Protein AF-A0A3B0ZZ79-F1 (afdb_monomer_lite)

Radius of gyration: 32.33 Å; chains: 1; bounding box: 72×47×118 Å

Secondary structure (DSSP, 8-state):
--TTTS---TTTS-GGGGT---TTGGGSGGG-TTTS-PBBPHHHHHHTTPPTT-BHHHHGGGGTB-SSPPTT-SS-BTT-BSPPPPTT--S--S-S-B-SHHHHHTTSS-TTSTT--BSS--TTS--HHHHTTSSEE---STTTSTTSS----TTTTS-TTHHHHT---HHHHTTT-GGG----HHHH--TTT--SSSSTTS-TTS--S-SSPPSS--TT--S---BPPGGGTT--EEEEE-S--STTPPPSEEEEE-SPPPTT----TTSSS--BHHHHHHHHHSTTTSBTTBPPBTTSSTTSPPTTGGG--B---HHHHT---GGGSS----S--S---------EEEEEEEEEETTEEEEEEPP----TTS----SSSSTTSTTEEEEEEEEPPPSSSPPS--SS-HHHHHHHHHHSSTTSTT-S-----------S---------EEEEEEEE---TTTSS--EE-SSSS-----TTTTTS-GGGBPTTTTSSTTT----GGGTBSS---TT--SPTTGGGSS--SSSEESBGGGBSSB-STTTTSTTTTT-TTBGGGGTB-HHHHT-TT-SSPPP-SS-B-TT---TT--S----HHHHTT-HHHHHHHHT-STT---GGGTB-SS-SEESSGGGB--TTSB-GGGTS-TTB-----B-TTS-BPPEEETTTEEEE---BS--PPTT-B-GGGB--SSSTHHHHTT--

Structure (mmCIF, N/CA/C/O backbone):
data_AF-A0A3B0ZZ79-F1
#
_entry.id   AF-A0A3B0ZZ79-F1
#
loop_
_atom_site.group_PDB
_atom_site.id
_atom_site.type_symbol
_atom_site.label_atom_id
_atom_site.label_alt_id
_atom_site.label_comp_id
_atom_site.label_asym_id
_atom_site.label_entity_id
_atom_site.label_seq_id
_atom_site.pdbx_PDB_ins_code
_atom_site.Cartn_x
_atom_site.Cartn_y
_atom_site.Cartn_z
_atom_site.occupancy
_atom_site.B_iso_or_equiv
_atom_site.auth_seq_id
_atom_site.auth_comp_id
_atom_site.auth_asym_id
_atom_site.auth_atom_id
_atom_site.pdbx_PDB_model_num
ATOM 1 N N . SER A 1 1 ? -23.822 -15.534 25.796 1.00 47.41 1 SER A N 1
ATOM 2 C CA . SER A 1 1 ? -25.050 -16.244 25.375 1.00 47.41 1 SER A CA 1
ATOM 3 C C . SER A 1 1 ? -25.323 -16.161 23.870 1.00 47.41 1 SER A C 1
ATOM 5 O O . SER A 1 1 ? -24.895 -15.225 23.207 1.00 47.41 1 SER A O 1
ATOM 7 N N . ASN A 1 2 ? -26.044 -17.154 23.325 1.00 54.19 2 ASN A N 1
ATOM 8 C CA . ASN A 1 2 ? -26.793 -17.050 22.063 1.00 54.19 2 ASN A CA 1
ATOM 9 C C . ASN A 1 2 ? -28.277 -16.887 22.450 1.00 54.19 2 ASN A C 1
ATOM 11 O O . ASN A 1 2 ? -28.767 -17.766 23.171 1.00 54.19 2 ASN A O 1
ATOM 15 N N . PRO A 1 3 ? -28.993 -15.847 21.970 1.00 57.72 3 PRO A N 1
ATOM 16 C CA . PRO A 1 3 ? -30.393 -15.573 22.327 1.00 57.72 3 PRO A CA 1
ATOM 17 C C . PRO A 1 3 ? -31.336 -16.768 22.149 1.00 57.72 3 PRO A C 1
ATOM 19 O O . PRO A 1 3 ? -32.375 -16.863 22.793 1.00 57.72 3 PRO A O 1
ATOM 22 N N . ASN A 1 4 ? -30.979 -17.682 21.244 1.00 59.41 4 ASN A N 1
ATOM 23 C CA . ASN A 1 4 ? -31.820 -18.801 20.841 1.00 59.41 4 ASN A CA 1
ATOM 24 C C . ASN A 1 4 ? -31.519 -20.107 21.591 1.00 59.41 4 ASN A C 1
ATOM 26 O O . ASN A 1 4 ? -32.164 -21.113 21.300 1.00 59.41 4 ASN A O 1
ATOM 30 N N . LEU A 1 5 ? -30.525 -20.138 22.491 1.00 55.97 5 LEU A N 1
ATOM 31 C CA . LEU A 1 5 ? -30.009 -21.397 23.052 1.00 55.97 5 LEU A CA 1
ATOM 32 C C . LEU A 1 5 ? -29.952 -21.464 24.585 1.00 55.97 5 LEU A C 1
ATOM 34 O O . LEU A 1 5 ? -29.919 -22.572 25.116 1.00 55.97 5 LEU A O 1
ATOM 38 N N . VAL A 1 6 ? -29.950 -20.338 25.306 1.00 62.53 6 VAL A N 1
ATOM 39 C CA . VAL A 1 6 ? -29.830 -20.313 26.778 1.00 62.53 6 VAL A CA 1
ATOM 40 C C . VAL A 1 6 ? -30.610 -19.150 27.391 1.00 62.53 6 VAL A C 1
ATOM 42 O O . VAL A 1 6 ? -30.716 -18.086 26.788 1.00 62.53 6 VAL A O 1
ATOM 45 N N . ASN A 1 7 ? -31.141 -19.355 28.602 1.00 74.81 7 ASN A N 1
ATOM 46 C CA . ASN A 1 7 ? -31.694 -18.270 29.416 1.00 74.81 7 ASN A CA 1
ATOM 47 C C . ASN A 1 7 ? -30.558 -17.336 29.850 1.00 74.81 7 ASN A C 1
ATOM 49 O O . ASN A 1 7 ? -29.517 -17.824 30.280 1.00 74.81 7 ASN A O 1
ATOM 53 N N . PHE A 1 8 ? -30.788 -16.025 29.762 1.00 78.56 8 PHE A N 1
ATOM 54 C CA . PHE A 1 8 ? -29.839 -15.002 30.200 1.00 78.56 8 PHE A CA 1
ATOM 55 C C . PHE A 1 8 ? -29.490 -15.154 31.688 1.00 78.56 8 PHE A C 1
ATOM 57 O O . PHE A 1 8 ? -30.392 -15.223 32.528 1.00 78.56 8 PHE A O 1
ATOM 64 N N . ASP A 1 9 ? -28.196 -15.169 32.000 1.00 81.12 9 ASP A N 1
ATOM 65 C CA . ASP A 1 9 ? -27.665 -15.082 33.362 1.00 81.12 9 ASP A CA 1
ATOM 66 C C . ASP A 1 9 ? -27.037 -13.705 33.593 1.00 81.12 9 ASP A C 1
ATOM 68 O O . ASP A 1 9 ? -25.980 -13.398 33.050 1.00 81.12 9 ASP A O 1
ATOM 72 N N . GLU A 1 10 ? -27.664 -12.895 34.445 1.00 76.75 10 GLU A N 1
ATOM 73 C CA . GLU A 1 10 ? -27.210 -11.539 34.779 1.00 76.75 10 GLU A CA 1
ATOM 74 C C . GLU A 1 10 ? -25.754 -11.479 35.271 1.00 76.75 10 GLU A C 1
ATOM 76 O O . GLU A 1 10 ? -25.093 -10.462 35.084 1.00 76.75 10 GLU A O 1
ATOM 81 N N . ASN A 1 11 ? -25.228 -12.561 35.857 1.00 76.81 11 ASN A N 1
ATOM 82 C CA . ASN A 1 11 ? -23.860 -12.584 36.379 1.00 76.81 11 ASN A CA 1
ATOM 83 C C . ASN A 1 11 ? -22.808 -12.979 35.335 1.00 76.81 11 ASN A C 1
ATOM 85 O O . ASN A 1 11 ? -21.624 -12.750 35.568 1.00 76.81 11 ASN A O 1
ATOM 89 N N . ASN A 1 12 ? -23.213 -13.623 34.236 1.00 74.62 12 ASN A N 1
ATOM 90 C CA . ASN A 1 12 ? -22.290 -14.281 33.304 1.00 74.62 12 ASN A CA 1
ATOM 91 C C . ASN A 1 12 ? -22.498 -13.878 31.836 1.00 74.62 12 ASN A C 1
ATOM 93 O O . ASN A 1 12 ? -21.615 -14.107 31.010 1.00 74.62 12 ASN A O 1
ATOM 97 N N . ASP A 1 13 ? -23.647 -13.300 31.485 1.00 76.12 13 ASP A N 1
ATOM 98 C CA . ASP A 1 13 ? -23.988 -12.944 30.113 1.00 76.12 13 ASP A CA 1
ATOM 99 C C . ASP A 1 13 ? -23.935 -11.434 29.856 1.00 76.12 13 ASP A C 1
ATOM 101 O O . ASP A 1 13 ? -24.342 -10.601 30.661 1.00 76.12 13 ASP A O 1
ATOM 105 N N . ILE A 1 14 ? -23.524 -11.083 28.638 1.00 83.25 14 ILE A N 1
ATOM 106 C CA . ILE A 1 14 ? -23.603 -9.717 28.118 1.00 83.25 14 ILE A CA 1
ATOM 107 C C . ILE A 1 14 ? -25.057 -9.434 27.732 1.00 83.25 14 ILE A C 1
ATOM 109 O O . ILE A 1 14 ? -25.599 -10.089 26.838 1.00 83.25 14 ILE A O 1
ATOM 113 N N . ILE A 1 15 ? -25.679 -8.429 28.357 1.00 83.00 15 ILE A N 1
ATOM 114 C CA . ILE A 1 15 ? -27.099 -8.084 28.157 1.00 83.00 15 ILE A CA 1
ATOM 115 C C . ILE A 1 15 ? -27.479 -7.910 26.679 1.00 83.00 15 ILE A C 1
ATOM 117 O O . ILE A 1 15 ? -28.529 -8.373 26.240 1.00 83.00 15 ILE A O 1
ATOM 121 N N . CYS A 1 16 ? -26.596 -7.317 25.874 1.00 86.81 16 CYS A N 1
ATOM 122 C CA . CYS A 1 16 ? -26.817 -7.117 24.444 1.00 86.81 16 CYS A CA 1
ATOM 123 C C . CYS A 1 16 ? -26.967 -8.454 23.701 1.00 86.81 16 CYS A C 1
ATOM 125 O O . CYS A 1 16 ? -27.821 -8.593 22.824 1.00 86.81 16 CYS A O 1
ATOM 127 N N . LEU A 1 17 ? -26.181 -9.463 24.082 1.00 84.81 17 LEU A N 1
ATOM 128 C CA . LEU A 1 17 ? -26.190 -10.786 23.457 1.00 84.81 17 LEU A CA 1
ATOM 129 C C . LEU A 1 17 ? -27.338 -11.681 23.938 1.00 84.81 17 LEU A C 1
ATOM 131 O O . LEU A 1 17 ? -27.553 -12.754 23.379 1.00 84.81 17 LEU A O 1
ATOM 135 N N . ALA A 1 18 ? -28.127 -11.227 24.917 1.00 81.94 18 ALA A N 1
ATOM 136 C CA . ALA A 1 18 ? -29.393 -11.869 25.262 1.00 81.94 18 ALA A CA 1
ATOM 137 C C . ALA A 1 18 ? -30.424 -11.752 24.127 1.00 81.94 18 ALA A C 1
ATOM 139 O O . ALA A 1 18 ? -31.305 -12.598 24.011 1.00 81.94 18 ALA A O 1
ATOM 140 N N . CYS A 1 19 ? -30.314 -10.711 23.292 1.00 83.56 19 CYS A N 1
ATOM 141 C CA . CYS A 1 19 ? -31.238 -10.439 22.184 1.00 83.56 19 CYS A CA 1
ATOM 142 C C . CYS A 1 19 ? -30.545 -10.385 20.814 1.00 83.56 19 CYS A C 1
ATOM 144 O O . CYS A 1 19 ? -31.165 -10.708 19.801 1.00 83.56 19 CYS A O 1
ATOM 146 N N . HIS A 1 20 ? -29.268 -9.997 20.757 1.00 83.50 20 HIS A N 1
ATOM 147 C CA . HIS A 1 20 ? -28.513 -9.865 19.514 1.00 83.50 20 HIS A CA 1
ATOM 148 C C . HIS A 1 20 ? -27.545 -11.033 19.318 1.00 83.50 20 HIS A C 1
ATOM 150 O O . HIS A 1 20 ? -26.768 -11.372 20.202 1.00 83.50 20 HIS A O 1
ATOM 156 N N . ASN A 1 21 ? -27.538 -11.620 18.122 1.00 83.31 21 ASN A N 1
ATOM 157 C CA . ASN A 1 21 ? -26.474 -12.527 17.703 1.00 83.31 21 ASN A CA 1
ATOM 158 C C . ASN A 1 21 ? -25.528 -11.777 16.759 1.00 83.31 21 ASN A C 1
ATOM 160 O O . ASN A 1 21 ? -25.941 -11.382 15.666 1.00 83.31 21 ASN A O 1
ATOM 164 N N . LYS A 1 22 ? -24.273 -11.582 17.173 1.00 87.25 22 LYS A N 1
ATOM 165 C CA . LYS A 1 22 ? -23.245 -10.943 16.349 1.00 87.25 22 LYS A CA 1
ATOM 166 C C . LYS A 1 22 ? -22.190 -11.967 15.949 1.00 87.25 22 LYS A C 1
ATOM 168 O O . LYS A 1 22 ? -21.342 -12.360 16.743 1.00 87.25 22 LYS A O 1
ATOM 173 N N . GLU A 1 23 ? -22.267 -12.406 14.698 1.00 87.94 23 GLU A N 1
ATOM 174 C CA . GLU A 1 23 ? -21.352 -13.401 14.141 1.00 87.94 23 GLU A CA 1
ATOM 175 C C . GLU A 1 23 ? -19.888 -12.945 14.235 1.00 87.94 23 GLU A C 1
ATOM 177 O O . GLU A 1 23 ? -19.534 -11.855 13.781 1.00 87.94 23 GLU A O 1
ATOM 182 N N . GLY A 1 24 ? -19.052 -13.818 14.799 1.00 89.31 24 GLY A N 1
ATOM 183 C CA . GLY A 1 24 ? -17.620 -13.604 14.995 1.00 89.31 24 GLY A CA 1
ATOM 184 C C . GLY A 1 24 ? -17.238 -12.867 16.282 1.00 89.31 24 GLY A C 1
ATOM 185 O O . GLY A 1 24 ? -16.065 -12.913 16.635 1.00 89.31 24 GLY A O 1
ATOM 186 N N . TRP A 1 25 ? -18.197 -12.281 17.020 1.00 92.44 25 TRP A N 1
ATOM 187 C CA . TRP A 1 25 ? -17.909 -11.529 18.252 1.00 92.44 25 TRP A CA 1
ATOM 188 C C . TRP A 1 25 ? -17.169 -12.367 19.294 1.00 92.44 25 TRP A C 1
ATOM 190 O O . TRP A 1 25 ? -16.158 -11.916 19.817 1.00 92.44 25 TRP A O 1
ATOM 200 N N . VAL A 1 26 ? -17.648 -13.586 19.562 1.00 89.75 26 VAL A N 1
ATOM 201 C CA . VAL A 1 26 ? -17.090 -14.481 20.596 1.00 89.75 26 VAL A CA 1
ATOM 202 C C . VAL A 1 26 ? -15.611 -14.793 20.363 1.00 89.75 26 VAL A C 1
ATOM 204 O O . VAL A 1 26 ? -14.873 -14.979 21.321 1.00 89.75 26 VAL A O 1
ATOM 207 N N . ASP A 1 27 ? -15.180 -14.804 19.103 1.00 92.38 27 ASP A N 1
ATOM 208 C CA . ASP A 1 27 ? -13.798 -15.096 18.730 1.00 92.38 27 ASP A CA 1
ATOM 209 C C . ASP A 1 27 ? -12.937 -13.831 18.614 1.00 92.38 27 ASP A C 1
ATOM 211 O O . ASP A 1 27 ? -11.747 -13.932 18.339 1.00 92.38 27 ASP A O 1
ATOM 215 N N . SER A 1 28 ? -13.517 -12.637 18.753 1.00 95.31 28 SER A N 1
ATOM 216 C CA . SER A 1 28 ? -12.801 -11.384 18.518 1.00 95.31 28 SER A CA 1
ATOM 217 C C . SER A 1 28 ? -11.852 -11.022 19.662 1.00 95.31 28 SER A C 1
ATOM 219 O O . SER A 1 28 ? -12.085 -11.359 20.823 1.00 95.31 28 SER A O 1
ATOM 221 N N . ALA A 1 29 ? -10.809 -10.255 19.344 1.00 95.31 29 ALA A N 1
ATOM 222 C CA . ALA A 1 29 ? -9.882 -9.680 20.316 1.00 95.31 29 ALA A CA 1
ATOM 223 C C . ALA A 1 29 ? -10.621 -8.899 21.415 1.00 95.31 29 ALA A C 1
ATOM 225 O O . ALA A 1 29 ? -10.333 -9.084 22.593 1.00 95.31 29 ALA A O 1
ATOM 226 N N . HIS A 1 30 ? -11.631 -8.106 21.040 1.00 95.25 30 HIS A N 1
ATOM 227 C CA . HIS A 1 30 ? -12.431 -7.302 21.969 1.00 95.25 30 HIS A CA 1
ATOM 228 C C . HIS A 1 30 ? -13.318 -8.123 22.916 1.00 95.25 30 HIS A C 1
ATOM 230 O O . HIS A 1 30 ? -13.794 -7.585 23.912 1.00 95.25 30 HIS A O 1
ATOM 236 N N . ALA A 1 31 ? -13.555 -9.405 22.625 1.00 94.56 31 ALA A N 1
ATOM 237 C CA . ALA A 1 31 ? -14.309 -10.313 23.488 1.00 94.56 31 ALA A CA 1
ATOM 238 C C . ALA A 1 31 ? -13.411 -11.257 24.307 1.00 94.56 31 ALA A C 1
ATOM 240 O O . ALA A 1 31 ? -13.924 -12.065 25.080 1.00 94.56 31 ALA A O 1
ATOM 241 N N . SER A 1 32 ? -12.088 -11.190 24.128 1.00 94.00 32 SER A N 1
ATOM 242 C CA . SER A 1 32 ? -11.145 -12.151 24.696 1.00 94.00 32 SER A CA 1
ATOM 243 C C . SER A 1 32 ? -10.453 -11.607 25.941 1.00 94.00 32 SER A C 1
ATOM 245 O O . SER A 1 32 ? -9.726 -10.617 25.876 1.00 94.00 32 SER A O 1
ATOM 247 N N . GLU A 1 33 ? -10.582 -12.324 27.059 1.00 94.06 33 GLU A N 1
ATOM 248 C CA . GLU A 1 33 ? -9.861 -12.037 28.310 1.00 94.06 33 GLU A CA 1
ATOM 249 C C . GLU A 1 33 ? -8.333 -12.184 28.196 1.00 94.06 33 GLU A C 1
ATOM 251 O O . GLU A 1 33 ? -7.601 -11.750 29.080 1.00 94.06 33 GLU A O 1
ATOM 256 N N . GLN A 1 34 ? -7.837 -12.815 27.128 1.00 93.75 34 GLN A N 1
ATOM 257 C CA . GLN A 1 34 ? -6.402 -12.975 26.877 1.00 93.75 34 GLN A CA 1
ATOM 258 C C . GLN A 1 34 ? -5.818 -11.819 26.059 1.00 93.75 34 GLN A C 1
ATOM 260 O O . GLN A 1 34 ? -4.598 -11.717 25.950 1.00 93.75 34 GLN A O 1
ATOM 265 N N . VAL A 1 35 ? -6.674 -10.992 25.448 1.00 93.62 35 VAL A N 1
ATOM 266 C CA . VAL A 1 35 ? -6.261 -9.931 24.523 1.00 93.62 35 VAL A CA 1
ATOM 267 C C . VAL A 1 35 ? -6.703 -8.564 25.019 1.00 93.62 35 VAL A C 1
ATOM 269 O O . VAL A 1 35 ? -5.854 -7.705 25.176 1.00 93.62 35 VAL A O 1
ATOM 272 N N . ALA A 1 36 ? -7.994 -8.369 25.285 1.00 94.38 36 ALA A N 1
ATOM 273 C CA . ALA A 1 36 ? -8.552 -7.088 25.715 1.00 94.38 36 ALA A CA 1
ATOM 274 C C . ALA A 1 36 ? -8.645 -7.002 27.251 1.00 94.38 36 ALA A C 1
ATOM 276 O O . ALA A 1 36 ? -9.711 -6.736 27.817 1.00 94.38 36 ALA A O 1
ATOM 277 N N . ASN A 1 37 ? -7.550 -7.335 27.941 1.00 94.00 37 ASN A N 1
ATOM 278 C CA . ASN A 1 37 ? -7.476 -7.421 29.404 1.00 94.00 37 ASN A CA 1
ATOM 279 C C . ASN A 1 37 ? -7.047 -6.113 30.083 1.00 94.00 37 ASN A C 1
ATOM 281 O O . ASN A 1 37 ? -6.837 -6.085 31.299 1.00 94.00 37 ASN A O 1
ATOM 285 N N . GLU A 1 38 ? -6.952 -5.035 29.314 1.00 94.50 38 GLU A N 1
ATOM 286 C CA . GLU A 1 38 ? -6.684 -3.698 29.805 1.00 94.50 38 GLU A CA 1
ATOM 287 C C . GLU A 1 38 ? -7.787 -3.234 30.746 1.00 94.50 38 GLU A C 1
ATOM 289 O O . GLU A 1 38 ? -8.978 -3.433 30.497 1.00 94.50 38 GLU A O 1
ATOM 294 N N . THR A 1 39 ? -7.376 -2.593 31.833 1.00 95.25 39 THR A N 1
ATOM 295 C CA . THR A 1 39 ? -8.282 -2.063 32.848 1.00 95.25 39 THR A CA 1
ATOM 296 C C . THR A 1 39 ? -8.664 -0.632 32.495 1.00 95.25 39 THR A C 1
ATOM 298 O O . THR A 1 39 ? -7.800 0.171 32.144 1.00 95.25 39 THR A O 1
ATOM 301 N N . TYR A 1 40 ? -9.942 -0.284 32.633 1.00 95.19 40 TYR A N 1
ATOM 302 C CA . TYR A 1 40 ? -10.376 1.110 32.554 1.00 95.19 40 TYR A CA 1
ATOM 303 C C . TYR A 1 40 ? -9.787 1.936 33.698 1.00 95.19 40 TYR A C 1
ATOM 305 O O . TYR A 1 40 ? -9.778 1.503 34.855 1.00 95.19 40 TYR A O 1
ATOM 313 N N . ASN A 1 41 ? -9.383 3.172 33.409 1.00 93.31 41 ASN A N 1
ATOM 314 C CA . ASN A 1 41 ? -9.030 4.104 34.469 1.00 93.31 41 ASN A CA 1
ATOM 315 C C . ASN A 1 41 ? -10.266 4.456 35.321 1.00 93.31 41 ASN A C 1
ATOM 317 O O . ASN A 1 41 ? -11.414 4.404 34.868 1.00 93.31 41 ASN A O 1
ATOM 321 N N . ALA A 1 42 ? -10.032 4.803 36.589 1.00 93.19 42 ALA A N 1
ATOM 322 C CA . ALA A 1 42 ? -11.104 4.965 37.572 1.00 93.19 42 ALA A CA 1
ATOM 323 C C . ALA A 1 42 ? -12.107 6.072 37.203 1.00 93.19 42 ALA A C 1
ATOM 325 O O . ALA A 1 42 ? -13.302 5.921 37.460 1.00 93.19 42 ALA A O 1
ATOM 326 N N . THR A 1 43 ? -11.635 7.163 36.593 1.00 91.38 43 THR A N 1
ATOM 327 C CA . THR A 1 43 ? -12.495 8.264 36.143 1.00 91.38 43 THR A CA 1
ATOM 328 C C . THR A 1 43 ? -13.396 7.799 35.003 1.00 91.38 43 THR A C 1
ATOM 330 O O . THR A 1 43 ? -14.613 7.912 35.109 1.00 91.38 43 THR A O 1
ATOM 333 N N . ALA A 1 44 ? -12.823 7.193 33.960 1.00 92.69 44 ALA A N 1
ATOM 334 C CA . ALA A 1 44 ? -13.553 6.700 32.797 1.00 92.69 44 ALA A CA 1
ATOM 335 C C . ALA A 1 44 ? -14.590 5.638 33.163 1.00 92.69 44 ALA A C 1
ATOM 337 O O . ALA A 1 44 ? -15.711 5.691 32.655 1.00 92.69 44 ALA A O 1
ATOM 338 N N . ALA A 1 45 ? -14.233 4.709 34.056 1.00 94.50 45 ALA A N 1
ATOM 339 C CA . ALA A 1 45 ? -15.159 3.708 34.569 1.00 94.50 45 ALA A CA 1
ATOM 340 C C . ALA A 1 45 ? -16.307 4.361 35.353 1.00 94.50 45 ALA A C 1
ATOM 342 O O . ALA A 1 45 ? -17.470 4.071 35.086 1.00 94.50 45 ALA A O 1
ATOM 343 N N . SER A 1 46 ? -15.993 5.280 36.275 1.00 94.00 46 SER A N 1
ATOM 344 C CA . SER A 1 46 ? -17.005 5.953 37.096 1.00 94.00 46 SER A CA 1
ATOM 345 C C . SER A 1 46 ? -17.975 6.790 36.270 1.00 94.00 46 SER A C 1
ATOM 347 O O . SER A 1 46 ? -19.157 6.811 36.589 1.00 94.00 46 SER A O 1
ATOM 349 N N . GLU A 1 47 ? -17.502 7.504 35.249 1.00 91.00 47 GLU A N 1
ATOM 350 C CA . GLU A 1 47 ? -18.374 8.337 34.417 1.00 91.00 47 GLU A CA 1
ATOM 351 C C . GLU A 1 47 ? -19.288 7.488 33.508 1.00 91.00 47 GLU A C 1
ATOM 353 O O . GLU A 1 47 ? -20.355 7.951 33.112 1.00 91.00 47 GLU A O 1
ATOM 358 N N . ARG A 1 48 ? -18.896 6.242 33.189 1.00 90.88 48 ARG A N 1
ATOM 359 C CA . ARG A 1 48 ? -19.666 5.288 32.361 1.00 90.88 48 ARG A CA 1
ATOM 360 C C . ARG A 1 48 ? -20.541 4.332 33.185 1.00 90.88 48 ARG A C 1
ATOM 362 O O . ARG A 1 48 ? -21.097 3.393 32.618 1.00 90.88 48 ARG A O 1
ATOM 369 N N . ASP A 1 49 ? -20.637 4.545 34.500 1.00 91.94 49 ASP A N 1
ATOM 370 C CA . ASP A 1 49 ? -21.287 3.640 35.461 1.00 91.94 49 ASP A CA 1
ATOM 371 C C . ASP A 1 49 ? -20.752 2.196 35.406 1.00 91.94 49 ASP A C 1
ATOM 373 O O . ASP A 1 49 ? -21.451 1.225 35.711 1.00 91.94 49 ASP A O 1
ATOM 377 N N . PHE A 1 50 ? -19.486 2.033 35.024 1.00 93.06 50 PHE A N 1
ATOM 378 C CA . PHE A 1 50 ? -18.830 0.739 35.050 1.00 93.06 50 PHE A CA 1
ATOM 379 C C . PHE A 1 50 ? -18.287 0.418 36.450 1.00 93.06 50 PHE A C 1
ATOM 381 O O . PHE A 1 50 ? -17.827 1.312 37.169 1.00 93.06 50 PHE A O 1
ATOM 388 N N . PRO A 1 51 ? -18.280 -0.869 36.851 1.00 94.19 51 PRO A N 1
ATOM 389 C CA . PRO A 1 51 ? -17.570 -1.310 38.043 1.00 94.19 51 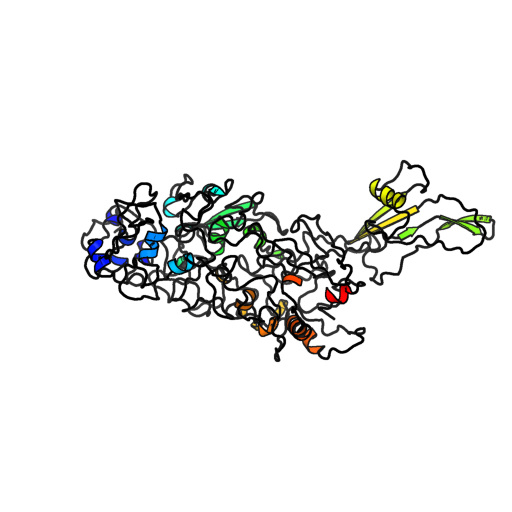PRO A CA 1
ATOM 390 C C . PRO A 1 51 ? -16.105 -0.854 38.039 1.00 94.19 51 PRO A C 1
ATOM 392 O O . PRO A 1 51 ? -15.418 -0.905 37.018 1.00 94.19 51 PRO A O 1
ATOM 395 N N . ALA A 1 52 ? -15.604 -0.446 39.205 1.00 95.31 52 ALA A N 1
ATOM 396 C CA . ALA A 1 52 ? -14.197 -0.098 39.358 1.00 95.31 52 ALA A CA 1
ATOM 397 C C . ALA A 1 52 ? -13.303 -1.302 39.016 1.00 95.31 52 ALA A C 1
ATOM 399 O O . ALA A 1 52 ? -13.522 -2.403 39.524 1.00 95.31 52 ALA A O 1
ATOM 400 N N . GLY A 1 53 ? -12.286 -1.075 38.182 1.00 93.62 53 GLY A N 1
ATOM 401 C CA . GLY A 1 53 ? -11.371 -2.124 37.731 1.00 93.62 53 GLY A CA 1
ATOM 402 C C . GLY A 1 53 ? -11.931 -3.033 36.634 1.00 93.62 53 GLY A C 1
ATOM 403 O O . GLY A 1 53 ? -11.352 -4.091 36.398 1.00 93.62 53 GLY A O 1
ATOM 404 N N . ILE A 1 54 ? -13.039 -2.656 35.980 1.00 94.81 54 ILE A N 1
ATOM 405 C CA . ILE A 1 54 ? -13.536 -3.387 34.810 1.00 94.81 54 ILE A CA 1
ATOM 406 C C . ILE A 1 54 ? -12.464 -3.439 33.711 1.00 94.81 54 ILE A C 1
ATOM 408 O O . ILE A 1 54 ? -11.756 -2.458 33.463 1.00 94.81 54 ILE A O 1
ATOM 412 N N . GLN A 1 55 ? -12.370 -4.580 33.037 1.00 95.19 55 GLN A N 1
ATOM 413 C CA . GLN A 1 55 ? -11.517 -4.764 31.868 1.00 95.19 55 GLN A CA 1
ATOM 414 C C . GLN A 1 55 ? -12.302 -4.557 30.570 1.00 95.19 55 GLN A C 1
ATOM 416 O O . GLN A 1 55 ? -13.520 -4.756 30.530 1.00 95.19 55 GLN A O 1
ATOM 421 N N . VAL A 1 56 ? -11.610 -4.206 29.487 1.00 95.12 56 VAL A N 1
ATOM 422 C CA . VAL A 1 56 ? -12.232 -3.942 28.177 1.00 95.12 56 VAL A CA 1
ATOM 423 C C . VAL A 1 56 ? -13.103 -5.114 27.718 1.00 95.12 56 VAL A C 1
ATOM 425 O O . VAL A 1 56 ? -14.272 -4.910 27.385 1.00 95.12 56 VAL A O 1
ATOM 428 N N . TRP A 1 57 ? -12.607 -6.353 27.781 1.00 94.38 57 TRP A N 1
ATOM 429 C CA . TRP A 1 57 ? -13.386 -7.530 27.372 1.00 94.38 57 TRP A CA 1
ATOM 430 C C . TRP A 1 57 ? -14.692 -7.712 28.170 1.00 94.38 57 TRP A C 1
ATOM 432 O O . TRP A 1 57 ? -15.682 -8.204 27.628 1.00 94.38 57 TRP A O 1
ATOM 442 N N . GLN A 1 58 ? -14.726 -7.274 29.435 1.00 93.06 58 GLN A N 1
ATOM 443 C CA . GLN A 1 58 ? -15.900 -7.375 30.312 1.00 93.06 58 GLN A CA 1
ATOM 444 C C . GLN A 1 58 ? -16.964 -6.333 29.960 1.00 93.06 58 GLN A C 1
ATOM 446 O O . GLN A 1 58 ? -18.157 -6.633 29.984 1.00 93.06 58 GLN A O 1
ATOM 451 N N . ALA A 1 59 ? -16.543 -5.115 29.602 1.00 93.06 59 ALA A N 1
ATOM 452 C CA . ALA A 1 59 ? -17.448 -4.061 29.142 1.00 93.06 59 ALA A CA 1
ATOM 453 C C . ALA A 1 59 ? -18.073 -4.386 27.766 1.00 93.06 59 ALA A C 1
ATOM 455 O O . ALA A 1 59 ? -19.153 -3.889 27.432 1.00 93.06 59 ALA A O 1
ATOM 456 N N . ALA A 1 60 ? -17.439 -5.275 26.991 1.00 93.25 60 ALA A N 1
ATOM 457 C CA . ALA A 1 60 ? -17.963 -5.873 25.767 1.00 93.25 60 ALA A CA 1
ATOM 458 C C . ALA A 1 60 ? -18.585 -4.845 24.795 1.00 93.25 60 ALA A C 1
ATOM 460 O O . ALA A 1 60 ? -17.916 -3.918 24.339 1.00 93.25 60 ALA A O 1
ATOM 461 N N . CYS A 1 61 ? -19.870 -4.991 24.457 1.00 93.50 61 CYS A N 1
ATOM 462 C CA . CYS A 1 61 ? -20.556 -4.120 23.502 1.00 93.50 61 CYS A CA 1
ATOM 463 C C . CYS A 1 61 ? -20.603 -2.655 23.963 1.00 93.50 61 CYS A C 1
ATOM 465 O O . CYS A 1 61 ? -20.635 -1.757 23.124 1.00 93.50 61 CYS A O 1
ATOM 467 N N . LEU A 1 62 ? -20.600 -2.410 25.278 1.00 92.88 62 LEU A N 1
ATOM 468 C CA . LEU A 1 62 ? -20.715 -1.070 25.851 1.00 92.88 62 LEU A CA 1
ATOM 469 C C . LEU A 1 62 ? -19.436 -0.248 25.700 1.00 92.88 62 LEU A C 1
ATOM 471 O O . LEU A 1 62 ? -19.512 0.961 25.880 1.00 92.88 62 LEU A O 1
ATOM 475 N N . ASN A 1 63 ? -18.303 -0.853 25.325 1.00 94.06 63 ASN A N 1
ATOM 476 C CA . ASN A 1 63 ? -17.106 -0.092 24.955 1.00 94.06 63 ASN A CA 1
ATOM 477 C C . ASN A 1 63 ? -17.389 0.839 23.770 1.00 94.06 63 ASN A C 1
ATOM 479 O O . ASN A 1 63 ? -17.000 2.001 23.779 1.00 94.06 63 ASN A O 1
ATOM 483 N N . CYS A 1 64 ? -18.093 0.324 22.758 1.00 94.62 64 CYS A N 1
ATOM 484 C CA . CYS A 1 64 ? -18.275 1.024 21.489 1.00 94.62 64 CYS A CA 1
ATOM 485 C C . CYS A 1 64 ? -19.704 1.509 21.272 1.00 94.62 64 CYS A C 1
ATOM 487 O O . CYS A 1 64 ? -19.907 2.452 20.514 1.00 94.62 64 CYS A O 1
ATOM 489 N N . HIS A 1 65 ? -20.698 0.870 21.893 1.00 93.44 65 HIS A N 1
ATOM 490 C CA . HIS A 1 65 ? -22.102 1.182 21.666 1.00 93.44 65 HIS A CA 1
ATOM 491 C C . HIS A 1 65 ? -22.751 1.910 22.842 1.00 93.44 65 HIS A C 1
ATOM 493 O O . HIS A 1 65 ? -22.587 1.536 24.005 1.00 93.44 65 HIS A O 1
ATOM 499 N N . ASP A 1 66 ? -23.560 2.912 22.501 1.00 88.31 66 ASP A N 1
ATOM 500 C CA . ASP A 1 66 ? -24.467 3.596 23.417 1.00 88.31 66 ASP A CA 1
ATOM 501 C C . ASP A 1 66 ? -25.858 3.695 22.783 1.00 88.31 66 ASP A C 1
ATOM 503 O O . ASP A 1 66 ? -26.014 4.124 21.640 1.00 88.31 66 ASP A O 1
ATOM 507 N N . THR A 1 67 ? -26.882 3.298 23.538 1.00 82.94 67 THR A N 1
ATOM 508 C CA . THR A 1 67 ? -28.294 3.410 23.151 1.00 82.94 67 THR A CA 1
ATOM 509 C C . THR A 1 67 ? -28.735 4.842 22.840 1.00 82.94 67 THR A C 1
ATOM 511 O O . THR A 1 67 ? -29.700 5.021 22.097 1.00 82.94 67 THR A O 1
ATOM 514 N N . HIS A 1 68 ? -28.029 5.850 23.362 1.00 84.06 68 HIS A N 1
ATOM 515 C CA . HIS A 1 68 ? -28.291 7.264 23.107 1.00 84.06 68 HIS A CA 1
ATOM 516 C C . HIS A 1 68 ? -27.029 7.953 22.577 1.00 84.06 68 HIS A C 1
ATOM 518 O O . HIS A 1 68 ? -26.299 8.614 23.306 1.00 84.06 68 HIS A O 1
ATOM 524 N N . THR A 1 69 ? -26.777 7.790 21.280 1.00 86.50 69 THR A N 1
ATOM 525 C CA . THR A 1 69 ? -25.687 8.484 20.578 1.00 86.50 69 THR A CA 1
ATOM 526 C C . THR A 1 69 ? -26.074 9.921 20.188 1.00 86.50 69 THR A C 1
ATOM 528 O O . THR A 1 69 ? -27.236 10.325 20.307 1.00 86.50 69 THR A O 1
ATOM 531 N N . VAL A 1 70 ? -25.104 10.688 19.684 1.00 88.44 70 VAL A N 1
ATOM 532 C CA . VAL A 1 70 ? -25.303 12.057 19.185 1.00 88.44 70 VAL A CA 1
ATOM 533 C C . VAL A 1 70 ? -26.338 12.100 18.052 1.00 88.44 70 VAL A C 1
ATOM 535 O O . VAL A 1 70 ? -26.399 11.223 17.183 1.00 88.44 70 VAL A O 1
ATOM 538 N N . ALA A 1 71 ? -27.173 13.140 18.048 1.00 86.56 71 ALA A N 1
ATOM 539 C CA . ALA A 1 71 ? -28.192 13.325 17.022 1.00 86.56 71 ALA A CA 1
ATOM 540 C C . ALA A 1 71 ? -27.567 13.400 15.617 1.00 86.56 71 ALA A C 1
ATOM 542 O O . ALA A 1 71 ? -26.600 14.120 15.389 1.00 86.56 71 ALA A O 1
ATOM 543 N N . GLY A 1 72 ? -28.156 12.675 14.664 1.00 84.94 72 GLY A N 1
ATOM 544 C CA . GLY A 1 72 ? -27.656 12.603 13.289 1.00 84.94 72 GLY A CA 1
ATOM 545 C C . GLY A 1 72 ? -26.602 11.521 13.049 1.00 84.94 72 GLY A C 1
ATOM 546 O O . GLY A 1 72 ? -26.261 11.293 11.893 1.00 84.94 72 GLY A O 1
ATOM 547 N N . SER A 1 73 ? -26.135 10.816 14.087 1.00 87.38 73 SER A N 1
ATOM 548 C CA . SER A 1 73 ? -25.265 9.655 13.893 1.00 87.38 73 SER A CA 1
ATOM 549 C C . SER A 1 73 ? -25.998 8.524 13.170 1.00 87.38 73 SER A C 1
ATOM 551 O O . SER A 1 73 ? -27.144 8.195 13.492 1.00 87.38 73 SER A O 1
ATOM 553 N N . ARG A 1 74 ? -25.311 7.881 12.221 1.00 85.81 74 ARG A N 1
ATOM 554 C CA . ARG A 1 74 ? -25.804 6.682 11.523 1.00 85.81 74 ARG A CA 1
ATOM 555 C C . ARG A 1 74 ? -25.756 5.431 12.398 1.00 85.81 74 ARG A C 1
ATOM 557 O O . ARG A 1 74 ? -26.430 4.444 12.107 1.00 85.81 74 ARG A O 1
ATOM 564 N N . ARG A 1 75 ? -24.935 5.446 13.452 1.00 87.75 75 ARG A N 1
ATOM 565 C CA . ARG A 1 75 ? -24.647 4.284 14.300 1.00 87.75 75 ARG A CA 1
ATOM 566 C C . ARG A 1 75 ? -24.722 4.665 15.771 1.00 87.75 75 ARG A C 1
ATOM 568 O O . ARG A 1 75 ? -24.308 5.745 16.172 1.00 87.75 75 ARG A O 1
ATOM 575 N N . LEU A 1 76 ? -25.219 3.744 16.588 1.00 90.69 76 LEU A N 1
ATOM 576 C CA . LEU A 1 76 ? -25.317 3.899 18.039 1.00 90.69 76 LEU A CA 1
ATOM 577 C C . LEU A 1 76 ? -23.936 3.772 18.691 1.00 90.69 76 LEU A C 1
ATOM 579 O O . LEU A 1 76 ? -23.630 2.737 19.274 1.00 90.69 76 LEU A O 1
ATOM 583 N N . LEU A 1 77 ? -23.081 4.777 18.512 1.00 92.19 77 LEU A N 1
ATOM 584 C CA . LEU A 1 77 ? -21.692 4.770 18.964 1.00 92.19 77 LEU A CA 1
ATOM 585 C C . LEU A 1 77 ? -21.524 5.587 20.244 1.00 92.19 77 LEU A C 1
ATOM 587 O O . LEU A 1 77 ? -22.077 6.686 20.363 1.00 92.19 77 LEU A O 1
ATOM 591 N N . ARG A 1 78 ? -20.754 5.042 21.188 1.00 93.06 78 ARG A N 1
ATOM 592 C CA . ARG A 1 78 ? -20.404 5.690 22.451 1.00 93.06 78 ARG A CA 1
ATOM 593 C C . ARG A 1 78 ? -19.368 6.767 22.190 1.00 93.06 78 ARG A C 1
ATOM 595 O O . ARG A 1 78 ? -18.270 6.471 21.719 1.00 93.06 78 ARG A O 1
ATOM 602 N N . GLU A 1 79 ? -19.731 8.003 22.523 1.00 92.06 79 GLU A N 1
ATOM 603 C CA . GLU A 1 79 ? -18.829 9.161 22.465 1.00 92.06 79 GLU A CA 1
ATOM 604 C C . GLU A 1 79 ? -18.171 9.353 21.082 1.00 92.06 79 GLU A C 1
ATOM 606 O O . GLU A 1 79 ? -17.119 9.972 20.956 1.00 92.06 79 GLU A O 1
ATOM 611 N N . GLY A 1 80 ? -18.819 8.850 20.027 1.00 91.81 80 GLY A N 1
ATOM 612 C CA . GLY A 1 80 ? -18.397 9.000 18.637 1.00 91.81 80 GLY A CA 1
ATOM 613 C C . GLY A 1 80 ? -18.767 10.377 18.093 1.00 91.81 80 GLY A C 1
ATOM 614 O O . GLY A 1 80 ? -19.642 10.495 17.235 1.00 91.81 80 GLY A O 1
ATOM 615 N N . THR A 1 81 ? -18.180 11.426 18.668 1.00 92.44 81 THR A N 1
ATOM 616 C CA . THR A 1 81 ? -18.435 12.824 18.307 1.00 92.44 81 THR A CA 1
ATOM 617 C C . THR A 1 81 ? -17.177 13.686 18.401 1.00 92.44 81 THR A C 1
ATOM 619 O O . THR A 1 81 ? -16.286 13.426 19.210 1.00 92.44 81 THR A O 1
ATOM 622 N N . THR A 1 82 ? -17.135 14.761 17.615 1.00 90.56 82 THR A N 1
ATOM 623 C CA . THR A 1 82 ? -16.085 15.793 17.624 1.00 90.56 82 THR A CA 1
ATOM 624 C C . THR A 1 82 ? -16.065 16.668 18.882 1.00 90.56 82 THR A C 1
ATOM 626 O O . THR A 1 82 ? -15.203 17.536 19.009 1.00 90.56 82 THR A O 1
ATOM 629 N N . ASP A 1 83 ? -17.032 16.514 19.786 1.00 90.00 83 ASP A N 1
ATOM 630 C CA . ASP A 1 83 ? -17.093 17.315 21.007 1.00 90.00 83 ASP A CA 1
ATOM 631 C C . ASP A 1 83 ? -15.863 17.126 21.901 1.00 90.00 83 ASP A C 1
ATOM 633 O O . ASP A 1 83 ? -15.315 16.032 22.053 1.00 90.00 83 ASP A O 1
ATOM 637 N N . VAL A 1 84 ? -15.471 18.222 22.547 1.00 85.75 84 VAL A N 1
ATOM 638 C CA . VAL A 1 84 ? -14.428 18.242 23.572 1.00 85.75 84 VAL A CA 1
ATOM 639 C C . VAL A 1 84 ? -15.106 18.122 24.940 1.00 85.75 84 VAL A C 1
ATOM 641 O O . VAL A 1 84 ? -15.998 18.924 25.239 1.00 85.75 84 VAL A O 1
ATOM 644 N N . PRO A 1 85 ? -14.720 17.152 25.786 1.00 83.00 85 PRO A N 1
ATOM 645 C CA . PRO A 1 85 ? -15.278 17.015 27.117 1.00 83.00 85 PRO A CA 1
ATOM 646 C C . PRO A 1 85 ? -14.920 18.228 27.992 1.00 83.00 85 PRO A C 1
ATOM 648 O O . PRO A 1 85 ? -13.866 18.853 27.819 1.00 83.00 85 PRO A O 1
ATOM 651 N N . PRO A 1 86 ? -15.781 18.584 28.957 1.00 81.38 86 PRO A N 1
ATOM 652 C CA . PRO A 1 86 ? -15.461 19.586 29.963 1.00 81.38 86 PRO A CA 1
ATOM 653 C C . PRO A 1 86 ? -14.171 19.253 30.724 1.00 81.38 86 PRO A C 1
ATOM 655 O O . PRO A 1 86 ? -13.836 18.092 30.946 1.00 81.38 86 PRO A O 1
ATOM 658 N N . SER A 1 87 ? -13.464 20.290 31.184 1.00 81.00 87 SER A N 1
ATOM 659 C CA . SER A 1 87 ? -12.235 20.120 31.970 1.00 81.00 87 SER A CA 1
ATOM 660 C C . SER A 1 87 ? -12.457 19.195 33.173 1.00 81.00 87 SER A C 1
ATOM 662 O O . SER A 1 87 ? -13.329 19.455 34.005 1.00 81.00 87 SER A O 1
ATOM 664 N N . GLY A 1 88 ? -11.643 18.140 33.266 1.00 77.19 88 GLY A N 1
ATOM 665 C CA . GLY A 1 88 ? -11.711 17.135 34.329 1.00 77.19 88 GLY A CA 1
ATOM 666 C C . GLY A 1 88 ? -12.621 15.937 34.042 1.00 77.19 88 GLY A C 1
ATOM 667 O O . GLY A 1 88 ? -12.715 15.077 34.913 1.00 77.19 88 GLY A O 1
ATOM 668 N N . GLN A 1 89 ? -13.252 15.870 32.864 1.00 81.81 89 GLN A N 1
ATOM 669 C CA . GLN A 1 89 ? -14.028 14.715 32.399 1.00 81.81 89 GLN A CA 1
ATOM 670 C C . GLN A 1 89 ? -13.315 13.990 31.260 1.00 81.81 89 GLN A C 1
ATOM 672 O O . GLN A 1 89 ? -12.518 14.589 30.535 1.00 81.81 89 GLN A O 1
ATOM 677 N N . VAL A 1 90 ? -13.638 12.711 31.090 1.00 84.62 90 VAL A N 1
ATOM 678 C CA . VAL A 1 90 ? -13.155 11.871 29.982 1.00 84.62 90 VAL A CA 1
ATOM 679 C C . VAL A 1 90 ? -14.299 11.383 29.089 1.00 84.62 90 VAL A C 1
ATOM 681 O O . VAL A 1 90 ? -14.053 10.652 28.134 1.00 84.62 90 VAL A O 1
ATOM 684 N N . ILE A 1 91 ? -15.540 11.793 29.381 1.00 86.94 91 ILE A N 1
ATOM 685 C CA . ILE A 1 91 ? -16.719 11.532 28.551 1.00 86.94 91 ILE A CA 1
ATOM 686 C C . ILE A 1 91 ? -17.096 12.732 27.700 1.00 86.94 91 ILE A C 1
ATOM 688 O O . ILE A 1 91 ? -17.328 13.837 28.197 1.00 86.94 91 ILE A O 1
ATOM 692 N N . LYS A 1 92 ? -17.281 12.485 26.404 1.00 88.00 92 LYS A N 1
ATOM 693 C CA . LYS A 1 92 ? -17.850 13.475 25.487 1.00 88.00 92 LYS A CA 1
ATOM 694 C C . LYS A 1 92 ? -19.355 13.615 25.701 1.00 88.00 92 LYS A C 1
ATOM 696 O O . LYS A 1 92 ? -20.091 12.634 25.678 1.00 88.00 92 LYS A O 1
ATOM 701 N N . ALA A 1 93 ? -19.829 14.852 25.836 1.00 78.44 93 ALA A N 1
ATOM 702 C CA . ALA A 1 93 ? -21.204 15.180 26.231 1.00 78.44 93 ALA A CA 1
ATOM 703 C C . ALA A 1 93 ? -22.302 14.821 25.200 1.00 78.44 93 ALA A C 1
ATOM 705 O O . ALA A 1 93 ? -23.466 15.167 25.403 1.00 78.44 93 ALA A O 1
ATOM 706 N N . GLY A 1 94 ? -21.954 14.159 24.091 1.00 75.31 94 GLY A N 1
ATOM 707 C CA . GLY A 1 94 ? -22.901 13.754 23.050 1.00 75.31 94 GLY A CA 1
ATOM 708 C C . GLY A 1 94 ? -23.492 14.907 22.227 1.00 75.31 94 GLY A C 1
ATOM 709 O O . GLY A 1 94 ? -24.482 14.689 21.529 1.00 75.31 94 GLY A O 1
ATOM 710 N N . GLY A 1 95 ? -22.926 16.119 22.303 1.00 80.25 95 GLY A N 1
ATOM 711 C CA . GLY A 1 95 ? -23.135 17.183 21.314 1.00 80.25 95 GLY A CA 1
ATOM 712 C C . GLY A 1 95 ? -22.192 17.007 20.118 1.00 80.25 95 GLY A C 1
ATOM 713 O O . GLY A 1 95 ? -21.662 15.917 19.926 1.00 80.25 95 GLY A O 1
ATOM 714 N N . GLY A 1 96 ? -21.981 18.049 19.310 1.00 86.75 96 GLY A N 1
ATOM 715 C CA . GLY A 1 96 ? -21.043 18.016 18.175 1.00 86.75 96 GLY A CA 1
ATOM 716 C C . GLY A 1 96 ? -21.567 17.281 16.936 1.00 86.75 96 GLY A C 1
ATOM 717 O O . GLY A 1 96 ? -22.774 17.081 16.786 1.00 86.75 96 GLY A O 1
ATOM 718 N N . THR A 1 97 ? -20.664 16.922 16.017 1.00 90.44 97 THR A N 1
ATOM 719 C CA . THR A 1 97 ? -20.986 16.123 14.821 1.00 90.44 97 THR A CA 1
ATOM 720 C C . THR A 1 97 ? -20.570 14.662 15.004 1.00 90.44 97 THR A C 1
ATOM 722 O O . THR A 1 97 ? -19.546 14.425 15.647 1.00 90.44 97 THR A O 1
ATOM 725 N N . PRO A 1 98 ? -21.308 13.691 14.427 1.00 91.31 98 PRO A N 1
ATOM 726 C CA . PRO A 1 98 ? -20.911 12.281 14.441 1.00 91.31 98 PRO A CA 1
ATOM 727 C C . PRO A 1 98 ? -19.484 12.064 13.914 1.00 91.31 98 PRO A C 1
ATOM 729 O O . PRO A 1 98 ? -19.115 12.652 12.899 1.00 91.31 98 PRO A O 1
ATOM 732 N N . ALA A 1 99 ? -18.710 11.234 14.617 1.00 92.69 99 ALA A N 1
ATOM 733 C CA . ALA A 1 99 ? -17.313 10.902 14.326 1.00 92.69 99 ALA A CA 1
ATOM 734 C C . ALA A 1 99 ? -16.981 9.511 14.908 1.00 92.69 99 ALA A C 1
ATOM 736 O O . ALA A 1 99 ? -16.785 9.364 16.116 1.00 92.69 99 ALA A O 1
ATOM 737 N N . ILE A 1 100 ? -16.999 8.461 14.083 1.00 92.06 100 ILE A N 1
ATOM 738 C CA . ILE A 1 100 ? -16.808 7.063 14.523 1.00 92.06 100 ILE A CA 1
ATOM 739 C C . ILE A 1 100 ? -15.392 6.788 15.040 1.00 92.06 100 ILE A C 1
ATOM 741 O O . ILE A 1 100 ? -15.205 5.998 15.969 1.00 92.06 100 ILE A O 1
ATOM 745 N N . GLU A 1 101 ? -14.399 7.452 14.467 1.00 94.25 101 GLU A N 1
ATOM 746 C CA . GLU A 1 101 ? -12.995 7.369 14.838 1.00 94.25 101 GLU A CA 1
ATOM 747 C C . GLU A 1 101 ? -12.779 7.738 16.311 1.00 94.25 101 GLU A C 1
ATOM 749 O O . GLU A 1 101 ? -12.015 7.081 17.015 1.00 94.25 101 GLU A O 1
ATOM 754 N N . GLU A 1 102 ? -13.562 8.684 16.834 1.00 94.12 102 GLU A N 1
ATOM 755 C CA . GLU A 1 102 ? -13.500 9.113 18.234 1.00 94.12 102 GLU A CA 1
ATOM 756 C C . GLU A 1 102 ? -13.977 8.035 19.221 1.00 94.12 102 GLU A C 1
ATOM 758 O O . GLU A 1 102 ? -13.567 8.024 20.384 1.00 94.12 102 GLU A O 1
ATOM 763 N N . THR A 1 103 ? -14.789 7.071 18.773 1.00 94.44 103 THR A N 1
ATOM 764 C CA . THR A 1 103 ? -15.080 5.869 19.567 1.00 94.44 103 THR A CA 1
ATOM 765 C C . THR A 1 103 ? -13.856 4.960 19.664 1.00 94.44 103 THR A C 1
ATOM 767 O O . THR A 1 103 ? -13.587 4.392 20.720 1.00 94.44 103 THR A O 1
ATOM 770 N N . CYS A 1 104 ? -13.087 4.840 18.582 1.00 95.56 104 CYS A N 1
ATOM 771 C CA . CYS A 1 104 ? -11.900 3.989 18.527 1.00 95.56 104 CYS A CA 1
ATOM 772 C C . CYS A 1 104 ? -10.741 4.600 19.334 1.00 95.56 104 CYS A C 1
ATOM 774 O O . CYS A 1 104 ? -10.075 3.905 20.104 1.00 95.56 104 CYS A O 1
ATOM 776 N N . TYR A 1 105 ? -10.544 5.916 19.214 1.00 95.00 105 TYR A N 1
ATOM 777 C CA . TYR A 1 105 ? -9.466 6.666 19.864 1.00 95.00 105 TYR A CA 1
ATOM 778 C C . TYR A 1 105 ? -9.542 6.707 21.393 1.00 95.00 105 TYR A C 1
ATOM 780 O O . TYR A 1 105 ? -8.540 7.007 22.030 1.00 95.00 105 TYR A O 1
ATOM 788 N N . GLN A 1 106 ? -10.679 6.368 22.004 1.00 93.31 106 GLN A N 1
ATOM 789 C CA . GLN A 1 106 ? -10.767 6.235 23.465 1.00 93.31 106 GLN A CA 1
ATOM 790 C C . GLN A 1 106 ? -9.764 5.209 24.014 1.00 93.31 106 GLN A C 1
ATOM 792 O O . GLN A 1 106 ? -9.235 5.393 25.107 1.00 93.31 106 GLN A O 1
ATOM 797 N N . CYS A 1 107 ? -9.492 4.143 23.256 1.00 94.31 107 CYS A N 1
ATOM 798 C CA . CYS A 1 107 ? -8.509 3.116 23.615 1.00 94.31 107 CYS A CA 1
ATOM 799 C C . CYS A 1 107 ? -7.282 3.144 22.696 1.00 94.31 107 CYS A C 1
ATOM 801 O O . CYS A 1 107 ? -6.171 2.914 23.156 1.00 94.31 107 CYS A O 1
ATOM 803 N N . HIS A 1 108 ? -7.467 3.433 21.406 1.00 94.38 108 HIS A N 1
ATOM 804 C CA . HIS A 1 108 ? -6.406 3.391 20.397 1.00 94.38 108 HIS A CA 1
ATOM 805 C C . HIS A 1 108 ? -5.756 4.762 20.178 1.00 94.38 108 HIS A C 1
ATOM 807 O O . HIS A 1 108 ? -5.753 5.304 19.070 1.00 94.38 108 HIS A O 1
ATOM 813 N N . ALA A 1 109 ? -5.241 5.341 21.258 1.00 92.81 109 ALA A N 1
ATOM 814 C CA . ALA A 1 109 ? -4.550 6.622 21.254 1.00 92.81 109 ALA A CA 1
ATOM 815 C C . ALA A 1 109 ? -3.368 6.606 22.223 1.00 92.81 109 ALA A C 1
ATOM 817 O O . ALA A 1 109 ? -3.245 5.720 23.070 1.00 92.81 109 ALA A O 1
ATOM 818 N N . ASN A 1 110 ? -2.522 7.627 22.134 1.00 90.56 110 ASN A N 1
ATOM 819 C CA . ASN A 1 110 ? -1.473 7.861 23.111 1.00 90.56 110 ASN A CA 1
ATOM 820 C C . ASN A 1 110 ? -2.052 7.920 24.536 1.00 90.56 110 ASN A C 1
ATOM 822 O O . ASN A 1 110 ? -3.057 8.586 24.767 1.00 90.56 110 ASN A O 1
ATOM 826 N N . SER A 1 111 ? -1.386 7.322 25.527 1.00 89.75 111 SER A N 1
ATOM 827 C CA . SER A 1 111 ? -1.855 7.371 26.924 1.00 89.75 111 SER A CA 1
ATOM 828 C C . SER A 1 111 ? -1.845 8.778 27.543 1.00 89.75 111 SER A C 1
ATOM 830 O O . SER A 1 111 ? -2.407 8.987 28.615 1.00 89.75 111 SER A O 1
ATOM 832 N N . ALA A 1 112 ? -1.164 9.740 26.912 1.00 89.00 112 ALA A N 1
ATOM 833 C CA . ALA A 1 112 ? -1.226 11.154 27.274 1.00 89.00 112 ALA A CA 1
ATOM 834 C C . ALA A 1 112 ? -2.418 11.887 26.632 1.00 89.00 112 ALA A C 1
ATOM 836 O O . ALA A 1 112 ? -2.632 13.065 26.933 1.00 89.00 112 ALA A O 1
ATOM 837 N N . ASP A 1 113 ? -3.174 11.228 25.749 1.00 88.75 113 ASP A N 1
ATOM 838 C CA . ASP A 1 113 ? -4.383 11.793 25.171 1.00 88.75 113 ASP A CA 1
ATOM 839 C C . ASP A 1 113 ? -5.413 12.053 26.282 1.00 88.75 113 ASP A C 1
ATOM 841 O O . ASP A 1 113 ? -5.692 11.157 27.086 1.00 88.75 113 ASP A O 1
ATOM 845 N N . PRO A 1 114 ? -6.004 13.259 26.352 1.00 85.06 114 PRO A N 1
ATOM 846 C CA . PRO A 1 114 ? -6.968 13.594 27.396 1.00 85.06 114 PRO A CA 1
ATOM 847 C C . PRO A 1 114 ? -8.201 12.680 27.450 1.00 85.06 114 PRO A C 1
ATOM 849 O O . PRO A 1 114 ? -8.890 12.677 28.468 1.00 85.06 114 PRO A O 1
ATOM 852 N N . TYR A 1 115 ? -8.501 11.941 26.375 1.00 87.06 115 TYR A N 1
ATOM 853 C CA . TYR A 1 115 ? -9.673 11.063 26.260 1.00 87.06 115 TYR A CA 1
ATOM 854 C C . TYR A 1 115 ? -9.323 9.579 26.367 1.00 87.06 115 TYR A C 1
ATOM 856 O O . TYR A 1 115 ? -10.187 8.730 26.156 1.00 87.06 115 TYR A O 1
ATOM 864 N N . TYR A 1 116 ? -8.069 9.260 26.683 1.00 91.19 116 TYR A N 1
ATOM 865 C CA . TYR A 1 116 ? -7.621 7.888 26.852 1.00 91.19 116 TYR A CA 1
ATOM 866 C C . TYR A 1 116 ? -8.281 7.250 28.086 1.00 91.19 116 TYR A C 1
ATOM 868 O O . TYR A 1 116 ? -8.180 7.758 29.207 1.00 91.19 116 TYR A O 1
ATOM 876 N N . VAL A 1 117 ? -8.994 6.137 27.888 1.00 93.06 117 VAL A N 1
ATOM 877 C CA . VAL A 1 117 ? -9.873 5.540 28.916 1.00 93.06 117 VAL A CA 1
ATOM 878 C C . VAL A 1 117 ? -9.233 4.399 29.698 1.00 93.06 117 VAL A C 1
ATOM 880 O O . VAL A 1 117 ? -9.797 3.950 30.698 1.00 93.06 117 VAL A O 1
ATOM 883 N N . LEU A 1 118 ? -8.066 3.928 29.268 1.00 93.88 118 LEU A N 1
ATOM 884 C CA . LEU A 1 118 ? -7.372 2.808 29.898 1.00 93.88 118 LEU A CA 1
ATOM 885 C C . LEU A 1 118 ? -6.408 3.305 30.981 1.00 93.88 118 LEU A C 1
ATOM 887 O O . LEU A 1 118 ? -5.979 4.460 30.983 1.00 93.88 118 LEU A O 1
ATOM 891 N N . ASP A 1 119 ? -6.110 2.442 31.946 1.00 91.56 119 ASP A N 1
ATOM 892 C CA . ASP A 1 119 ? -5.157 2.730 33.014 1.00 91.56 119 ASP A CA 1
ATOM 893 C C . ASP A 1 119 ? -3.711 2.502 32.546 1.00 91.56 119 ASP A C 1
ATOM 895 O O . ASP A 1 119 ? -3.371 1.450 32.003 1.00 91.56 119 ASP A O 1
ATOM 899 N N . GLY A 1 120 ? -2.848 3.487 32.799 1.00 83.69 120 GLY A N 1
ATOM 900 C CA . GLY A 1 120 ? -1.431 3.448 32.436 1.00 83.69 120 GLY A CA 1
ATOM 901 C C . GLY A 1 120 ? -1.133 3.470 30.928 1.00 83.69 120 GLY A C 1
ATOM 902 O O . GLY A 1 120 ? -2.009 3.541 30.071 1.00 83.69 120 GLY A O 1
ATOM 903 N N . SER A 1 121 ? 0.159 3.427 30.597 1.00 76.44 121 SER A N 1
ATOM 904 C CA . SER A 1 121 ? 0.640 3.245 29.223 1.00 76.44 121 SER A CA 1
ATOM 905 C C . SER A 1 121 ? 0.602 1.766 28.843 1.00 76.44 121 SER A C 1
ATOM 907 O O . SER A 1 121 ? 1.244 0.964 29.529 1.00 76.44 121 SER A O 1
ATOM 909 N N . ASN A 1 122 ? -0.056 1.406 27.740 1.00 71.56 122 ASN A N 1
ATOM 910 C CA . ASN A 1 122 ? -0.018 0.038 27.234 1.00 71.56 122 ASN A CA 1
ATOM 911 C C . ASN A 1 122 ? 0.464 -0.008 25.776 1.00 71.56 122 ASN A C 1
ATOM 913 O O . ASN A 1 122 ? -0.301 0.351 24.888 1.00 71.56 122 ASN A O 1
ATOM 917 N N . PRO A 1 123 ? 1.696 -0.479 25.510 1.00 65.69 123 PRO A N 1
ATOM 918 C CA . PRO A 1 123 ? 2.194 -0.591 24.140 1.00 65.69 123 PRO A CA 1
ATOM 919 C C . PRO A 1 123 ? 1.458 -1.663 23.315 1.00 65.69 123 PRO A C 1
ATOM 921 O O . PRO A 1 123 ? 1.498 -1.625 22.096 1.00 65.69 123 PRO A O 1
ATOM 924 N N . GLN A 1 124 ? 0.747 -2.606 23.944 1.00 76.94 124 GLN A N 1
ATOM 925 C CA . GLN A 1 124 ? 0.035 -3.669 23.221 1.00 76.94 124 GLN A CA 1
ATOM 926 C C . GLN A 1 124 ? -1.249 -3.186 22.535 1.00 76.94 124 GLN A C 1
ATOM 928 O O . GLN A 1 124 ? -1.781 -3.895 21.678 1.00 76.94 124 GLN A O 1
ATOM 933 N N . VAL A 1 125 ? -1.750 -2.004 22.910 1.00 86.69 125 VAL A N 1
ATOM 934 C CA . VAL A 1 125 ? -2.876 -1.341 22.251 1.00 86.69 125 VAL A CA 1
ATOM 935 C C . VAL A 1 125 ? -2.300 -0.321 21.269 1.00 86.69 125 VAL A C 1
ATOM 937 O O . VAL A 1 125 ? -1.706 0.662 21.709 1.00 86.69 125 VAL A O 1
ATOM 940 N N . PRO A 1 126 ? -2.460 -0.518 19.948 1.00 88.38 126 PRO A N 1
ATOM 941 C CA . PRO A 1 126 ? -1.858 0.385 18.975 1.00 88.38 126 PRO A CA 1
ATOM 942 C C . PRO A 1 126 ? -2.430 1.803 19.076 1.00 88.38 126 PRO A C 1
ATOM 944 O O . PRO A 1 126 ? -3.652 1.984 19.063 1.00 88.38 126 PRO A O 1
ATOM 947 N N . ASP A 1 127 ? -1.543 2.798 19.116 1.00 91.44 127 ASP A N 1
ATOM 948 C CA . ASP A 1 127 ? -1.879 4.219 18.991 1.00 91.44 127 ASP A CA 1
ATOM 949 C C . ASP A 1 127 ? -2.081 4.569 17.513 1.00 91.44 127 ASP A C 1
ATOM 951 O O . ASP A 1 127 ? -1.150 4.955 16.812 1.00 91.44 127 ASP A O 1
ATOM 955 N N . ILE A 1 128 ? -3.310 4.397 17.026 1.00 93.31 128 ILE A N 1
ATOM 956 C CA . ILE A 1 128 ? -3.666 4.761 15.647 1.00 93.31 128 ILE A CA 1
ATOM 957 C C . ILE A 1 128 ? -3.998 6.251 15.523 1.00 93.31 128 ILE A C 1
ATOM 959 O O . ILE A 1 128 ? -3.876 6.814 14.437 1.00 93.31 128 ILE A O 1
ATOM 963 N N . LYS A 1 129 ? -4.414 6.903 16.619 1.00 94.44 129 LYS A N 1
ATOM 964 C CA . LYS A 1 129 ? -4.791 8.321 16.609 1.00 94.44 129 LYS A CA 1
ATOM 965 C C . LYS A 1 129 ? -3.623 9.201 16.186 1.00 94.44 129 LYS A C 1
ATOM 967 O O . LYS A 1 129 ? -3.817 10.106 15.378 1.00 94.44 129 LYS A O 1
ATOM 972 N N . SER A 1 130 ? -2.432 8.932 16.716 1.00 93.75 130 SER A N 1
ATOM 973 C CA . SER A 1 130 ? -1.233 9.698 16.373 1.00 93.75 130 SER A CA 1
ATOM 974 C C . SER A 1 130 ? -0.882 9.583 14.885 1.00 93.75 130 SER A C 1
ATOM 976 O O . SER A 1 130 ? -0.537 10.591 14.275 1.00 93.75 130 SER A O 1
ATOM 978 N N . ASP A 1 131 ? -1.050 8.409 14.265 1.00 94.12 131 ASP A N 1
ATOM 979 C CA . ASP A 1 131 ? -0.801 8.241 12.826 1.00 94.12 131 ASP A CA 1
ATOM 980 C C . ASP A 1 131 ? -1.767 9.078 11.972 1.00 94.12 131 ASP A C 1
ATOM 982 O O . ASP A 1 131 ? -1.351 9.724 11.012 1.00 94.12 131 ASP A O 1
ATOM 986 N N . PHE A 1 132 ? -3.054 9.126 12.335 1.00 95.50 132 PHE A N 1
ATOM 987 C CA . PHE A 1 132 ? -4.047 9.961 11.644 1.00 95.50 132 PHE A CA 1
ATOM 988 C C . PHE A 1 132 ? -3.835 11.473 11.845 1.00 95.50 132 PHE A C 1
ATOM 990 O O . PHE A 1 132 ? -4.537 12.273 11.232 1.00 95.50 132 PHE A O 1
ATOM 997 N N . GLN A 1 133 ? -2.880 11.876 12.687 1.00 94.19 133 GLN A N 1
ATOM 998 C CA . GLN A 1 133 ? -2.465 13.270 12.870 1.00 94.19 133 GLN A CA 1
ATOM 999 C C . GLN A 1 133 ? -1.187 13.624 12.095 1.00 94.19 133 GLN A C 1
ATOM 1001 O O . GLN A 1 133 ? -0.771 14.787 12.116 1.00 94.19 133 GLN A O 1
ATOM 1006 N N . LEU A 1 134 ? -0.555 12.651 11.426 1.00 95.75 134 LEU A N 1
ATOM 1007 C CA . LEU A 1 134 ? 0.636 12.881 10.608 1.00 95.75 134 LEU A CA 1
ATOM 1008 C C . LEU A 1 134 ? 0.315 13.730 9.373 1.00 95.75 134 LEU A C 1
ATOM 1010 O O . LEU A 1 134 ? -0.836 13.923 8.993 1.00 95.75 134 LEU A O 1
ATOM 1014 N N . ALA A 1 135 ? 1.352 14.271 8.728 1.00 95.44 135 ALA A N 1
ATOM 1015 C CA . ALA A 1 135 ? 1.167 15.226 7.634 1.00 95.44 135 ALA A CA 1
ATOM 1016 C C . ALA A 1 135 ? 0.423 14.646 6.418 1.00 95.44 135 ALA A C 1
ATOM 1018 O O . ALA A 1 135 ? -0.162 15.405 5.628 1.00 95.44 135 ALA A O 1
ATOM 1019 N N . ARG A 1 136 ? 0.517 13.329 6.216 1.00 96.69 136 ARG A N 1
ATOM 1020 C CA . ARG A 1 136 ? -0.182 12.579 5.178 1.00 96.69 136 ARG A CA 1
ATOM 1021 C C . ARG A 1 136 ? -0.981 11.460 5.807 1.00 96.69 136 ARG A C 1
ATOM 1023 O O . ARG A 1 136 ? -0.409 10.617 6.474 1.00 96.69 136 ARG A O 1
ATOM 1030 N N . HIS A 1 137 ? -2.272 11.388 5.534 1.00 96.12 137 HIS A N 1
ATOM 1031 C CA . HIS A 1 137 ? -3.146 10.385 6.143 1.00 96.12 137 HIS A CA 1
ATOM 1032 C C . HIS A 1 137 ? -4.367 10.111 5.277 1.00 96.12 137 HIS A C 1
ATOM 1034 O O . HIS A 1 137 ? -4.603 10.776 4.262 1.00 96.12 137 HIS A O 1
ATOM 1040 N N . MET A 1 138 ? -5.114 9.070 5.630 1.00 93.75 138 MET A N 1
ATOM 1041 C CA . MET A 1 138 ? -6.429 8.827 5.037 1.00 93.75 138 MET A CA 1
ATOM 1042 C C . MET A 1 138 ? -7.443 9.826 5.626 1.00 93.75 138 MET A C 1
ATOM 1044 O O . MET A 1 138 ? -7.325 10.153 6.807 1.00 93.75 138 MET A O 1
ATOM 1048 N N . PRO A 1 139 ? -8.436 10.311 4.851 1.00 93.75 139 PRO A N 1
ATOM 1049 C CA . PRO A 1 139 ? -9.401 11.315 5.311 1.00 93.75 139 PRO A CA 1
ATOM 1050 C C . PRO A 1 139 ? -10.438 10.690 6.253 1.00 93.75 139 PRO A C 1
ATOM 1052 O O . PRO A 1 139 ? -11.571 10.423 5.850 1.00 93.75 139 PRO A O 1
ATOM 1055 N N . ILE A 1 140 ? -10.023 10.413 7.487 1.00 93.56 140 ILE A N 1
ATOM 1056 C CA . ILE A 1 140 ? -10.840 9.710 8.478 1.00 93.56 140 ILE A CA 1
ATOM 1057 C C . ILE A 1 140 ? -11.945 10.607 9.038 1.00 93.56 140 ILE A C 1
ATOM 1059 O O . ILE A 1 140 ? -13.024 10.129 9.359 1.00 93.56 140 ILE A O 1
ATOM 1063 N N . THR A 1 141 ? -11.713 11.921 9.109 1.00 93.19 141 THR A N 1
ATOM 1064 C CA . THR A 1 141 ? -12.719 12.842 9.640 1.00 93.19 141 THR A CA 1
ATOM 1065 C C . THR A 1 141 ? -13.683 13.291 8.546 1.00 93.19 141 THR A C 1
ATOM 1067 O O . THR A 1 141 ? -13.293 13.567 7.407 1.00 93.19 141 THR A O 1
ATOM 1070 N N . SER A 1 142 ? -14.952 13.493 8.909 1.00 90.75 142 SER A N 1
ATOM 1071 C CA . SER A 1 142 ? -15.956 14.049 7.988 1.00 90.75 142 SER A CA 1
ATOM 1072 C C . SER A 1 142 ? -15.515 15.368 7.342 1.00 90.75 142 SER A C 1
ATOM 1074 O O . SER A 1 142 ? -15.888 15.625 6.205 1.00 90.75 142 SER A O 1
ATOM 1076 N N . ALA A 1 143 ? -14.736 16.199 8.045 1.00 91.56 143 ALA A N 1
ATOM 1077 C CA . ALA A 1 143 ? -14.266 17.492 7.544 1.00 91.56 143 ALA A CA 1
ATOM 1078 C C . ALA A 1 143 ? -13.162 17.376 6.479 1.00 91.56 143 ALA A C 1
ATOM 1080 O O . ALA A 1 143 ? -12.982 18.281 5.664 1.00 91.56 143 ALA A O 1
ATOM 1081 N N . GLU A 1 144 ? -12.409 16.278 6.493 1.00 92.94 144 GLU A N 1
ATOM 1082 C CA . GLU A 1 144 ? -11.379 15.993 5.495 1.00 92.94 144 GLU A CA 1
ATOM 1083 C C . GLU A 1 144 ? -11.972 15.317 4.265 1.00 92.94 144 GLU A C 1
ATOM 1085 O O . GLU A 1 144 ? -11.454 15.492 3.164 1.00 92.94 144 GLU A O 1
ATOM 1090 N N . GLN A 1 145 ? -13.074 14.582 4.421 1.00 92.25 145 GLN A N 1
ATOM 1091 C CA . GLN A 1 145 ? -13.747 13.928 3.307 1.00 92.25 145 GLN A CA 1
ATOM 1092 C C . GLN A 1 145 ? -14.336 14.961 2.320 1.00 92.25 145 GLN A C 1
ATOM 1094 O O . GLN A 1 145 ? -14.877 15.988 2.734 1.00 92.25 145 GLN A O 1
ATOM 1099 N N . PRO A 1 146 ? -14.313 14.693 1.003 1.00 92.00 146 PRO A N 1
ATOM 1100 C CA . PRO A 1 146 ? -14.845 15.581 -0.034 1.00 92.00 146 PRO A CA 1
ATOM 1101 C C . PRO A 1 146 ? -16.282 16.056 0.195 1.00 92.00 146 PRO A C 1
ATOM 1103 O O . PRO A 1 146 ? -16.597 17.216 -0.067 1.00 92.00 146 PRO A O 1
ATOM 1106 N N . ALA A 1 147 ? -17.168 15.183 0.684 1.00 92.44 147 ALA A N 1
ATOM 1107 C CA . ALA A 1 147 ? -18.550 15.551 0.993 1.00 92.44 147 ALA A CA 1
ATOM 1108 C C . ALA A 1 147 ? -18.684 16.470 2.219 1.00 92.44 147 ALA A C 1
ATOM 1110 O O . ALA A 1 147 ? -19.766 17.015 2.448 1.00 92.44 147 ALA A O 1
ATOM 1111 N N . ASN A 1 148 ? -17.614 16.640 3.002 1.00 91.06 148 ASN A N 1
ATOM 1112 C CA . ASN A 1 148 ? -17.594 17.358 4.273 1.00 91.06 148 ASN A CA 1
ATOM 1113 C C . ASN A 1 148 ? -18.652 16.827 5.274 1.00 91.06 148 ASN A C 1
ATOM 1115 O O . ASN A 1 148 ? -19.237 17.582 6.055 1.00 91.06 148 ASN A O 1
ATOM 1119 N N . THR A 1 149 ? -18.984 15.537 5.172 1.00 89.50 149 THR A N 1
ATOM 1120 C CA . THR A 1 149 ? -19.984 14.821 5.972 1.00 89.50 149 THR A CA 1
ATOM 1121 C C . THR A 1 149 ? -19.786 13.313 5.812 1.00 89.50 149 THR A C 1
ATOM 1123 O O . THR A 1 149 ? -19.287 12.877 4.777 1.00 89.50 149 THR A O 1
ATOM 1126 N N . GLU A 1 150 ? -20.223 12.521 6.792 1.00 86.88 150 GLU A N 1
ATOM 1127 C CA . GLU A 1 150 ? -20.157 11.058 6.743 1.00 86.88 150 GLU A CA 1
ATOM 1128 C C . GLU A 1 150 ? -21.035 10.493 5.607 1.00 86.88 150 GLU A C 1
ATOM 1130 O O . GLU A 1 150 ? -22.279 10.487 5.666 1.00 86.88 150 GLU A O 1
ATOM 1135 N N . VAL A 1 151 ? -20.375 9.981 4.565 1.00 89.69 151 VAL A N 1
ATOM 1136 C CA . VAL A 1 151 ? -21.030 9.311 3.427 1.00 89.69 151 VAL A CA 1
ATOM 1137 C C . VAL A 1 151 ? -21.141 7.801 3.633 1.00 89.69 151 VAL A C 1
ATOM 1139 O O . VAL A 1 151 ? -22.078 7.195 3.111 1.00 89.69 151 VAL A O 1
ATOM 1142 N N . HIS A 1 152 ? -20.233 7.230 4.424 1.00 88.19 152 HIS A N 1
ATOM 1143 C CA . HIS A 1 152 ? -20.129 5.806 4.712 1.00 88.19 152 HIS A CA 1
ATOM 1144 C C . HIS A 1 152 ? -21.466 5.190 5.155 1.00 88.19 152 HIS A C 1
ATOM 1146 O O . HIS A 1 152 ? -22.104 5.642 6.115 1.00 88.19 152 HIS A O 1
ATOM 1152 N N . ASP A 1 153 ? -21.904 4.133 4.468 1.00 90.06 153 ASP A N 1
ATOM 1153 C CA . ASP A 1 153 ? -23.266 3.608 4.611 1.00 90.06 153 ASP A CA 1
ATOM 1154 C C . ASP A 1 153 ? -23.315 2.076 4.530 1.00 90.06 153 ASP A C 1
ATOM 1156 O O . ASP A 1 153 ? -23.641 1.460 3.513 1.00 90.06 153 ASP A O 1
ATOM 1160 N N . ILE A 1 154 ? -22.987 1.455 5.663 1.00 91.19 154 ILE A N 1
ATOM 1161 C CA . ILE A 1 154 ? -22.917 -0.002 5.815 1.00 91.19 154 ILE A CA 1
ATOM 1162 C C . ILE A 1 154 ? -24.285 -0.655 5.577 1.00 91.19 154 ILE A C 1
ATOM 1164 O O . ILE A 1 154 ? -25.273 -0.350 6.244 1.00 91.19 154 ILE A O 1
ATOM 1168 N N . GLY A 1 155 ? -24.302 -1.670 4.714 1.00 90.00 155 GLY A N 1
ATOM 1169 C CA . GLY A 1 155 ? -25.461 -2.509 4.426 1.00 90.00 155 GLY A CA 1
ATOM 1170 C C . GLY A 1 155 ? -26.372 -1.963 3.327 1.00 90.00 155 GLY A C 1
ATOM 1171 O O . GLY A 1 155 ? -27.460 -2.501 3.117 1.00 90.00 155 GLY A O 1
ATOM 1172 N N . ASN A 1 156 ? -25.949 -0.924 2.606 1.00 91.31 156 ASN A N 1
ATOM 1173 C CA . ASN A 1 156 ? -26.781 -0.236 1.618 1.00 91.31 156 ASN A CA 1
ATOM 1174 C C . ASN A 1 156 ? -26.842 -0.898 0.230 1.00 91.31 156 ASN A C 1
ATOM 1176 O O . ASN A 1 156 ? -27.409 -0.346 -0.711 1.00 91.31 156 ASN A O 1
ATOM 1180 N N . THR A 1 157 ? -26.305 -2.106 0.093 1.00 87.88 157 THR A N 1
ATOM 1181 C CA . THR A 1 157 ? -26.354 -2.888 -1.150 1.00 87.88 157 THR A CA 1
ATOM 1182 C C . THR A 1 157 ? -27.738 -3.471 -1.445 1.00 87.88 157 THR A C 1
ATOM 1184 O O . THR A 1 157 ? -28.004 -3.896 -2.569 1.00 87.88 157 THR A O 1
ATOM 1187 N N . GLY A 1 158 ? -28.613 -3.537 -0.434 1.00 86.12 158 GLY A N 1
ATOM 1188 C CA . GLY A 1 158 ? -29.898 -4.234 -0.497 1.00 86.12 158 GLY A CA 1
ATOM 1189 C C . GLY A 1 158 ? -29.806 -5.753 -0.301 1.00 86.12 158 GLY A C 1
ATOM 1190 O O . GLY A 1 158 ? -30.841 -6.422 -0.302 1.00 86.12 158 GLY A O 1
ATOM 1191 N N . ASN A 1 159 ? -28.606 -6.306 -0.099 1.00 86.62 159 ASN A N 1
ATOM 1192 C CA . ASN A 1 159 ? -28.416 -7.728 0.172 1.00 86.62 159 ASN A CA 1
ATOM 1193 C C . ASN A 1 159 ? -28.548 -8.040 1.668 1.00 86.62 159 ASN A C 1
ATOM 1195 O O . ASN A 1 159 ? -28.134 -7.286 2.550 1.00 86.62 159 ASN A O 1
ATOM 1199 N N . SER A 1 160 ? -29.123 -9.205 1.963 1.00 84.69 160 SER A N 1
ATOM 1200 C CA . SER A 1 160 ? -29.243 -9.686 3.336 1.00 84.69 160 SER A CA 1
ATOM 1201 C C . SER A 1 160 ? -27.872 -10.062 3.894 1.00 84.69 160 SER A C 1
ATOM 1203 O O . SER A 1 160 ? -27.249 -11.006 3.418 1.00 84.69 160 SER A O 1
ATOM 1205 N N . GLY A 1 161 ? -27.472 -9.410 4.984 1.00 82.19 161 GLY A N 1
ATOM 1206 C CA . GLY A 1 161 ? -26.234 -9.716 5.703 1.00 82.19 161 GLY A CA 1
ATOM 1207 C C . GLY A 1 161 ? -25.121 -8.693 5.497 1.00 82.19 161 GLY A C 1
ATOM 1208 O O . GLY A 1 161 ? -24.177 -8.686 6.273 1.00 82.19 161 GLY A O 1
ATOM 1209 N N . ASP A 1 162 ? -25.250 -7.756 4.568 1.00 86.50 162 ASP A N 1
ATOM 1210 C CA . ASP A 1 162 ? -24.154 -6.831 4.253 1.00 86.50 162 ASP A CA 1
ATOM 1211 C C . ASP A 1 162 ? -23.798 -5.914 5.434 1.00 86.50 162 ASP A C 1
ATOM 1213 O O . ASP A 1 162 ? -22.635 -5.576 5.643 1.00 86.50 162 ASP A O 1
ATOM 1217 N N . GLY A 1 163 ? -24.769 -5.637 6.312 1.00 89.31 163 GLY A N 1
ATOM 1218 C CA . GLY A 1 163 ? -24.537 -4.900 7.553 1.00 89.31 163 GLY A CA 1
ATOM 1219 C C . GLY A 1 163 ? -23.645 -5.613 8.582 1.00 89.31 163 GLY A C 1
ATOM 1220 O O . GLY A 1 163 ? -22.961 -4.954 9.362 1.00 89.31 163 GLY A O 1
ATOM 1221 N N . LYS A 1 164 ? -23.617 -6.957 8.618 1.00 89.75 164 LYS A N 1
ATOM 1222 C CA . LYS A 1 164 ? -22.668 -7.690 9.487 1.00 89.75 164 LYS A CA 1
ATOM 1223 C C . LYS A 1 164 ? -21.272 -7.791 8.865 1.00 89.75 164 LYS A C 1
ATOM 1225 O O . LYS A 1 164 ? -20.298 -7.908 9.606 1.00 89.75 164 LYS A O 1
ATOM 1230 N N . GLU A 1 165 ? -21.196 -7.705 7.541 1.00 92.31 165 GLU A N 1
ATOM 1231 C CA . GLU A 1 165 ? -19.958 -7.733 6.760 1.00 92.31 165 GLU A CA 1
ATOM 1232 C C . GLU A 1 165 ? -19.290 -6.354 6.628 1.00 92.31 165 GLU A C 1
ATOM 1234 O O . GLU A 1 165 ? -18.150 -6.280 6.186 1.00 92.31 165 GLU A O 1
ATOM 1239 N N . MET A 1 166 ? -19.973 -5.278 7.041 1.00 93.06 166 MET A N 1
ATOM 1240 C CA . MET A 1 166 ? -19.558 -3.882 6.836 1.00 93.06 166 MET A CA 1
ATOM 1241 C C . MET A 1 166 ? -19.450 -3.489 5.352 1.00 93.06 166 MET A C 1
ATOM 1243 O O . MET A 1 166 ? -18.639 -2.644 4.989 1.00 93.06 166 MET A O 1
ATOM 1247 N N . ILE A 1 167 ? -20.248 -4.117 4.483 1.00 94.44 167 ILE A N 1
ATOM 1248 C CA . ILE A 1 167 ? -20.207 -3.869 3.036 1.00 94.44 167 ILE A CA 1
ATOM 1249 C C . ILE A 1 167 ? -21.045 -2.646 2.684 1.00 94.44 167 ILE A C 1
ATOM 1251 O O . ILE A 1 167 ? -22.173 -2.502 3.155 1.00 94.44 167 ILE A O 1
ATOM 1255 N N . GLU A 1 168 ? -20.531 -1.837 1.769 1.00 93.44 168 GLU A N 1
ATOM 1256 C CA . GLU A 1 168 ? -21.264 -0.773 1.092 1.00 93.44 168 GLU A CA 1
ATOM 1257 C C . GLU A 1 168 ? -21.102 -0.863 -0.433 1.00 93.44 168 GLU A C 1
ATOM 1259 O O . GLU A 1 168 ? -20.278 -1.619 -0.962 1.00 93.44 168 GLU A O 1
ATOM 1264 N N . THR A 1 169 ? -21.942 -0.135 -1.168 1.00 94.50 169 THR A N 1
ATOM 1265 C CA . THR A 1 169 ? -21.912 -0.168 -2.635 1.00 94.50 169 THR A CA 1
ATOM 1266 C C . THR A 1 169 ? -20.687 0.547 -3.224 1.00 94.50 169 THR A C 1
ATOM 1268 O O . THR A 1 169 ? -20.230 1.547 -2.673 1.00 94.50 169 THR A O 1
ATOM 1271 N N . PRO A 1 170 ? -20.230 0.152 -4.431 1.00 95.69 170 PRO A N 1
ATOM 1272 C CA . PRO A 1 170 ? -19.256 0.920 -5.213 1.00 95.69 170 PRO A CA 1
ATOM 1273 C C . PRO A 1 170 ? -19.587 2.411 -5.372 1.00 95.69 170 PRO A C 1
ATOM 1275 O O . PRO A 1 170 ? -18.685 3.242 -5.414 1.00 95.69 170 PRO A O 1
ATOM 1278 N N . LEU A 1 171 ? -20.877 2.761 -5.459 1.00 94.50 171 LEU A N 1
ATOM 1279 C CA . LEU A 1 171 ? -21.321 4.153 -5.558 1.00 94.50 171 LEU A CA 1
ATOM 1280 C C . LEU A 1 171 ? -20.977 4.941 -4.288 1.00 94.50 171 LEU A C 1
ATOM 1282 O O . LEU A 1 171 ? -20.547 6.089 -4.382 1.00 94.50 171 LEU A O 1
ATOM 1286 N N . THR A 1 172 ? -21.157 4.334 -3.115 1.00 94.12 172 THR A N 1
ATOM 1287 C CA . THR A 1 172 ? -20.800 4.930 -1.819 1.00 94.12 172 THR A CA 1
ATOM 1288 C C . THR A 1 172 ? -19.288 5.010 -1.637 1.00 94.12 172 THR A C 1
ATOM 1290 O O . THR A 1 172 ? -18.809 6.015 -1.135 1.00 94.12 172 THR A O 1
ATOM 1293 N N . LEU A 1 173 ? -18.535 4.055 -2.189 1.00 94.75 173 LEU A N 1
ATOM 1294 C CA . LEU A 1 173 ? -17.070 4.110 -2.213 1.00 94.75 173 LEU A CA 1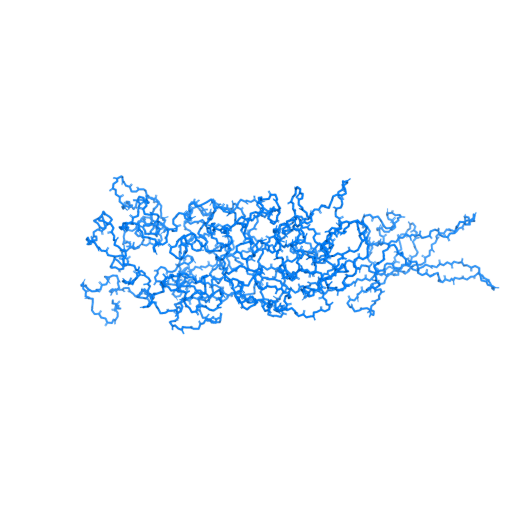
ATOM 1295 C C . LEU A 1 173 ? -16.498 5.202 -3.129 1.00 94.75 173 LEU A C 1
ATOM 1297 O O . LEU A 1 173 ? -15.320 5.525 -3.009 1.00 94.75 173 LEU A O 1
ATOM 1301 N N . GLY A 1 174 ? -17.285 5.753 -4.063 1.00 95.44 174 GLY A N 1
ATOM 1302 C CA . GLY A 1 174 ? -16.860 6.837 -4.961 1.00 95.44 174 GLY A CA 1
ATOM 1303 C C . GLY A 1 174 ? -17.014 6.574 -6.461 1.00 95.44 174 GLY A C 1
ATOM 1304 O O . GLY A 1 174 ? -16.756 7.476 -7.264 1.00 95.44 174 GLY A O 1
ATOM 1305 N N . LYS A 1 175 ? -17.455 5.382 -6.881 1.00 96.19 175 LYS A N 1
ATOM 1306 C CA . LYS A 1 175 ? -17.657 5.062 -8.302 1.00 96.19 175 LYS A CA 1
ATOM 1307 C C . LYS A 1 175 ? -18.809 5.877 -8.889 1.00 96.19 175 LYS A C 1
ATOM 1309 O O . LYS A 1 175 ? -19.895 5.920 -8.319 1.00 96.19 175 LYS A O 1
ATOM 1314 N N . GLY A 1 176 ? -18.581 6.554 -10.014 1.00 96.00 176 GLY A N 1
ATOM 1315 C CA . GLY A 1 176 ? -19.527 7.500 -10.613 1.00 96.00 176 GLY A CA 1
ATOM 1316 C C . GLY A 1 176 ? -19.649 8.852 -9.898 1.00 96.00 176 GLY A C 1
ATOM 1317 O O . GLY A 1 176 ? -20.141 9.805 -10.502 1.00 96.00 176 GLY A O 1
ATOM 1318 N N . ASN A 1 177 ? -19.202 8.976 -8.643 1.00 95.25 177 ASN A N 1
ATOM 1319 C CA . ASN A 1 177 ? -19.252 10.225 -7.885 1.00 95.25 177 ASN A CA 1
ATOM 1320 C C . ASN A 1 177 ? -18.127 10.303 -6.844 1.00 95.25 177 ASN A C 1
ATOM 1322 O O . ASN A 1 177 ? -18.277 9.831 -5.717 1.00 95.25 177 ASN A O 1
ATOM 1326 N N . LEU A 1 178 ? -17.034 10.986 -7.193 1.00 94.38 178 LEU A N 1
ATOM 1327 C CA . LEU A 1 178 ? -15.888 11.146 -6.295 1.00 94.38 178 LEU A CA 1
ATOM 1328 C C . LEU A 1 178 ? -16.203 11.935 -5.013 1.00 94.38 178 LEU A C 1
ATOM 1330 O O . LEU A 1 178 ? -15.450 11.820 -4.051 1.00 94.38 178 LEU A O 1
ATOM 1334 N N . MET A 1 179 ? -17.325 12.665 -4.945 1.00 94.00 179 MET A N 1
ATOM 1335 C CA . MET A 1 179 ? -17.754 13.300 -3.692 1.00 94.00 179 MET A CA 1
ATOM 1336 C C . MET A 1 179 ? -18.060 12.277 -2.598 1.00 94.00 179 MET A C 1
ATOM 1338 O O . MET A 1 179 ? -18.005 12.624 -1.427 1.00 94.00 179 MET A O 1
ATOM 1342 N N . ASN A 1 180 ? -18.363 11.030 -2.966 1.00 94.81 180 ASN A N 1
ATOM 1343 C CA . ASN A 1 180 ? -18.629 9.971 -2.001 1.00 94.81 180 ASN A CA 1
ATOM 1344 C C . ASN A 1 180 ? -17.353 9.320 -1.450 1.00 94.81 180 ASN A C 1
ATOM 1346 O O . ASN A 1 180 ? -17.449 8.524 -0.525 1.00 94.81 180 ASN A O 1
ATOM 1350 N N . ARG A 1 181 ? -16.167 9.628 -1.995 1.00 93.81 181 ARG A N 1
ATOM 1351 C CA . ARG A 1 181 ? -14.899 9.059 -1.517 1.00 93.81 181 ARG A CA 1
ATOM 1352 C C . ARG A 1 181 ? -14.725 9.359 -0.031 1.00 93.81 181 ARG A C 1
ATOM 1354 O O . ARG A 1 181 ? -14.819 10.512 0.368 1.00 93.81 181 ARG A O 1
ATOM 1361 N N . HIS A 1 182 ? -14.410 8.343 0.751 1.00 94.06 182 HIS A N 1
ATOM 1362 C CA . HIS A 1 182 ? -14.162 8.470 2.180 1.00 94.06 182 HIS A CA 1
ATOM 1363 C C . HIS A 1 182 ? -13.208 7.368 2.647 1.00 94.06 182 HIS A C 1
ATOM 1365 O O . HIS A 1 182 ? -12.805 6.507 1.858 1.00 94.06 182 HIS A O 1
ATOM 1371 N N . ALA A 1 183 ? -12.822 7.440 3.914 1.00 93.88 183 ALA A N 1
ATOM 1372 C CA . ALA A 1 183 ? -12.193 6.350 4.633 1.00 93.88 183 ALA A CA 1
ATOM 1373 C C . ALA A 1 183 ? -12.721 6.370 6.068 1.00 93.88 183 ALA A C 1
ATOM 1375 O O . ALA A 1 183 ? -12.753 7.424 6.689 1.00 93.88 183 ALA A O 1
ATOM 1376 N N . GLU A 1 184 ? -13.108 5.212 6.581 1.00 92.62 184 GLU A N 1
ATOM 1377 C CA . GLU A 1 184 ? -13.540 4.981 7.954 1.00 92.62 184 GLU A CA 1
ATOM 1378 C C . GLU A 1 184 ? -12.791 3.779 8.537 1.00 92.62 184 GLU A C 1
ATOM 1380 O O . GLU A 1 184 ? -12.332 2.891 7.812 1.00 92.62 184 GLU A O 1
ATOM 1385 N N . CYS A 1 185 ? -12.713 3.669 9.868 1.00 94.25 185 CYS A N 1
ATOM 1386 C CA . CYS A 1 185 ? -12.043 2.529 10.513 1.00 94.25 185 CYS A CA 1
ATOM 1387 C C . CYS A 1 185 ? -12.633 1.184 10.048 1.00 94.25 185 CYS A C 1
ATOM 1389 O O . CYS A 1 185 ? -11.924 0.185 9.903 1.00 94.25 185 CYS A O 1
ATOM 1391 N N . THR A 1 186 ? -13.940 1.169 9.780 1.00 94.19 186 THR A N 1
ATOM 1392 C CA . THR A 1 186 ? -14.688 -0.009 9.333 1.00 94.19 186 THR A CA 1
ATOM 1393 C C . THR A 1 186 ? -14.532 -0.350 7.854 1.00 94.19 186 THR A C 1
ATOM 1395 O O . THR A 1 186 ? -14.950 -1.434 7.444 1.00 94.19 186 THR A O 1
ATOM 1398 N N . ASP A 1 187 ? -13.902 0.521 7.060 1.00 94.25 187 ASP A N 1
ATOM 1399 C CA . ASP A 1 187 ? -13.508 0.171 5.697 1.00 94.25 187 ASP A CA 1
ATOM 1400 C C . ASP A 1 187 ? -12.361 -0.835 5.707 1.00 94.25 187 ASP A C 1
ATOM 1402 O O . ASP A 1 187 ? -12.281 -1.688 4.833 1.00 94.25 187 ASP A O 1
ATOM 1406 N N . CYS A 1 188 ? -11.487 -0.814 6.706 1.00 94.88 188 CYS A N 1
ATOM 1407 C CA . CYS A 1 188 ? -10.401 -1.791 6.796 1.00 94.88 188 CYS A CA 1
ATOM 1408 C C . CYS A 1 188 ? -10.714 -2.884 7.819 1.00 94.88 188 CYS A C 1
ATOM 1410 O O . CYS A 1 188 ? -10.496 -4.067 7.548 1.00 94.88 188 CYS A O 1
ATOM 1412 N N . HIS A 1 189 ? -11.283 -2.511 8.964 1.00 96.06 189 HIS A N 1
ATOM 1413 C CA . HIS A 1 189 ? -11.449 -3.401 10.107 1.00 96.06 189 HIS A CA 1
ATOM 1414 C C . HIS A 1 189 ? -12.903 -3.803 10.334 1.00 96.06 189 HIS A C 1
ATOM 1416 O O . HIS A 1 189 ? -13.829 -3.012 10.204 1.00 96.06 189 HIS A O 1
ATOM 1422 N N . ASN A 1 190 ? -13.119 -5.035 10.790 1.00 96.56 190 ASN A N 1
ATOM 1423 C CA . ASN A 1 190 ? -14.400 -5.410 11.373 1.00 96.56 190 ASN A CA 1
ATOM 1424 C C . ASN A 1 190 ? -14.224 -5.566 12.888 1.00 96.56 190 ASN A C 1
ATOM 1426 O O . ASN A 1 190 ? -13.770 -6.626 13.327 1.00 96.56 190 ASN A O 1
ATOM 1430 N N . PRO A 1 191 ? -14.590 -4.562 13.711 1.00 95.06 191 PRO A N 1
ATOM 1431 C CA . PRO A 1 191 ? -14.293 -4.564 15.148 1.00 95.06 191 PRO A CA 1
ATOM 1432 C C . PRO A 1 191 ? -14.967 -5.716 15.905 1.00 95.06 191 PRO A C 1
ATOM 1434 O O . PRO A 1 191 ? -14.583 -6.024 17.029 1.00 95.06 191 PRO A O 1
ATOM 1437 N N . HIS A 1 192 ? -15.940 -6.391 15.285 1.00 94.94 192 HIS A N 1
ATOM 1438 C CA . HIS A 1 192 ? -16.589 -7.574 15.841 1.00 94.94 192 HIS A CA 1
ATOM 1439 C C . HIS A 1 192 ? -15.875 -8.889 15.504 1.00 94.94 192 HIS A C 1
ATOM 1441 O O . HIS A 1 192 ? -16.369 -9.940 15.894 1.00 94.94 192 HIS A O 1
ATOM 1447 N N . ARG A 1 193 ? -14.804 -8.872 14.701 1.00 96.44 193 ARG A N 1
ATOM 1448 C CA . ARG A 1 193 ? -14.186 -10.082 14.123 1.00 96.44 193 ARG A CA 1
ATOM 1449 C C . ARG A 1 193 ? -12.658 -10.074 14.110 1.00 96.44 193 ARG A C 1
ATOM 1451 O O . ARG A 1 193 ? -12.089 -11.147 13.892 1.00 96.44 193 ARG A O 1
ATOM 1458 N N . VAL A 1 194 ? -12.031 -8.913 14.340 1.00 95.50 194 VAL A N 1
ATOM 1459 C CA . VAL A 1 194 ? -10.573 -8.767 14.485 1.00 95.50 194 VAL A CA 1
ATOM 1460 C C . VAL A 1 194 ? -10.030 -9.687 15.575 1.00 95.50 194 VAL A C 1
ATOM 1462 O O . VAL A 1 194 ? -10.693 -9.897 16.588 1.00 95.50 194 VAL A O 1
ATOM 1465 N N . THR A 1 195 ? -8.827 -10.223 15.389 1.00 96.06 195 THR A N 1
ATOM 1466 C CA . THR A 1 195 ? -8.153 -11.113 16.348 1.00 96.06 195 THR A CA 1
ATOM 1467 C C . THR A 1 195 ? -6.676 -10.762 16.491 1.00 96.06 195 THR A C 1
ATOM 1469 O O . THR A 1 195 ? -6.075 -10.165 15.597 1.00 96.06 195 THR A O 1
ATOM 1472 N N . LYS A 1 196 ? -6.062 -11.150 17.615 1.00 94.62 196 LYS A N 1
ATOM 1473 C CA . LYS A 1 196 ? -4.614 -11.021 17.830 1.00 94.62 196 LYS A CA 1
ATOM 1474 C C . LYS A 1 196 ? -3.906 -12.284 17.329 1.00 94.62 196 LYS A C 1
ATOM 1476 O O . LYS A 1 196 ? -3.467 -13.114 18.117 1.00 94.62 196 LYS A O 1
ATOM 1481 N N . ASN A 1 197 ? -3.855 -12.457 16.008 1.00 94.12 197 ASN A N 1
ATOM 1482 C CA . ASN A 1 197 ? -3.158 -13.566 15.352 1.00 94.12 197 ASN A CA 1
ATOM 1483 C C . ASN A 1 197 ? -2.423 -13.119 14.082 1.00 94.12 197 ASN A C 1
ATOM 1485 O O . ASN A 1 197 ? -2.862 -12.188 13.407 1.00 94.12 197 ASN A O 1
ATOM 1489 N N . ARG A 1 198 ? -1.358 -13.842 13.707 1.00 92.88 198 ARG A N 1
ATOM 1490 C CA . ARG A 1 198 ? -0.578 -13.573 12.487 1.00 92.88 198 ARG A CA 1
ATOM 1491 C C . ARG A 1 198 ? -1.396 -13.773 11.219 1.00 92.88 198 ARG A C 1
ATOM 1493 O O . ARG A 1 198 ? -1.238 -12.999 10.281 1.00 92.88 198 ARG A O 1
ATOM 1500 N N . LEU A 1 199 ? -2.262 -14.786 11.188 1.00 94.94 199 LEU A N 1
ATOM 1501 C CA . LEU A 1 199 ? -3.168 -15.059 10.074 1.00 94.94 199 LEU A CA 1
ATOM 1502 C C . LEU A 1 199 ? -4.624 -14.988 10.530 1.00 94.94 199 LEU A C 1
ATOM 1504 O O . LEU A 1 199 ? -4.978 -15.406 11.632 1.00 94.94 199 LEU A O 1
ATOM 1508 N N . ALA A 1 200 ? -5.507 -14.539 9.641 1.00 96.44 200 ALA A N 1
ATOM 1509 C CA . ALA A 1 200 ? -6.943 -14.484 9.921 1.00 96.44 200 ALA A CA 1
ATOM 1510 C C . ALA A 1 200 ? -7.597 -15.869 10.119 1.00 96.44 200 ALA A C 1
ATOM 1512 O O . ALA A 1 200 ? -8.712 -15.962 10.636 1.00 96.44 200 ALA A O 1
ATOM 1513 N N . THR A 1 201 ? -6.931 -16.941 9.681 1.00 95.81 201 THR A N 1
ATOM 1514 C CA . THR A 1 201 ? -7.373 -18.336 9.833 1.00 95.81 201 THR A CA 1
ATOM 1515 C C . THR A 1 201 ? -6.855 -18.999 11.107 1.00 95.81 201 THR A C 1
ATOM 1517 O O . THR A 1 201 ? -7.246 -20.130 11.393 1.00 95.81 201 THR A O 1
ATOM 1520 N N . ASP A 1 202 ? -5.963 -18.355 11.858 1.00 95.81 202 ASP A N 1
ATOM 1521 C CA . ASP A 1 202 ? -5.424 -18.930 13.090 1.00 95.81 202 ASP A CA 1
ATOM 1522 C C . ASP A 1 202 ? -6.496 -19.020 14.182 1.00 95.81 202 ASP A C 1
ATOM 1524 O O . ASP A 1 202 ? -7.547 -18.384 14.116 1.00 95.81 202 ASP A O 1
ATOM 1528 N N . ALA A 1 203 ? -6.222 -19.839 15.199 1.00 94.88 203 ALA A N 1
ATOM 1529 C CA . ALA A 1 203 ? -7.098 -20.050 16.344 1.00 94.88 203 ALA A CA 1
ATOM 1530 C C . ALA A 1 203 ? -7.184 -18.793 17.232 1.00 94.88 203 ALA A C 1
ATOM 1532 O O . ALA A 1 203 ? -6.217 -18.504 17.938 1.00 94.88 203 ALA A O 1
ATOM 1533 N N . PRO A 1 204 ? -8.330 -18.092 17.316 1.00 94.19 204 PRO A N 1
ATOM 1534 C CA . PRO A 1 204 ? -8.420 -16.883 18.142 1.00 94.19 204 PRO A CA 1
ATOM 1535 C C . PRO A 1 204 ? -8.354 -17.174 19.646 1.00 94.19 204 PRO A C 1
ATOM 1537 O O . PRO A 1 204 ? -7.957 -16.326 20.438 1.00 94.19 204 PRO A O 1
ATOM 1540 N N . SER A 1 205 ? -8.669 -18.413 20.040 1.00 93.81 205 SER A N 1
ATOM 1541 C CA . SER A 1 205 ? -8.493 -18.917 21.405 1.00 93.81 205 SER A CA 1
ATOM 1542 C C . SER A 1 205 ? -7.026 -19.104 21.816 1.00 93.81 205 SER A C 1
ATOM 1544 O O . SER A 1 205 ? -6.765 -19.464 22.962 1.00 93.81 205 SER A O 1
ATOM 1546 N N . ILE A 1 206 ? -6.082 -18.946 20.881 1.00 94.31 206 ILE A N 1
ATOM 1547 C CA . ILE A 1 206 ? -4.634 -19.012 21.105 1.00 94.31 206 ILE A CA 1
ATOM 1548 C C . ILE A 1 206 ? -4.015 -17.768 20.443 1.00 94.31 206 ILE A C 1
ATOM 1550 O O . ILE A 1 206 ? -3.546 -17.852 19.305 1.00 94.31 206 ILE A O 1
ATOM 1554 N N . PRO A 1 207 ? -4.064 -16.596 21.102 1.00 93.44 207 PRO A N 1
ATOM 1555 C CA . PRO A 1 207 ? -3.488 -15.372 20.560 1.00 93.44 207 PRO A CA 1
ATOM 1556 C C . PRO A 1 207 ? -1.995 -15.534 20.257 1.00 93.44 207 PRO A C 1
ATOM 1558 O O . PRO A 1 207 ? -1.261 -16.172 21.015 1.00 93.44 207 PRO A O 1
ATOM 1561 N N . ALA A 1 208 ? -1.548 -14.948 19.150 1.00 92.38 208 ALA A N 1
ATOM 1562 C CA . ALA A 1 208 ? -0.131 -14.849 18.817 1.00 92.38 208 ALA A CA 1
ATOM 1563 C C . ALA A 1 208 ? 0.529 -13.674 19.564 1.00 92.38 208 ALA A C 1
ATOM 1565 O O . ALA A 1 208 ? -0.141 -12.914 20.270 1.00 92.38 208 ALA A O 1
ATOM 1566 N N . ALA A 1 209 ? 1.843 -13.502 19.378 1.00 89.19 209 ALA A N 1
ATOM 1567 C CA . ALA A 1 209 ? 2.577 -12.364 19.933 1.00 89.19 209 ALA A CA 1
ATOM 1568 C C . ALA A 1 209 ? 1.975 -11.019 19.483 1.00 89.19 209 ALA A C 1
ATOM 1570 O O . ALA A 1 209 ? 1.724 -10.158 20.324 1.00 89.19 209 ALA A O 1
ATOM 1571 N N . ALA A 1 210 ? 1.599 -10.900 18.203 1.00 89.50 210 ALA A N 1
ATOM 1572 C CA . ALA A 1 210 ? 0.863 -9.754 17.674 1.00 89.50 210 ALA A CA 1
ATOM 1573 C C . ALA A 1 210 ? -0.236 -10.146 16.674 1.00 89.50 210 ALA A C 1
ATOM 1575 O O . ALA A 1 210 ? -0.321 -11.280 16.196 1.00 89.50 210 ALA A O 1
ATOM 1576 N N . GLY A 1 211 ? -1.107 -9.178 16.375 1.00 91.12 211 GLY A N 1
ATOM 1577 C CA . GLY A 1 211 ? -2.196 -9.327 15.407 1.00 91.12 211 GLY A CA 1
ATOM 1578 C C . GLY A 1 211 ? -1.802 -9.055 13.954 1.00 91.12 211 GLY A C 1
ATOM 1579 O O . GLY A 1 211 ? -2.620 -9.265 13.062 1.00 91.12 211 GLY A O 1
ATOM 1580 N N . THR A 1 212 ? -0.581 -8.576 13.718 1.00 90.62 212 THR A N 1
ATOM 1581 C CA . THR A 1 212 ? -0.006 -8.291 12.397 1.00 90.62 212 THR A CA 1
ATOM 1582 C C . THR A 1 212 ? 0.995 -9.372 11.991 1.00 90.62 212 THR A C 1
ATOM 1584 O O . THR A 1 212 ? 1.431 -10.188 12.808 1.00 90.62 212 THR A O 1
ATOM 1587 N N . HIS A 1 213 ? 1.353 -9.394 10.709 1.00 88.25 213 HIS A N 1
ATOM 1588 C CA . HIS A 1 213 ? 2.285 -10.372 10.156 1.00 88.25 213 HIS A CA 1
ATOM 1589 C C . HIS A 1 213 ? 3.691 -10.246 10.728 1.00 88.25 213 HIS A C 1
ATOM 1591 O O . HIS A 1 213 ? 4.180 -9.152 11.011 1.00 88.25 213 HIS A O 1
ATOM 1597 N N . ASP A 1 214 ? 4.356 -11.388 10.836 1.00 84.81 214 ASP A N 1
ATOM 1598 C CA . ASP A 1 214 ? 5.730 -11.450 11.295 1.00 84.81 214 ASP A CA 1
ATOM 1599 C C . ASP A 1 214 ? 6.710 -11.134 10.156 1.00 84.81 214 ASP A C 1
ATOM 1601 O O . ASP A 1 214 ? 6.786 -11.860 9.164 1.00 84.81 214 ASP A O 1
ATOM 1605 N N . HIS A 1 215 ? 7.478 -10.058 10.321 1.00 86.69 215 HIS A N 1
ATOM 1606 C CA . HIS A 1 215 ? 8.496 -9.611 9.364 1.00 86.69 215 HIS A CA 1
ATOM 1607 C C . HIS A 1 215 ? 9.915 -10.059 9.738 1.00 86.69 215 HIS A C 1
ATOM 1609 O O . HIS A 1 215 ? 10.867 -9.771 9.018 1.00 86.69 215 HIS A O 1
ATOM 1615 N N . ASN A 1 216 ? 10.061 -10.802 10.835 1.00 82.38 216 ASN A N 1
ATOM 1616 C CA . ASN A 1 216 ? 11.299 -11.465 11.231 1.00 82.38 216 ASN A CA 1
ATOM 1617 C C . ASN A 1 216 ? 11.316 -12.952 10.842 1.00 82.38 216 ASN A C 1
ATOM 1619 O O . ASN A 1 216 ? 12.312 -13.629 11.097 1.00 82.38 216 ASN A O 1
ATOM 1623 N N . LEU A 1 21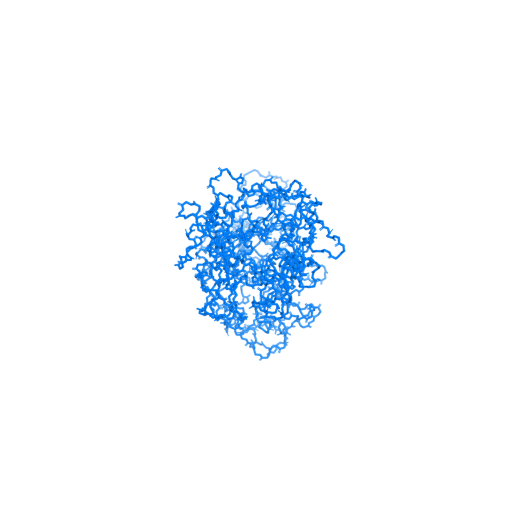7 ? 10.237 -13.457 10.224 1.00 82.19 217 LEU A N 1
ATOM 1624 C CA . LEU A 1 217 ? 10.045 -14.876 9.886 1.00 82.19 217 LEU A CA 1
ATOM 1625 C C . LEU A 1 217 ? 10.251 -15.797 11.100 1.00 82.19 217 LEU A C 1
ATOM 1627 O O . LEU A 1 217 ? 10.847 -16.873 11.017 1.00 82.19 217 LEU A O 1
ATOM 1631 N N . THR A 1 218 ? 9.786 -15.336 12.255 1.00 69.44 218 THR A N 1
ATOM 1632 C CA . THR A 1 218 ? 9.658 -16.128 13.474 1.00 69.44 218 THR A CA 1
ATOM 1633 C C . THR A 1 218 ? 8.256 -16.769 13.521 1.00 69.44 218 THR A C 1
ATOM 1635 O O . THR A 1 218 ? 7.549 -16.822 12.514 1.00 69.44 218 THR A O 1
ATOM 1638 N N . ASP A 1 219 ? 7.881 -17.409 14.629 1.00 72.00 219 ASP A N 1
ATOM 1639 C CA . ASP A 1 219 ? 6.541 -18.003 14.809 1.00 72.00 219 ASP A CA 1
ATOM 1640 C C . ASP A 1 219 ? 6.080 -19.004 13.721 1.00 72.00 219 ASP A C 1
ATOM 1642 O O . ASP A 1 219 ? 4.889 -19.191 13.477 1.00 72.00 219 ASP A O 1
ATOM 1646 N N . GLY A 1 220 ? 7.026 -19.705 13.085 1.00 68.19 220 GLY A N 1
ATOM 1647 C CA . GLY A 1 220 ? 6.741 -20.755 12.100 1.00 68.19 220 GLY A CA 1
ATOM 1648 C C . GLY A 1 220 ? 6.525 -20.263 10.665 1.00 68.19 220 GLY A C 1
ATOM 1649 O O . GLY A 1 220 ? 6.313 -21.096 9.782 1.00 68.19 220 GLY A O 1
ATOM 1650 N N . ALA A 1 221 ? 6.628 -18.954 10.409 1.00 77.12 221 ALA A N 1
ATOM 1651 C CA . ALA A 1 221 ? 6.688 -18.419 9.053 1.00 77.12 221 ALA A CA 1
ATOM 1652 C C . ALA A 1 221 ? 8.046 -18.748 8.411 1.00 77.12 221 ALA A C 1
ATOM 1654 O O . ALA A 1 221 ? 9.098 -18.511 8.996 1.00 77.12 221 ALA A O 1
ATOM 1655 N N . THR A 1 222 ? 8.035 -19.303 7.198 1.00 77.12 222 THR A N 1
ATOM 1656 C CA . THR A 1 222 ? 9.267 -19.621 6.447 1.00 77.12 222 THR A CA 1
ATOM 1657 C C . THR A 1 222 ? 9.554 -18.637 5.318 1.00 77.12 222 THR A C 1
ATOM 1659 O O . THR A 1 222 ? 10.655 -18.636 4.777 1.00 77.12 222 THR A O 1
ATOM 1662 N N . GLU A 1 223 ? 8.569 -17.823 4.944 1.00 84.38 223 GLU A N 1
ATOM 1663 C CA . GLU A 1 223 ? 8.664 -16.821 3.886 1.00 84.38 223 GLU A CA 1
ATOM 1664 C C . GLU A 1 223 ? 7.707 -15.658 4.151 1.00 84.38 223 GLU A C 1
ATOM 1666 O O . GLU A 1 223 ? 6.726 -15.800 4.888 1.00 84.38 223 GLU A O 1
ATOM 1671 N N . HIS A 1 224 ? 8.003 -14.512 3.536 1.00 92.38 224 HIS A N 1
ATOM 1672 C CA . HIS A 1 224 ? 7.092 -13.371 3.533 1.00 92.38 224 HIS A CA 1
ATOM 1673 C C . HIS A 1 224 ? 5.872 -13.656 2.652 1.00 92.38 224 HIS A C 1
ATOM 1675 O O . HIS A 1 224 ? 5.919 -14.504 1.758 1.00 92.38 224 HIS A O 1
ATOM 1681 N N . SER A 1 225 ? 4.752 -12.977 2.887 1.00 92.25 225 SER A N 1
ATOM 1682 C CA . SER A 1 225 ? 3.525 -13.278 2.150 1.00 92.25 225 SER A CA 1
ATOM 1683 C C . SER A 1 225 ? 2.649 -12.048 1.930 1.00 92.25 225 SER A C 1
ATOM 1685 O O . SER A 1 225 ? 3.056 -10.923 2.173 1.00 92.25 225 SER A O 1
ATOM 1687 N N . ASN A 1 226 ? 1.450 -12.269 1.393 1.00 93.56 226 ASN A N 1
ATOM 1688 C CA . ASN A 1 226 ? 0.383 -11.275 1.355 1.00 93.56 226 ASN A CA 1
ATOM 1689 C C . ASN A 1 226 ? -0.926 -11.849 1.925 1.00 93.56 226 ASN A C 1
ATOM 1691 O O . ASN A 1 226 ? -2.016 -11.461 1.514 1.00 93.56 226 ASN A O 1
ATOM 1695 N N . LEU A 1 227 ? -0.837 -12.881 2.772 1.00 95.50 227 LEU A N 1
ATOM 1696 C CA . LEU A 1 227 ? -1.994 -13.492 3.429 1.00 95.50 227 LEU A CA 1
ATOM 1697 C C . LEU A 1 227 ? -2.618 -12.509 4.407 1.00 95.50 227 LEU A C 1
ATOM 1699 O O . LEU A 1 227 ? -1.903 -11.764 5.029 1.00 95.50 227 LEU A O 1
ATOM 1703 N N . ILE A 1 228 ? -3.929 -12.498 4.596 1.00 96.19 228 ILE A N 1
ATOM 1704 C CA . ILE A 1 228 ? -4.553 -11.539 5.521 1.00 96.19 228 ILE A CA 1
ATOM 1705 C C . ILE A 1 228 ? -4.270 -11.853 7.009 1.00 96.19 228 ILE A C 1
ATOM 1707 O O . ILE A 1 228 ? -4.305 -13.013 7.433 1.00 96.19 228 ILE A O 1
ATOM 1711 N N . SER A 1 229 ? -4.029 -10.817 7.817 1.00 95.44 229 SER A N 1
ATOM 1712 C CA . SER A 1 229 ? -3.761 -10.907 9.263 1.00 95.44 229 SER A CA 1
ATOM 1713 C C . SER A 1 229 ? -5.023 -10.970 10.124 1.00 95.44 229 SER A C 1
ATOM 1715 O O . SER A 1 229 ? -6.132 -10.669 9.673 1.00 95.44 229 SER A O 1
ATOM 1717 N N . GLY A 1 230 ? -4.850 -11.316 11.405 1.00 95.81 230 GLY A N 1
ATOM 1718 C CA . GLY A 1 230 ? -5.917 -11.293 12.404 1.00 95.81 230 GLY A CA 1
ATOM 1719 C C . GLY A 1 230 ? -6.555 -9.910 12.582 1.00 95.81 230 GLY A C 1
ATOM 1720 O O . GLY A 1 230 ? -7.774 -9.817 12.731 1.00 95.81 230 GLY A O 1
ATOM 1721 N N . VAL A 1 231 ? -5.784 -8.821 12.474 1.00 94.88 231 VAL A N 1
ATOM 1722 C CA . VAL A 1 231 ? -6.323 -7.448 12.603 1.00 94.88 231 VAL A CA 1
ATOM 1723 C C . VAL A 1 231 ? -7.284 -7.054 11.479 1.00 94.88 231 VAL A C 1
ATOM 1725 O O . VAL A 1 231 ? -8.116 -6.170 11.671 1.00 94.88 231 VAL A O 1
ATOM 1728 N N . LEU A 1 232 ? -7.224 -7.721 10.325 1.00 96.81 232 LEU A N 1
ATOM 1729 C CA . LEU A 1 232 ? -8.149 -7.519 9.203 1.00 96.81 232 LEU A CA 1
ATOM 1730 C C . LEU A 1 232 ? -9.199 -8.642 9.106 1.00 96.81 232 LEU A C 1
ATOM 1732 O O . LEU A 1 232 ? -10.030 -8.661 8.196 1.00 96.81 232 LEU A O 1
ATOM 1736 N N . ARG A 1 233 ? -9.192 -9.599 10.039 1.00 97.19 233 ARG A N 1
ATOM 1737 C CA . ARG A 1 233 ? -10.053 -10.780 9.985 1.00 97.19 233 ARG A CA 1
ATOM 1738 C C . ARG A 1 233 ? -11.533 -10.413 9.897 1.00 97.19 233 ARG A C 1
ATOM 1740 O O . ARG A 1 233 ? -12.077 -9.683 10.723 1.00 97.19 233 ARG A O 1
ATOM 1747 N N . GLY A 1 234 ? -12.213 -11.006 8.917 1.00 95.56 234 GLY A N 1
ATOM 1748 C CA . GLY A 1 234 ? -13.657 -10.857 8.743 1.00 95.56 234 GLY A CA 1
ATOM 1749 C C . GLY A 1 234 ? -14.100 -9.500 8.193 1.00 95.56 234 GLY A C 1
ATOM 1750 O O . GLY A 1 234 ? -15.301 -9.210 8.237 1.00 95.56 234 GLY A O 1
ATOM 1751 N N . THR A 1 235 ? -13.155 -8.688 7.705 1.00 96.81 235 THR A N 1
ATOM 1752 C CA . THR A 1 235 ? -13.433 -7.577 6.789 1.00 96.81 235 THR A CA 1
ATOM 1753 C C . THR A 1 235 ? -13.840 -8.097 5.409 1.00 96.81 235 THR A C 1
ATOM 1755 O O . THR A 1 235 ? -13.805 -9.303 5.141 1.00 96.81 235 THR A O 1
ATOM 1758 N N . TRP A 1 236 ? -14.215 -7.185 4.519 1.00 97.06 236 TRP A N 1
ATOM 1759 C CA . TRP A 1 236 ? -14.562 -7.493 3.140 1.00 97.06 236 TRP A CA 1
ATOM 1760 C C . TRP A 1 236 ? -13.613 -6.816 2.148 1.00 97.06 236 TRP A C 1
ATOM 1762 O O . TRP A 1 236 ? -13.011 -5.775 2.425 1.00 97.06 236 TRP A O 1
ATOM 1772 N N . GLY A 1 237 ? -13.512 -7.407 0.964 1.00 97.69 237 GLY A N 1
ATOM 1773 C CA . GLY A 1 237 ? -12.650 -6.946 -0.112 1.00 97.69 237 GLY A CA 1
ATOM 1774 C C . GLY A 1 237 ? -13.102 -7.468 -1.468 1.00 97.69 237 GLY A C 1
ATOM 1775 O O . GLY A 1 237 ? -14.190 -8.031 -1.610 1.00 97.69 237 GLY A O 1
ATOM 1776 N N . VAL A 1 238 ? -12.258 -7.284 -2.478 1.00 98.25 238 VAL A N 1
ATOM 1777 C CA . VAL A 1 238 ? -12.552 -7.654 -3.861 1.00 98.25 238 VAL A CA 1
ATOM 1778 C C . VAL A 1 238 ? -11.351 -8.305 -4.538 1.00 98.25 238 VAL A C 1
ATOM 1780 O O . VAL A 1 238 ? -10.216 -7.871 -4.379 1.00 98.25 238 VAL A O 1
ATOM 1783 N N . GLU A 1 239 ? -11.613 -9.345 -5.324 1.00 97.81 239 GLU A N 1
ATOM 1784 C CA . GLU A 1 239 ? -10.612 -10.028 -6.146 1.00 97.81 239 GLU A CA 1
ATOM 1785 C C . GLU A 1 239 ? -10.827 -9.683 -7.628 1.00 97.81 239 GLU A C 1
ATOM 1787 O O . GLU A 1 239 ? -11.877 -10.047 -8.175 1.00 97.81 239 GLU A O 1
ATOM 1792 N N . PRO A 1 240 ? -9.880 -9.005 -8.299 1.00 96.56 240 PRO A N 1
ATOM 1793 C CA . PRO A 1 240 ? -10.018 -8.655 -9.707 1.00 96.56 240 PRO A CA 1
ATOM 1794 C C . PRO A 1 240 ? -9.864 -9.878 -10.622 1.00 96.56 240 PRO A C 1
ATOM 1796 O O . PRO A 1 240 ? -9.020 -10.751 -10.423 1.00 96.56 240 PRO A O 1
ATOM 1799 N N . SER A 1 241 ? -10.650 -9.912 -11.695 1.00 93.62 241 SER A N 1
ATOM 1800 C CA . SER A 1 241 ? -10.531 -10.870 -12.793 1.00 93.62 241 SER A CA 1
ATOM 1801 C C . SER A 1 241 ? -10.205 -10.133 -14.085 1.00 93.62 241 SER A C 1
ATOM 1803 O O . SER A 1 241 ? -10.810 -9.106 -14.379 1.00 93.62 241 SER A O 1
ATOM 1805 N N . TYR A 1 242 ? -9.276 -10.659 -14.881 1.00 87.81 242 TYR A N 1
ATOM 1806 C CA . TYR A 1 242 ? -8.781 -9.991 -16.085 1.00 87.81 242 TYR A CA 1
ATOM 1807 C C . TYR A 1 242 ? -9.089 -10.806 -17.334 1.00 87.81 242 TYR A C 1
ATOM 1809 O O . TYR A 1 242 ? -8.866 -12.016 -17.361 1.00 87.81 242 TYR A O 1
ATOM 1817 N N . GLY A 1 243 ? -9.550 -10.122 -18.383 1.00 84.12 243 GLY A N 1
ATOM 1818 C CA . GLY A 1 243 ? -9.803 -10.725 -19.694 1.00 84.12 243 GLY A CA 1
ATOM 1819 C C . GLY A 1 243 ? -8.594 -10.718 -20.635 1.00 84.12 243 GLY A C 1
ATOM 1820 O O . GLY A 1 243 ? -8.570 -11.492 -21.586 1.00 84.12 243 GLY A O 1
ATOM 1821 N N . ALA A 1 244 ? -7.594 -9.870 -20.382 1.00 79.38 244 ALA A N 1
ATOM 1822 C CA . ALA A 1 244 ? -6.383 -9.753 -21.197 1.00 79.38 244 ALA A CA 1
ATOM 1823 C C . ALA A 1 244 ? -5.176 -9.359 -20.335 1.00 79.38 244 ALA A C 1
ATOM 1825 O O . ALA A 1 244 ? -5.363 -8.824 -19.249 1.00 79.38 244 ALA A O 1
ATOM 1826 N N . SER A 1 245 ? -3.955 -9.642 -20.799 1.00 76.62 245 SER A N 1
ATOM 1827 C CA . SER A 1 245 ? -2.675 -9.382 -20.117 1.00 76.62 245 SER A CA 1
ATOM 1828 C C . SER A 1 245 ? -1.852 -8.151 -20.552 1.00 76.62 245 SER A C 1
ATOM 1830 O O . SER A 1 245 ? -0.778 -7.983 -19.973 1.00 76.62 245 SER A O 1
ATOM 1832 N N . PRO A 1 246 ? -2.248 -7.284 -21.508 1.00 78.19 246 PRO A N 1
ATOM 1833 C CA . PRO A 1 246 ? -1.522 -6.034 -21.746 1.00 78.19 246 PRO A CA 1
ATOM 1834 C C . PRO A 1 246 ? -1.530 -5.114 -20.518 1.00 78.19 246 PRO A C 1
ATOM 1836 O O . PRO A 1 246 ? -2.510 -5.057 -19.774 1.00 78.19 246 PRO A O 1
ATOM 1839 N N . PHE A 1 247 ? -0.438 -4.377 -20.292 1.00 84.19 247 PHE A N 1
ATOM 1840 C CA . PHE A 1 247 ? -0.419 -3.301 -19.293 1.00 84.19 247 PHE A CA 1
ATOM 1841 C C . PHE A 1 247 ? -1.451 -2.224 -19.650 1.00 84.19 247 PHE A C 1
ATOM 1843 O O . PHE A 1 247 ? -1.675 -1.959 -20.829 1.00 84.19 247 PHE A O 1
ATOM 1850 N N . GLY A 1 248 ? -2.098 -1.639 -18.643 1.00 82.88 248 GLY A N 1
ATOM 1851 C CA . GLY A 1 248 ? -3.212 -0.714 -18.860 1.00 82.88 248 GLY A CA 1
ATOM 1852 C C . GLY A 1 248 ? -4.582 -1.391 -19.012 1.00 82.88 248 GLY A C 1
ATOM 1853 O O . GLY A 1 248 ? -5.590 -0.709 -19.156 1.00 82.88 248 GLY A O 1
ATOM 1854 N N . THR A 1 249 ? -4.652 -2.728 -18.988 1.00 85.62 249 THR A N 1
ATOM 1855 C CA . THR A 1 249 ? -5.933 -3.446 -19.070 1.00 85.62 249 THR A CA 1
ATOM 1856 C C . THR A 1 249 ? -6.660 -3.404 -17.729 1.00 85.62 249 THR A C 1
ATOM 1858 O O . THR A 1 249 ? -6.153 -3.913 -16.728 1.00 85.62 249 THR A O 1
ATOM 1861 N N . LEU A 1 250 ? -7.882 -2.871 -17.729 1.00 92.50 250 LEU A N 1
ATOM 1862 C CA . LEU A 1 250 ? -8.771 -2.908 -16.568 1.00 92.50 250 LEU A CA 1
ATOM 1863 C C . LEU A 1 250 ? -9.294 -4.336 -16.298 1.00 92.50 250 LEU A C 1
ATOM 1865 O O . LEU A 1 250 ? -9.500 -5.111 -17.243 1.00 92.50 250 LEU A O 1
ATOM 1869 N N . PRO A 1 251 ? -9.546 -4.709 -15.031 1.00 94.81 251 PRO A N 1
ATOM 1870 C CA . PRO A 1 251 ? -10.314 -5.903 -14.697 1.00 94.81 251 PRO A CA 1
ATOM 1871 C C . PRO A 1 251 ? -11.670 -5.933 -15.417 1.00 94.81 251 PRO A C 1
ATOM 1873 O O . PRO A 1 251 ? -12.353 -4.925 -15.563 1.00 94.81 251 PRO A O 1
ATOM 1876 N N . ILE A 1 252 ? -12.092 -7.119 -15.854 1.00 95.75 252 ILE A N 1
ATOM 1877 C CA . ILE A 1 252 ? -13.416 -7.327 -16.463 1.00 95.75 252 ILE A CA 1
ATOM 1878 C C . ILE A 1 252 ? -14.506 -7.560 -15.414 1.00 95.75 252 ILE A C 1
ATOM 1880 O O . ILE A 1 252 ? -15.691 -7.440 -15.717 1.00 95.75 252 ILE A O 1
ATOM 1884 N N . ASN A 1 253 ? -14.115 -7.955 -14.200 1.00 96.50 253 ASN A N 1
ATOM 1885 C CA . ASN A 1 253 ? -15.014 -8.182 -13.078 1.00 96.50 253 ASN A CA 1
ATOM 1886 C C . ASN A 1 253 ? -14.240 -8.185 -11.753 1.00 96.50 253 ASN A C 1
ATOM 1888 O O . ASN A 1 253 ? -13.033 -8.424 -11.733 1.00 96.50 253 ASN A O 1
ATOM 1892 N N . TYR A 1 254 ? -14.969 -8.033 -10.651 1.00 97.69 254 TYR A N 1
ATOM 1893 C CA . TYR A 1 254 ? -14.483 -8.221 -9.292 1.00 97.69 254 TYR A CA 1
ATOM 1894 C C . TYR A 1 254 ? -15.332 -9.264 -8.569 1.00 97.69 254 TYR A C 1
ATOM 1896 O O . TYR A 1 254 ? -16.560 -9.203 -8.575 1.00 97.69 254 TYR A O 1
ATOM 1904 N N . THR A 1 255 ? -14.679 -10.226 -7.921 1.00 97.56 255 THR A N 1
ATOM 1905 C CA . THR A 1 255 ? -15.351 -11.167 -7.019 1.00 97.56 255 THR A CA 1
ATOM 1906 C C . THR A 1 255 ? -15.338 -10.592 -5.611 1.00 97.56 255 THR A C 1
ATOM 1908 O O . THR A 1 255 ? -14.264 -10.387 -5.049 1.00 97.56 255 THR A O 1
ATOM 1911 N N . LEU A 1 256 ? -16.516 -10.359 -5.037 1.00 96.62 256 LEU A N 1
ATOM 1912 C CA . LEU A 1 256 ? -16.657 -9.931 -3.647 1.00 96.62 256 LEU A CA 1
ATOM 1913 C C . LEU A 1 256 ? -16.135 -11.017 -2.693 1.00 96.62 256 LEU A C 1
ATOM 1915 O O . LEU A 1 256 ? -16.465 -12.195 -2.847 1.00 96.62 256 LEU A O 1
ATOM 1919 N N . LYS A 1 257 ? -15.343 -10.605 -1.704 1.00 97.75 257 LYS A N 1
ATOM 1920 C CA . LYS A 1 257 ? -14.780 -11.449 -0.648 1.00 97.75 257 LYS A CA 1
ATOM 1921 C C . LYS A 1 257 ? -15.298 -10.968 0.703 1.00 97.75 257 LYS A C 1
ATOM 1923 O O . LYS A 1 257 ? -15.109 -9.804 1.033 1.00 97.75 257 LYS A O 1
ATOM 1928 N N . SER A 1 258 ? -15.964 -11.824 1.472 1.00 95.50 258 SER A N 1
ATOM 1929 C CA . SER A 1 258 ? -16.548 -11.461 2.775 1.00 95.50 258 SER A CA 1
ATOM 1930 C C . SER A 1 258 ? -16.789 -12.689 3.657 1.00 95.50 258 SER A C 1
ATOM 1932 O O . SER A 1 258 ? -16.619 -13.829 3.223 1.00 95.50 258 SER A O 1
ATOM 1934 N N . GLY A 1 259 ? -17.199 -12.466 4.899 1.00 94.56 259 GLY A N 1
ATOM 1935 C CA . GLY A 1 259 ? -17.423 -13.510 5.886 1.00 94.56 259 GLY A CA 1
ATOM 1936 C C . GLY A 1 259 ? -16.217 -13.750 6.786 1.00 94.56 259 GLY A C 1
ATOM 1937 O O . GLY A 1 259 ? -15.120 -13.232 6.585 1.00 94.56 259 GLY A O 1
ATOM 1938 N N . VAL A 1 260 ? -16.451 -14.548 7.823 1.00 94.62 260 VAL A N 1
ATOM 1939 C CA . VAL A 1 260 ? -15.446 -14.917 8.818 1.00 94.62 260 VAL A CA 1
ATOM 1940 C C . VAL A 1 260 ? -14.579 -16.060 8.269 1.00 94.62 260 VAL A C 1
ATOM 1942 O O . VAL A 1 260 ? -15.129 -17.134 8.008 1.00 94.62 260 VAL A O 1
ATOM 1945 N N . PRO A 1 261 ? -13.249 -15.889 8.126 1.00 95.50 261 PRO A N 1
ATOM 1946 C CA . PRO A 1 261 ? -12.361 -16.991 7.774 1.00 95.50 261 PRO A CA 1
ATOM 1947 C C . PRO A 1 261 ? -12.485 -18.138 8.793 1.00 95.50 261 PRO A C 1
ATOM 1949 O O . PRO A 1 261 ? -12.378 -17.891 10.004 1.00 95.50 261 PRO A O 1
ATOM 1952 N N . PRO A 1 262 ? -12.721 -19.387 8.345 1.00 94.94 262 PRO A N 1
ATOM 1953 C CA . PRO A 1 262 ? -12.736 -20.542 9.228 1.00 94.94 262 PRO A CA 1
ATOM 1954 C C . PRO A 1 262 ? -11.380 -20.728 9.909 1.00 94.94 262 PRO A C 1
ATOM 1956 O O . PRO A 1 262 ? -10.329 -20.505 9.305 1.00 94.94 262 PRO A O 1
ATOM 1959 N N . GLN A 1 263 ? -11.404 -21.201 11.152 1.00 94.06 263 GLN A N 1
ATOM 1960 C CA . GLN A 1 263 ? -10.190 -21.616 11.844 1.00 94.06 263 GLN A CA 1
ATOM 1961 C C . GLN A 1 263 ? -9.524 -22.775 11.088 1.00 94.06 263 GLN A C 1
ATOM 1963 O O . GLN A 1 263 ? -10.191 -23.749 10.735 1.00 94.06 263 GLN A O 1
ATOM 1968 N N . ASN A 1 264 ? -8.214 -22.678 10.854 1.00 93.25 264 ASN A N 1
ATOM 1969 C CA . ASN A 1 264 ? -7.446 -23.573 9.980 1.00 93.25 264 ASN A CA 1
ATOM 1970 C C . ASN A 1 264 ? -8.042 -23.679 8.562 1.00 93.25 264 ASN A C 1
ATOM 1972 O O . ASN A 1 264 ? -7.933 -24.715 7.902 1.00 93.25 264 ASN A O 1
ATOM 1976 N N . GLY A 1 265 ? -8.727 -22.620 8.124 1.00 94.12 265 GLY A N 1
ATOM 1977 C CA . GLY A 1 265 ? -9.299 -22.507 6.795 1.00 94.12 265 GLY A CA 1
ATOM 1978 C C . GLY A 1 265 ? -8.233 -22.456 5.704 1.00 94.12 265 GLY A C 1
ATOM 1979 O O . GLY A 1 265 ? -7.041 -22.274 5.944 1.00 94.12 265 GLY A O 1
ATOM 1980 N N . SER A 1 266 ? -8.688 -22.614 4.469 1.00 96.38 266 SER A N 1
ATOM 1981 C CA . SER A 1 266 ? -7.846 -22.489 3.285 1.00 96.38 266 SER A CA 1
ATOM 1982 C C . SER A 1 266 ? -7.393 -21.038 3.082 1.00 96.38 266 SER A C 1
ATOM 1984 O O . SER A 1 266 ? -8.138 -20.093 3.330 1.00 96.38 266 SER A O 1
ATOM 1986 N N . ASN A 1 267 ? -6.173 -20.860 2.581 1.00 94.69 267 ASN A N 1
ATOM 1987 C CA . ASN A 1 267 ? -5.625 -19.558 2.192 1.00 94.69 267 ASN A CA 1
ATOM 1988 C C . ASN A 1 267 ? -5.633 -19.366 0.668 1.00 94.69 267 ASN A C 1
ATOM 1990 O O . ASN A 1 267 ? -4.881 -18.549 0.129 1.00 94.69 267 ASN A O 1
ATOM 1994 N N . LEU A 1 268 ? -6.442 -20.137 -0.061 1.00 95.25 268 LEU A N 1
ATOM 1995 C CA . LEU A 1 268 ? -6.561 -20.001 -1.508 1.00 95.25 268 LEU A CA 1
ATOM 1996 C C . LEU A 1 268 ? -7.297 -18.707 -1.874 1.00 95.25 268 LEU A C 1
ATOM 1998 O O . LEU A 1 268 ? -8.312 -18.351 -1.287 1.00 95.25 268 LEU A O 1
ATOM 2002 N N . VAL A 1 269 ? -6.842 -18.036 -2.931 1.00 94.75 269 VAL A N 1
ATOM 2003 C CA . VAL A 1 269 ? -7.507 -16.828 -3.454 1.00 94.75 269 VAL A CA 1
ATOM 2004 C C . VAL A 1 269 ? -8.956 -17.092 -3.906 1.00 94.75 269 VAL A C 1
ATOM 2006 O O . VAL A 1 269 ? -9.767 -16.176 -4.027 1.00 94.75 269 VAL A O 1
ATOM 2009 N N . THR A 1 270 ? -9.310 -18.358 -4.145 1.00 95.50 270 THR A N 1
ATOM 2010 C CA . THR A 1 270 ? -10.650 -18.799 -4.551 1.00 95.50 270 THR A CA 1
ATOM 2011 C C . THR A 1 270 ? -11.661 -18.848 -3.410 1.00 95.50 270 THR A C 1
ATOM 2013 O O . THR A 1 270 ? -12.849 -18.977 -3.693 1.00 95.50 270 THR A O 1
ATOM 2016 N N . GLU A 1 271 ? -11.230 -18.734 -2.151 1.00 98.12 271 GLU A N 1
ATOM 2017 C CA . GLU A 1 271 ? -12.140 -18.736 -1.001 1.00 98.12 271 GLU A CA 1
ATOM 2018 C C . GLU A 1 271 ? -13.135 -17.570 -1.049 1.00 98.12 271 GLU A C 1
ATOM 2020 O O . GLU A 1 271 ? -12.875 -16.529 -1.656 1.00 98.12 271 GLU A O 1
ATOM 2025 N N . ALA A 1 272 ? -14.299 -17.743 -0.419 1.00 97.00 272 ALA A N 1
ATOM 2026 C CA . ALA A 1 272 ? -15.353 -16.724 -0.403 1.00 97.00 272 ALA A CA 1
ATOM 2027 C C . ALA A 1 272 ? -15.032 -15.526 0.511 1.00 97.00 272 ALA A C 1
ATOM 2029 O O . ALA A 1 272 ? -15.609 -14.457 0.333 1.00 97.00 272 ALA A O 1
ATOM 2030 N N . TYR A 1 273 ? -14.112 -15.695 1.461 1.00 97.19 273 TYR A N 1
ATOM 2031 C CA . TYR A 1 273 ? -13.647 -14.661 2.384 1.00 97.19 273 TYR A CA 1
ATOM 2032 C C . TYR A 1 273 ? -12.338 -14.030 1.915 1.00 97.19 273 TYR A C 1
ATOM 2034 O O . TYR A 1 273 ? -11.662 -14.533 1.014 1.00 97.19 273 TYR A O 1
ATOM 2042 N N . VAL A 1 274 ? -11.993 -12.894 2.519 1.00 98.25 274 VAL A N 1
ATOM 2043 C CA . VAL A 1 274 ? -10.730 -12.212 2.240 1.00 98.25 274 VAL A CA 1
ATOM 2044 C C . VAL A 1 274 ? -9.582 -13.112 2.687 1.00 98.25 274 VAL A C 1
ATOM 2046 O O . VAL A 1 274 ? -9.553 -13.561 3.828 1.00 98.25 274 VAL A O 1
ATOM 2049 N N . THR A 1 275 ? -8.648 -13.387 1.783 1.00 98.06 275 THR A N 1
ATOM 2050 C CA . THR A 1 275 ? -7.451 -14.197 2.054 1.00 98.06 275 THR A CA 1
ATOM 2051 C C . THR A 1 275 ? -6.160 -13.425 1.818 1.00 98.06 275 THR A C 1
ATOM 2053 O O . THR A 1 275 ? -5.087 -13.961 2.095 1.00 98.06 275 THR A O 1
ATOM 2056 N N . ARG A 1 276 ? -6.235 -12.197 1.290 1.00 97.19 276 ARG A N 1
ATOM 2057 C CA . ARG A 1 276 ? -5.078 -11.346 0.998 1.00 97.19 276 ARG A CA 1
ATOM 2058 C C . ARG A 1 276 ? -5.330 -9.898 1.398 1.00 97.19 276 ARG A C 1
ATOM 2060 O O . ARG A 1 276 ? -6.450 -9.423 1.235 1.00 97.19 276 ARG A O 1
ATOM 2067 N N . GLU A 1 277 ? -4.301 -9.183 1.845 1.00 96.81 277 GLU A N 1
ATOM 2068 C CA . GLU A 1 277 ? -4.434 -7.764 2.220 1.00 96.81 277 GLU A CA 1
ATOM 2069 C C . GLU A 1 277 ? -4.858 -6.899 1.027 1.00 96.81 277 GLU A C 1
ATOM 2071 O O . GLU A 1 277 ? -5.776 -6.088 1.146 1.00 96.81 277 GLU A O 1
ATOM 2076 N N . TYR A 1 278 ? -4.279 -7.140 -0.158 1.00 97.31 278 TYR A N 1
ATOM 2077 C CA . TYR A 1 278 ? -4.596 -6.343 -1.348 1.00 97.31 278 TYR A CA 1
ATOM 2078 C C . TYR A 1 278 ? -6.087 -6.355 -1.697 1.00 97.31 278 TYR A C 1
ATOM 2080 O O . TYR A 1 278 ? -6.591 -5.383 -2.251 1.00 97.31 278 TYR A O 1
ATOM 2088 N N . GLN A 1 279 ? -6.815 -7.430 -1.373 1.00 98.50 279 GLN A N 1
ATOM 2089 C CA . GLN A 1 279 ? -8.249 -7.517 -1.654 1.00 98.50 279 GLN A CA 1
ATOM 2090 C C . GLN A 1 279 ? -9.024 -6.430 -0.901 1.00 98.50 279 GLN A C 1
ATOM 2092 O O . GLN A 1 279 ? -10.018 -5.919 -1.415 1.00 98.50 279 GLN A O 1
ATOM 2097 N N . VAL A 1 280 ? -8.560 -6.046 0.291 1.00 98.06 280 VAL A N 1
ATOM 2098 C CA . VAL A 1 280 ? -9.128 -4.941 1.071 1.00 98.06 280 VAL A CA 1
ATOM 2099 C C . VAL A 1 280 ? -8.794 -3.608 0.405 1.00 98.06 280 VAL A C 1
ATOM 2101 O O . VAL A 1 280 ? -9.688 -2.799 0.191 1.00 98.06 280 VAL A O 1
ATOM 2104 N N . CYS A 1 281 ? -7.543 -3.395 -0.008 1.00 97.38 281 CYS A N 1
ATOM 2105 C CA . CYS A 1 281 ? -7.106 -2.141 -0.628 1.00 97.38 281 CYS A CA 1
ATOM 2106 C C . CYS A 1 281 ? -7.777 -1.885 -1.988 1.00 97.38 281 CYS A C 1
ATOM 2108 O O . CYS A 1 281 ? -8.200 -0.764 -2.288 1.00 97.38 281 CYS A O 1
ATOM 2110 N N . LEU A 1 282 ? -7.908 -2.919 -2.826 1.00 97.81 282 LEU A N 1
ATOM 2111 C CA . LEU A 1 282 ? -8.415 -2.774 -4.191 1.00 97.81 282 LEU A CA 1
ATOM 2112 C C . LEU A 1 282 ? -9.872 -2.310 -4.249 1.00 97.81 282 LEU A C 1
ATOM 2114 O O . LEU A 1 282 ? -10.264 -1.737 -5.263 1.00 97.81 282 LEU A O 1
ATOM 2118 N N . LYS A 1 283 ? -10.669 -2.459 -3.185 1.00 96.25 283 LYS A N 1
ATOM 2119 C CA . LYS A 1 283 ? -12.043 -1.937 -3.187 1.00 96.25 283 LYS A CA 1
ATOM 2120 C C . LYS A 1 283 ? -12.086 -0.404 -3.292 1.00 96.25 283 LYS A C 1
ATOM 2122 O O . LYS A 1 283 ? -12.984 0.138 -3.922 1.00 96.25 283 LYS A O 1
ATOM 2127 N N . CYS A 1 284 ? -11.076 0.294 -2.775 1.00 96.25 284 CYS A N 1
ATOM 2128 C CA . CYS A 1 284 ? -11.000 1.758 -2.835 1.00 96.25 284 CYS A CA 1
ATOM 2129 C C . CYS A 1 284 ? -9.959 2.250 -3.847 1.00 96.25 284 CYS A C 1
ATOM 2131 O O . CYS A 1 284 ? -10.104 3.339 -4.403 1.00 96.25 284 CYS A O 1
ATOM 2133 N N . HIS A 1 285 ? -8.906 1.471 -4.096 1.00 96.25 285 HIS A N 1
ATOM 2134 C CA . HIS A 1 285 ? -7.763 1.878 -4.917 1.00 96.25 285 HIS A CA 1
ATOM 2135 C C . HIS A 1 285 ? -7.774 1.270 -6.329 1.00 96.25 285 HIS A C 1
ATOM 2137 O O . HIS A 1 285 ? -6.743 1.164 -6.983 1.00 96.25 285 HIS A O 1
ATOM 2143 N N . SER A 1 286 ? -8.939 0.878 -6.837 1.00 97.69 286 SER A N 1
ATOM 2144 C CA . SER A 1 286 ? -9.085 0.433 -8.225 1.00 97.69 286 SER A CA 1
ATOM 2145 C C . SER A 1 286 ? -10.397 0.899 -8.839 1.00 97.69 286 SER A C 1
ATOM 2147 O O . SER A 1 286 ? -11.209 1.534 -8.161 1.00 97.69 286 SER A O 1
ATOM 2149 N N . ASP A 1 287 ? -10.649 0.519 -10.092 1.00 97.06 287 ASP A N 1
ATOM 2150 C CA . ASP A 1 287 ? -11.902 0.811 -10.789 1.00 97.06 287 ASP A CA 1
ATOM 2151 C C . ASP A 1 287 ? -13.142 0.121 -10.181 1.00 97.06 287 ASP A C 1
ATOM 2153 O O . ASP A 1 287 ? -14.268 0.315 -10.648 1.00 97.06 287 ASP A O 1
ATOM 2157 N N . TYR A 1 288 ? -12.988 -0.642 -9.093 1.00 97.81 288 TYR A N 1
ATOM 2158 C CA . TYR A 1 288 ? -14.112 -0.995 -8.225 1.00 97.81 288 TYR A CA 1
ATOM 2159 C C . TYR A 1 288 ? -14.688 0.232 -7.495 1.00 97.81 288 TYR A C 1
ATOM 2161 O O . TYR A 1 288 ? -15.906 0.357 -7.404 1.00 97.81 288 TYR A O 1
ATOM 2169 N N . GLY A 1 289 ? -13.836 1.143 -7.010 1.00 96.62 289 GLY A N 1
ATOM 2170 C CA . GLY A 1 289 ? -14.218 2.286 -6.166 1.00 96.62 289 GLY A CA 1
ATOM 2171 C C . GLY A 1 289 ? -14.162 3.656 -6.851 1.00 96.62 289 GLY A C 1
ATOM 2172 O O . GLY A 1 289 ? -14.464 4.666 -6.218 1.00 96.62 289 GLY A O 1
ATOM 2173 N N . PHE A 1 290 ? -13.749 3.726 -8.118 1.00 96.44 290 PHE A N 1
ATOM 2174 C CA . PHE A 1 290 ? -13.786 4.937 -8.948 1.00 96.44 290 PHE A CA 1
ATOM 2175 C C . PHE A 1 290 ? -13.858 4.577 -10.440 1.00 96.44 290 PHE A C 1
ATOM 2177 O O . PHE A 1 290 ? -13.720 3.413 -10.801 1.00 96.44 290 PHE A O 1
ATOM 2184 N N . ASP A 1 291 ? -14.091 5.553 -11.318 1.00 95.62 291 ASP A N 1
ATOM 2185 C CA . ASP A 1 291 ? -14.031 5.336 -12.768 1.00 95.62 291 ASP A CA 1
ATOM 2186 C C . ASP A 1 291 ? -12.666 5.768 -13.305 1.00 95.62 291 ASP A C 1
ATOM 2188 O O . ASP A 1 291 ? -12.227 6.881 -13.038 1.00 95.62 291 ASP A O 1
ATOM 2192 N N . ASP A 1 292 ? -12.008 4.932 -14.108 1.00 93.06 292 ASP A N 1
ATOM 2193 C CA . ASP A 1 292 ? -10.668 5.230 -14.646 1.00 93.06 292 ASP A CA 1
ATOM 2194 C C . ASP A 1 292 ? -10.651 6.463 -15.576 1.00 93.06 292 ASP A C 1
ATOM 2196 O O . ASP A 1 292 ? -9.646 7.150 -15.711 1.00 93.06 292 ASP A O 1
ATOM 2200 N N . ALA A 1 293 ? -11.806 6.810 -16.157 1.00 92.62 293 ALA A N 1
ATOM 2201 C CA . ALA A 1 293 ? -11.996 8.050 -16.914 1.00 92.62 293 ALA A CA 1
ATOM 2202 C C . ALA A 1 293 ? -12.021 9.317 -16.031 1.00 92.62 293 ALA A C 1
ATOM 2204 O O . ALA A 1 293 ? -11.932 10.429 -16.551 1.00 92.62 293 ALA A O 1
ATOM 2205 N N . ASN A 1 294 ? -12.186 9.160 -14.716 1.00 93.06 294 ASN A N 1
ATOM 2206 C CA . ASN A 1 294 ? -12.207 10.231 -13.724 1.00 93.06 294 ASN A CA 1
ATOM 2207 C C . ASN A 1 294 ? -11.563 9.747 -12.404 1.00 93.06 294 ASN A C 1
ATOM 2209 O O . ASN A 1 294 ? -12.272 9.533 -11.413 1.00 93.06 294 ASN A O 1
ATOM 2213 N N . PRO A 1 295 ? -10.237 9.523 -12.392 1.00 94.19 295 PRO A N 1
ATOM 2214 C CA . PRO A 1 295 ? -9.538 9.018 -11.219 1.00 94.19 295 PRO A CA 1
ATOM 2215 C C . PRO A 1 295 ? -9.465 10.081 -10.104 1.00 94.19 295 PRO A C 1
ATOM 2217 O O . PRO A 1 295 ? -9.520 11.282 -10.386 1.00 94.19 295 PRO A O 1
ATOM 2220 N N . PRO A 1 296 ? -9.307 9.679 -8.828 1.00 94.56 296 PRO A N 1
ATOM 2221 C CA . PRO A 1 296 ? -9.148 10.618 -7.722 1.00 94.56 296 PRO A CA 1
ATOM 2222 C C . PRO A 1 296 ? -7.916 11.513 -7.906 1.00 94.56 296 PRO A C 1
ATOM 2224 O O . PRO A 1 296 ? -6.811 11.024 -8.145 1.00 94.56 296 PRO A O 1
ATOM 2227 N N . ALA A 1 297 ? -8.092 12.828 -7.777 1.00 94.69 297 ALA A N 1
ATOM 2228 C CA . ALA A 1 297 ? -6.990 13.783 -7.858 1.00 94.69 297 ALA A CA 1
ATOM 2229 C C . ALA A 1 297 ? -6.124 13.768 -6.587 1.00 94.69 297 ALA A C 1
ATOM 2231 O O . ALA A 1 297 ? -6.608 13.512 -5.482 1.00 94.69 297 ALA A O 1
ATOM 2232 N N . LEU A 1 298 ? -4.843 14.099 -6.730 1.00 95.12 298 LEU A N 1
ATOM 2233 C CA . LEU A 1 298 ? -4.006 14.473 -5.593 1.00 95.12 298 LEU A CA 1
ATOM 2234 C C . LEU A 1 298 ? -4.456 15.831 -5.042 1.00 95.12 298 LEU A C 1
ATOM 2236 O O . LEU A 1 298 ? -4.997 16.670 -5.760 1.00 95.12 298 LEU A O 1
ATOM 2240 N N . GLY A 1 299 ? -4.236 16.050 -3.747 1.00 91.06 299 GLY A N 1
ATOM 2241 C CA . GLY A 1 299 ? -4.673 17.255 -3.039 1.00 91.06 299 GLY A CA 1
ATOM 2242 C C . GLY A 1 299 ? -6.194 17.419 -2.973 1.00 91.06 299 GLY A C 1
ATOM 2243 O O . GLY A 1 299 ? -6.668 18.503 -2.647 1.00 91.06 299 GLY A O 1
ATOM 2244 N N . TYR A 1 300 ? -6.954 16.368 -3.300 1.00 87.44 300 TYR A N 1
ATOM 2245 C CA . TYR A 1 300 ? -8.417 16.400 -3.328 1.00 87.44 300 TYR A CA 1
ATOM 2246 C C . TYR A 1 300 ? -9.046 16.512 -1.933 1.00 87.44 300 TYR A C 1
ATOM 2248 O O . TYR A 1 300 ? -10.166 16.998 -1.806 1.00 87.44 300 TYR A O 1
ATOM 2256 N N . TYR A 1 301 ? -8.320 16.095 -0.897 1.00 90.31 301 TYR A N 1
ATOM 2257 C CA . TYR A 1 301 ? -8.748 16.133 0.496 1.00 90.31 301 TYR A CA 1
ATOM 2258 C C . TYR A 1 301 ? -7.619 16.664 1.396 1.00 90.31 301 TYR A C 1
ATOM 2260 O O . TYR A 1 301 ? -6.439 16.628 1.024 1.00 90.31 301 TYR A O 1
ATOM 2268 N N . ALA A 1 302 ? -7.973 17.186 2.572 1.00 88.62 302 ALA A N 1
ATOM 2269 C CA . ALA A 1 302 ? -7.003 17.712 3.532 1.00 88.62 302 ALA A CA 1
ATOM 2270 C C . ALA A 1 302 ? -6.182 16.574 4.165 1.00 88.62 302 ALA A C 1
ATOM 2272 O O . ALA A 1 302 ? -6.734 15.546 4.523 1.00 88.62 302 ALA A O 1
ATOM 2273 N N . GLY A 1 303 ? -4.858 16.732 4.253 1.00 90.88 303 GLY A N 1
ATOM 2274 C CA . GLY A 1 303 ? -3.957 15.634 4.637 1.00 90.88 303 GLY A CA 1
ATOM 2275 C C . GLY A 1 303 ? -3.564 14.708 3.479 1.00 90.88 303 GLY A C 1
ATOM 2276 O O . GLY A 1 303 ? -2.671 13.884 3.615 1.00 90.88 303 GLY A O 1
ATOM 2277 N N . GLY A 1 304 ? -4.155 14.859 2.290 1.00 93.44 304 GLY A N 1
ATOM 2278 C CA . GLY A 1 304 ? -3.735 14.112 1.106 1.00 93.44 304 GLY A CA 1
ATOM 2279 C C . GLY A 1 304 ? -2.356 14.526 0.582 1.00 93.44 304 GLY A C 1
ATOM 2280 O O . GLY A 1 304 ? -1.786 15.558 0.943 1.00 93.44 304 GLY A O 1
ATOM 2281 N N . THR A 1 305 ? -1.815 13.731 -0.344 1.00 95.62 305 THR A N 1
ATOM 2282 C CA . THR A 1 305 ? -0.577 14.109 -1.046 1.00 95.62 305 THR A CA 1
ATOM 2283 C C . THR A 1 305 ? -0.829 15.322 -1.941 1.00 95.62 305 THR A C 1
ATOM 2285 O O . THR A 1 305 ? -1.792 15.282 -2.708 1.00 95.62 305 THR A O 1
ATOM 2288 N N . PRO A 1 306 ? -0.005 16.386 -1.888 1.00 95.62 306 PRO A N 1
ATOM 2289 C CA . PRO A 1 306 ? -0.197 17.572 -2.713 1.00 95.62 306 PRO A CA 1
ATOM 2290 C C . PRO A 1 306 ? -0.183 17.261 -4.212 1.00 95.62 306 PRO A C 1
ATOM 2292 O O . PRO A 1 306 ? 0.633 16.477 -4.693 1.00 95.62 306 PRO A O 1
ATOM 2295 N N . SER A 1 307 ? -1.061 17.917 -4.970 1.00 95.94 307 SER A N 1
ATOM 2296 C CA . SER A 1 307 ? -1.051 17.826 -6.432 1.00 95.94 307 SER A CA 1
ATOM 2297 C C . SER A 1 307 ? 0.275 18.327 -7.006 1.00 95.94 307 SER A C 1
ATOM 2299 O O . SER A 1 307 ? 0.776 19.380 -6.613 1.00 95.94 307 SER A O 1
ATOM 2301 N N . GLY A 1 308 ? 0.817 17.597 -7.979 1.00 93.38 308 GLY A N 1
ATOM 2302 C CA . GLY A 1 308 ? 2.091 17.894 -8.630 1.00 93.38 308 GLY A CA 1
ATOM 2303 C C . GLY A 1 308 ? 3.304 17.242 -7.965 1.00 93.38 308 GLY A C 1
ATOM 2304 O O . GLY A 1 308 ? 4.401 17.344 -8.517 1.00 93.38 308 GLY A O 1
ATOM 2305 N N . THR A 1 309 ? 3.147 16.545 -6.833 1.00 92.88 309 THR A N 1
ATOM 2306 C CA . THR A 1 309 ? 4.235 15.754 -6.241 1.00 92.88 309 THR A CA 1
ATOM 2307 C C . THR A 1 309 ? 4.735 14.722 -7.252 1.00 92.88 309 THR A C 1
ATOM 2309 O O . THR A 1 309 ? 3.964 13.904 -7.750 1.00 92.88 309 THR A O 1
ATOM 2312 N N . ASN A 1 310 ? 6.031 14.774 -7.578 1.00 89.75 310 ASN A N 1
ATOM 2313 C CA . ASN A 1 310 ? 6.659 13.956 -8.625 1.00 89.75 310 ASN A CA 1
ATOM 2314 C C . ASN A 1 310 ? 5.956 14.069 -9.998 1.00 89.75 310 ASN A C 1
ATOM 2316 O O . ASN A 1 310 ? 5.949 13.129 -10.789 1.00 89.75 310 ASN A O 1
ATOM 2320 N N . GLY A 1 311 ? 5.323 15.215 -10.277 1.00 89.56 311 GLY A N 1
ATOM 2321 C CA . GLY A 1 311 ? 4.537 15.456 -11.490 1.00 89.56 311 GLY A CA 1
ATOM 2322 C C . GLY A 1 311 ? 3.154 14.793 -11.499 1.00 89.56 311 GLY A C 1
ATOM 2323 O O . GLY A 1 311 ? 2.392 15.008 -12.440 1.00 89.56 311 GLY A O 1
ATOM 2324 N N . VAL A 1 312 ? 2.805 14.015 -10.470 1.00 92.25 312 VAL A N 1
ATOM 2325 C CA . VAL A 1 312 ? 1.538 13.283 -10.381 1.00 92.25 312 VAL A CA 1
ATOM 2326 C C . VAL A 1 312 ? 0.415 14.222 -9.955 1.00 92.25 312 VAL A C 1
ATOM 2328 O O . VAL A 1 312 ? 0.556 15.004 -9.018 1.00 92.25 312 VAL A O 1
ATOM 2331 N N . ILE A 1 313 ? -0.723 14.132 -10.639 1.00 94.38 313 ILE A N 1
ATOM 2332 C CA . ILE A 1 313 ? -1.930 14.915 -10.330 1.00 94.38 313 ILE A CA 1
ATOM 2333 C C . ILE A 1 313 ? -3.156 14.039 -10.042 1.00 94.38 313 ILE A C 1
ATOM 2335 O O . ILE A 1 313 ? -4.113 14.523 -9.448 1.00 94.38 313 ILE A O 1
ATOM 2339 N N . TYR A 1 314 ? -3.108 12.751 -10.393 1.00 93.94 314 TYR A N 1
ATOM 2340 C CA . TYR A 1 314 ? -4.152 11.766 -10.111 1.00 93.94 314 TYR A CA 1
ATOM 2341 C C . TYR A 1 314 ? -3.540 10.492 -9.533 1.00 93.94 314 TYR A C 1
ATOM 2343 O O . TYR A 1 314 ? -2.452 10.086 -9.943 1.00 93.94 314 TYR A O 1
ATOM 2351 N N . TYR A 1 315 ? -4.246 9.861 -8.598 1.00 92.75 315 TYR A N 1
ATOM 2352 C CA . TYR A 1 315 ? -3.920 8.516 -8.142 1.00 92.75 315 TYR A CA 1
ATOM 2353 C C . TYR A 1 315 ? -4.163 7.508 -9.268 1.00 92.75 315 TYR A C 1
ATOM 2355 O O .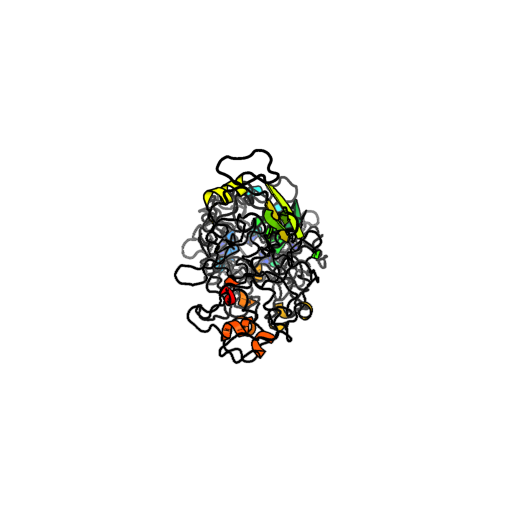 TYR A 1 315 ? -5.090 7.659 -10.064 1.00 92.75 315 TYR A O 1
ATOM 2363 N N . THR A 1 316 ? -3.333 6.469 -9.327 1.00 92.75 316 THR A N 1
ATOM 2364 C CA . THR A 1 316 ? -3.432 5.427 -10.349 1.00 92.75 316 THR A CA 1
ATOM 2365 C C . THR A 1 316 ? -4.346 4.282 -9.921 1.00 92.75 316 THR A C 1
ATOM 2367 O O . THR A 1 316 ? -4.640 4.090 -8.736 1.00 92.75 316 THR A O 1
ATOM 2370 N N . ASN A 1 317 ? -4.793 3.493 -10.897 1.00 95.62 317 ASN A N 1
ATOM 2371 C CA . ASN A 1 317 ? -5.570 2.286 -10.659 1.00 95.62 317 ASN A CA 1
ATOM 2372 C C . ASN A 1 317 ? -4.662 1.102 -10.306 1.00 95.62 317 ASN A C 1
ATOM 2374 O O . ASN A 1 317 ? -3.962 0.547 -11.153 1.00 95.62 317 ASN A O 1
ATOM 2378 N N . GLN A 1 318 ? -4.731 0.672 -9.049 1.00 95.75 318 GLN A N 1
ATOM 2379 C CA . GLN A 1 318 ? -3.851 -0.362 -8.514 1.00 95.75 318 GLN A CA 1
ATOM 2380 C C . GLN A 1 318 ? -4.150 -1.745 -9.095 1.00 95.75 318 GLN A C 1
ATOM 2382 O O . GLN A 1 318 ? -3.228 -2.520 -9.341 1.00 95.75 318 GLN A O 1
ATOM 2387 N N . ALA A 1 319 ? -5.418 -2.065 -9.379 1.00 95.19 319 ALA A N 1
ATOM 2388 C CA . ALA A 1 319 ? -5.753 -3.356 -9.982 1.00 95.19 319 ALA A CA 1
ATOM 2389 C C . ALA A 1 319 ? -5.200 -3.456 -11.410 1.00 95.19 319 ALA A C 1
ATOM 2391 O O . ALA A 1 319 ? -4.734 -4.517 -11.820 1.00 95.19 319 ALA A O 1
ATOM 2392 N N . MET A 1 320 ? -5.210 -2.359 -12.161 1.00 91.94 320 MET A N 1
ATOM 2393 C CA . MET A 1 320 ? -4.599 -2.303 -13.488 1.00 91.94 320 MET A CA 1
ATOM 2394 C C . MET A 1 320 ? -3.075 -2.505 -13.420 1.00 91.94 320 MET A C 1
ATOM 2396 O O . MET A 1 320 ? -2.512 -3.268 -14.207 1.00 91.94 320 MET A O 1
ATOM 2400 N N . GLU A 1 321 ? -2.402 -1.856 -12.468 1.00 92.06 321 GLU A N 1
ATOM 2401 C CA . GLU A 1 321 ? -0.938 -1.872 -12.357 1.00 92.06 321 GLU A CA 1
ATOM 2402 C C . GLU A 1 321 ? -0.387 -3.188 -11.800 1.00 92.06 321 GLU A C 1
ATOM 2404 O O . GLU A 1 321 ? 0.572 -3.731 -12.346 1.00 92.06 321 GLU A O 1
ATOM 2409 N N . PHE A 1 322 ? -1.005 -3.749 -10.757 1.00 91.00 322 PHE A N 1
ATOM 2410 C CA . PHE A 1 322 ? -0.558 -4.995 -10.120 1.00 91.00 322 PHE A CA 1
ATOM 2411 C C . PHE A 1 322 ? -0.948 -6.263 -10.875 1.00 91.00 322 PHE A C 1
ATOM 2413 O O . PHE A 1 322 ? -0.694 -7.378 -10.405 1.00 91.00 322 PHE A O 1
ATOM 2420 N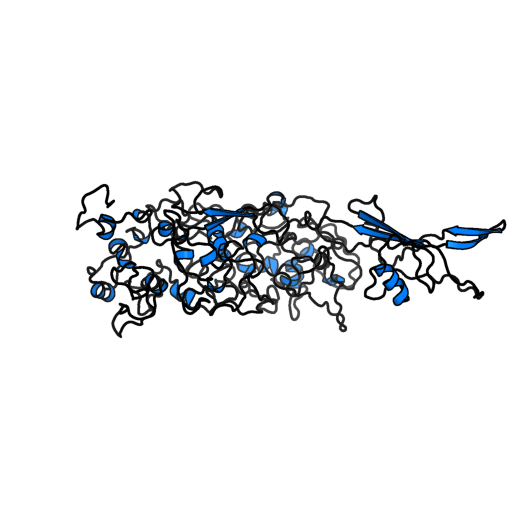 N . GLN A 1 323 ? -1.541 -6.127 -12.059 1.00 86.69 323 GLN A N 1
ATOM 2421 C CA . GLN A 1 323 ? -1.920 -7.269 -12.859 1.00 86.69 323 GLN A CA 1
ATOM 2422 C C . GLN A 1 323 ? -0.698 -8.155 -13.172 1.00 86.69 323 GLN A C 1
ATOM 2424 O O . GLN A 1 323 ? 0.090 -7.883 -14.078 1.00 86.69 323 GLN A O 1
ATOM 2429 N N . ALA A 1 324 ? -0.596 -9.296 -12.496 1.00 83.00 324 ALA A N 1
ATOM 2430 C CA . ALA A 1 324 ? 0.448 -10.294 -12.708 1.00 83.00 324 ALA A CA 1
ATOM 2431 C C . ALA A 1 324 ? -0.069 -11.422 -13.628 1.00 83.00 324 ALA A C 1
ATOM 2433 O O . ALA A 1 324 ? -0.807 -12.311 -13.169 1.00 83.00 324 ALA A O 1
ATOM 2434 N N . PRO A 1 325 ? 0.250 -11.409 -14.938 1.00 76.69 325 PRO A N 1
ATOM 2435 C CA . PRO A 1 325 ? -0.200 -12.446 -15.848 1.00 76.69 325 PRO A CA 1
ATOM 2436 C C . PRO A 1 325 ? 0.715 -13.660 -15.690 1.00 76.69 325 PRO A C 1
ATOM 2438 O O . PRO A 1 325 ? 1.941 -13.552 -15.688 1.00 76.69 325 PRO A O 1
ATOM 2441 N N . ILE A 1 326 ? 0.111 -14.836 -15.555 1.00 75.44 326 ILE A N 1
ATOM 2442 C CA . ILE A 1 326 ? 0.841 -16.047 -15.163 1.00 75.44 326 ILE A CA 1
ATOM 2443 C C . ILE A 1 326 ? 1.948 -16.435 -16.155 1.00 75.44 326 ILE A C 1
ATOM 2445 O O . ILE A 1 326 ? 3.004 -16.899 -15.749 1.00 75.44 326 ILE A O 1
ATOM 2449 N N . HIS A 1 327 ? 1.763 -16.154 -17.448 1.00 75.19 327 HIS A N 1
ATOM 2450 C CA . HIS A 1 327 ? 2.759 -16.440 -18.485 1.00 75.19 327 HIS A CA 1
ATOM 2451 C C . HIS A 1 327 ? 3.970 -15.488 -18.476 1.00 75.19 327 HIS A C 1
ATOM 2453 O O . HIS A 1 327 ? 4.917 -15.735 -19.213 1.00 75.19 327 HIS A O 1
ATOM 2459 N N . HIS A 1 328 ? 3.975 -14.425 -17.660 1.00 77.19 328 HIS A N 1
ATOM 2460 C CA . HIS A 1 328 ? 5.146 -13.549 -17.475 1.00 77.19 328 HIS A CA 1
ATOM 2461 C C . HIS A 1 328 ? 5.948 -13.868 -16.203 1.00 77.19 328 HIS A C 1
ATOM 2463 O O . HIS A 1 328 ? 6.939 -13.184 -15.923 1.00 77.19 328 HIS A O 1
ATOM 2469 N N . GLN A 1 329 ? 5.528 -14.864 -15.413 1.00 79.69 329 GLN A N 1
ATOM 2470 C CA . GLN A 1 329 ? 6.326 -15.359 -14.291 1.00 79.69 329 GLN A CA 1
ATOM 2471 C C . GLN A 1 329 ? 7.622 -16.011 -14.791 1.00 79.69 329 GLN A C 1
ATOM 2473 O O . GLN A 1 329 ? 7.690 -16.538 -15.901 1.00 79.69 329 GLN A O 1
ATOM 2478 N N . GLY A 1 330 ? 8.666 -15.969 -13.964 1.00 77.94 330 GLY A N 1
ATOM 2479 C CA . GLY A 1 330 ? 10.002 -16.420 -14.350 1.00 77.94 330 GLY A CA 1
ATOM 2480 C C . GLY A 1 330 ? 10.699 -15.463 -15.317 1.00 77.94 330 GLY A C 1
ATOM 2481 O O . GLY A 1 330 ? 10.327 -14.295 -15.449 1.00 77.94 330 GLY A O 1
ATOM 2482 N N . SER A 1 331 ? 11.760 -15.945 -15.962 1.00 68.56 331 SER A N 1
ATOM 2483 C CA . SER A 1 331 ? 12.464 -15.225 -17.031 1.00 68.56 331 SER A CA 1
ATOM 2484 C C . SER A 1 331 ? 12.420 -16.052 -18.318 1.00 68.56 331 SER A C 1
ATOM 2486 O O . SER A 1 331 ? 13.453 -16.605 -18.705 1.00 68.56 331 SER A O 1
ATOM 2488 N N . PRO A 1 332 ? 11.241 -16.206 -18.951 1.00 57.88 332 PRO A N 1
ATOM 2489 C CA . PRO A 1 332 ? 11.142 -16.950 -20.198 1.00 57.88 332 PRO A CA 1
ATOM 2490 C C . PRO A 1 332 ? 12.104 -16.363 -21.237 1.00 57.88 332 PRO A C 1
ATOM 2492 O O . PRO A 1 332 ? 12.232 -15.147 -21.375 1.00 57.88 332 PRO A O 1
ATOM 2495 N N . SER A 1 333 ? 12.831 -17.231 -21.940 1.00 47.28 333 SER A N 1
ATOM 2496 C CA . SER A 1 333 ? 13.717 -16.831 -23.030 1.00 47.28 333 SER A CA 1
ATOM 2497 C C . SER A 1 333 ? 12.868 -16.530 -24.262 1.00 47.28 333 SER A C 1
ATOM 2499 O O . SER A 1 333 ? 12.545 -17.439 -25.031 1.00 47.28 333 SER A O 1
ATOM 2501 N N . THR A 1 334 ? 12.464 -15.280 -24.450 1.00 47.34 334 THR A N 1
ATOM 2502 C CA . THR A 1 334 ? 11.899 -14.837 -25.728 1.00 47.34 334 THR A CA 1
ATOM 2503 C C . THR A 1 334 ? 12.995 -14.160 -26.541 1.00 47.34 334 THR A C 1
ATOM 2505 O O . THR A 1 334 ? 13.828 -13.428 -26.011 1.00 47.34 334 THR A O 1
ATOM 2508 N N . ASN A 1 335 ? 13.008 -14.427 -27.848 1.00 42.00 335 ASN A N 1
ATOM 2509 C CA . ASN A 1 335 ? 13.847 -13.693 -28.801 1.00 42.00 335 ASN A CA 1
ATOM 2510 C C . ASN A 1 335 ? 13.283 -12.295 -29.099 1.00 42.00 335 ASN A C 1
ATOM 2512 O O . ASN A 1 335 ? 13.955 -11.493 -29.738 1.00 42.00 335 ASN A O 1
ATOM 2516 N N . ASP A 1 336 ? 12.052 -12.024 -28.661 1.00 48.50 336 ASP A N 1
ATOM 2517 C CA . ASP A 1 336 ? 11.416 -10.724 -28.775 1.00 48.50 336 ASP A CA 1
ATOM 2518 C C . ASP A 1 336 ? 11.523 -10.009 -27.435 1.00 48.50 336 ASP A C 1
ATOM 2520 O O . ASP A 1 336 ? 11.099 -10.508 -26.392 1.00 48.50 336 ASP A O 1
ATOM 2524 N N . SER A 1 337 ? 12.173 -8.863 -27.489 1.00 47.78 337 SER A N 1
ATOM 2525 C CA . SER A 1 337 ? 12.582 -8.108 -26.332 1.00 47.78 337 SER A CA 1
ATOM 2526 C C . SER A 1 337 ? 11.511 -7.113 -25.872 1.00 47.78 337 SER A C 1
ATOM 2528 O O . SER A 1 337 ? 11.667 -6.501 -24.824 1.00 47.78 337 SER A O 1
ATOM 2530 N N . GLY A 1 338 ? 10.439 -6.911 -26.644 1.00 48.66 338 GLY A N 1
ATOM 2531 C CA . GLY A 1 338 ? 9.411 -5.911 -26.344 1.00 48.66 338 GLY A CA 1
ATOM 2532 C C . GLY A 1 338 ? 9.855 -4.456 -26.555 1.00 48.66 338 GLY A C 1
ATOM 2533 O O . GLY A 1 338 ? 9.013 -3.573 -26.675 1.00 48.66 338 GLY A O 1
ATOM 2534 N N . ALA A 1 339 ? 11.159 -4.179 -26.704 1.00 48.19 339 ALA A N 1
ATOM 2535 C CA . ALA A 1 339 ? 11.632 -2.867 -27.133 1.00 48.19 339 ALA A CA 1
ATOM 2536 C C . ALA A 1 339 ? 11.287 -2.629 -28.609 1.00 48.19 339 ALA A C 1
ATOM 2538 O O . ALA A 1 339 ? 11.702 -3.392 -29.484 1.00 48.19 339 ALA A O 1
ATOM 2539 N N . ALA A 1 340 ? 10.591 -1.528 -28.891 1.00 41.22 340 ALA A N 1
ATOM 2540 C CA . ALA A 1 340 ? 10.555 -0.963 -30.227 1.00 41.22 340 ALA A CA 1
ATOM 2541 C C . ALA A 1 340 ? 11.937 -0.363 -30.519 1.00 41.22 340 ALA A C 1
ATOM 2543 O O . ALA A 1 340 ? 12.304 0.702 -30.034 1.00 41.22 340 ALA A O 1
ATOM 2544 N N . GLY A 1 341 ? 12.752 -1.055 -31.307 1.00 40.72 341 GLY A N 1
ATOM 2545 C CA . GLY A 1 341 ? 13.736 -0.327 -32.091 1.00 40.72 341 GLY A CA 1
ATOM 2546 C C . GLY A 1 341 ? 12.966 0.496 -33.131 1.00 40.72 341 GLY A C 1
ATOM 2547 O O . GLY A 1 341 ? 12.119 -0.080 -33.815 1.00 40.72 341 GLY A O 1
ATOM 2548 N N . PRO A 1 342 ? 13.234 1.799 -33.324 1.00 38.25 342 PRO A N 1
ATOM 2549 C CA . PRO A 1 342 ? 12.916 2.493 -34.562 1.00 38.25 342 PRO A CA 1
ATOM 2550 C C . PRO A 1 342 ? 13.862 1.937 -35.617 1.00 38.25 342 PRO A C 1
ATOM 2552 O O . PRO A 1 342 ? 14.749 2.620 -36.115 1.00 38.25 342 PRO A O 1
ATOM 2555 N N . GLU A 1 343 ? 13.735 0.664 -35.939 1.00 40.50 343 GLU A N 1
ATOM 2556 C CA . GLU A 1 343 ? 14.342 0.167 -37.145 1.00 40.50 343 GLU A CA 1
ATOM 2557 C C . GLU A 1 343 ? 13.322 0.407 -38.247 1.00 40.50 343 GLU A C 1
ATOM 2559 O O . GLU A 1 343 ? 12.620 -0.495 -38.692 1.00 40.50 343 GLU A O 1
ATOM 2564 N N . THR A 1 344 ? 13.288 1.651 -38.736 1.00 40.78 344 THR A N 1
ATOM 2565 C CA . THR A 1 344 ? 13.336 1.810 -40.188 1.00 40.78 344 THR A CA 1
ATOM 2566 C C . THR A 1 344 ? 14.711 1.338 -40.635 1.00 40.78 344 THR A C 1
ATOM 2568 O O . THR A 1 344 ? 15.593 2.146 -40.929 1.00 40.78 344 THR A O 1
ATOM 2571 N N . ALA A 1 345 ? 14.954 0.030 -40.603 1.00 39.38 345 ALA A N 1
ATOM 2572 C CA . ALA A 1 345 ? 16.153 -0.490 -41.221 1.00 39.38 345 ALA A CA 1
ATOM 2573 C C . ALA A 1 345 ? 15.927 -0.373 -42.731 1.00 39.38 345 ALA A C 1
ATOM 2575 O O . ALA A 1 345 ? 14.934 -0.822 -43.296 1.00 39.38 345 ALA A O 1
ATOM 2576 N N . SER A 1 346 ? 16.831 0.362 -43.371 1.00 40.78 346 SER A N 1
ATOM 2577 C CA . SER A 1 346 ? 16.864 0.642 -44.806 1.00 40.78 346 SER A CA 1
ATOM 2578 C C . SER A 1 346 ? 15.643 1.374 -45.397 1.00 40.78 346 SER A C 1
ATOM 2580 O O . SER A 1 346 ? 14.685 0.781 -45.885 1.00 40.78 346 SER A O 1
ATOM 2582 N N . ALA A 1 347 ? 15.747 2.704 -45.496 1.00 41.25 347 ALA A N 1
ATOM 2583 C CA . ALA A 1 347 ? 15.087 3.441 -46.571 1.00 41.25 347 ALA A CA 1
ATOM 2584 C C . ALA A 1 347 ? 15.987 3.372 -47.818 1.00 41.25 347 ALA A C 1
ATOM 2586 O O . ALA A 1 347 ? 16.990 4.076 -47.927 1.00 41.25 347 ALA A O 1
ATOM 2587 N N . GLY A 1 348 ? 15.667 2.471 -48.745 1.00 41.97 348 GLY A N 1
ATOM 2588 C CA . GLY A 1 348 ? 16.343 2.365 -50.039 1.00 41.97 348 GLY A CA 1
ATOM 2589 C C . GLY A 1 348 ? 15.435 2.864 -51.157 1.00 41.97 348 GLY A C 1
ATOM 2590 O O . GLY A 1 348 ? 14.294 2.415 -51.270 1.00 41.97 348 GLY A O 1
ATOM 2591 N N . TYR A 1 349 ? 15.936 3.755 -52.015 1.00 38.69 349 TYR A N 1
ATOM 2592 C CA . TYR A 1 349 ? 15.252 4.139 -53.249 1.00 38.69 349 TYR A CA 1
ATOM 2593 C C . TYR A 1 349 ? 16.049 3.683 -54.477 1.00 38.69 349 TYR A C 1
ATOM 2595 O O . TYR A 1 349 ? 17.282 3.714 -54.500 1.00 38.69 349 TYR A O 1
ATOM 2603 N N . ARG A 1 350 ? 15.342 3.224 -55.516 1.00 40.81 350 ARG A N 1
ATOM 2604 C CA . ARG A 1 350 ? 15.919 2.971 -56.847 1.00 40.81 350 ARG A CA 1
ATOM 2605 C C . ARG A 1 350 ? 15.343 3.967 -57.843 1.00 40.81 350 ARG A C 1
ATOM 2607 O O . ARG A 1 350 ? 14.135 4.195 -57.851 1.00 40.81 350 ARG A O 1
ATOM 2614 N N . TYR A 1 351 ? 16.201 4.511 -58.702 1.00 45.16 351 TYR A N 1
ATOM 2615 C CA . TYR A 1 351 ? 15.822 5.451 -59.753 1.00 45.16 351 TYR A CA 1
ATOM 2616 C C . TYR A 1 351 ? 16.408 5.031 -61.104 1.00 45.16 351 TYR A C 1
ATOM 2618 O O . TYR A 1 351 ? 17.398 4.294 -61.190 1.00 45.16 351 TYR A O 1
ATOM 2626 N N . TRP A 1 352 ? 15.763 5.489 -62.170 1.00 43.25 352 TRP A N 1
ATOM 2627 C CA . TRP A 1 352 ? 16.199 5.254 -63.540 1.00 43.25 352 TRP A CA 1
ATOM 2628 C C . TRP A 1 352 ? 17.285 6.246 -63.945 1.00 43.25 352 TRP A C 1
ATOM 2630 O O . TRP A 1 352 ? 17.139 7.442 -63.719 1.00 43.25 352 TRP A O 1
ATOM 2640 N N . VAL A 1 353 ? 18.343 5.764 -64.606 1.00 43.50 353 VAL A N 1
ATOM 2641 C CA . VAL A 1 353 ? 19.339 6.639 -65.241 1.00 43.50 353 VAL A CA 1
ATOM 2642 C C . VAL A 1 353 ? 19.524 6.241 -66.699 1.00 43.50 353 VAL A C 1
ATOM 2644 O O . VAL A 1 353 ? 19.654 5.059 -67.038 1.00 43.50 353 VAL A O 1
ATOM 2647 N N . TRP A 1 354 ? 19.510 7.243 -67.574 1.00 44.94 354 TRP A N 1
ATOM 2648 C CA . TRP A 1 354 ? 19.759 7.086 -69.000 1.00 44.94 354 TRP A CA 1
ATOM 2649 C C . TRP A 1 354 ? 21.263 7.141 -69.256 1.00 44.94 354 TRP A C 1
ATOM 2651 O O . TRP A 1 354 ? 21.896 8.165 -69.015 1.00 44.94 354 TRP A O 1
ATOM 2661 N N . MET A 1 355 ? 21.854 6.035 -69.713 1.00 46.12 355 MET A N 1
ATOM 2662 C CA . MET A 1 355 ? 23.305 5.944 -69.900 1.00 46.12 355 MET A CA 1
ATOM 2663 C C . MET A 1 355 ? 23.664 5.397 -71.285 1.00 46.12 355 MET A C 1
ATOM 2665 O O . MET A 1 355 ? 22.992 4.479 -71.773 1.00 46.12 355 MET A O 1
ATOM 2669 N N . PRO A 1 356 ? 24.760 5.870 -71.905 1.00 45.44 356 PRO A N 1
ATOM 2670 C CA . PRO A 1 356 ? 25.259 5.304 -73.154 1.00 45.44 356 PRO A CA 1
ATOM 2671 C C . PRO A 1 356 ? 25.690 3.846 -72.945 1.00 45.44 356 PRO A C 1
ATOM 2673 O O . PRO A 1 356 ? 26.416 3.525 -72.005 1.00 45.44 356 PRO A O 1
ATOM 2676 N N . GLN A 1 357 ? 25.214 2.935 -73.793 1.00 53.38 357 GLN A N 1
ATOM 2677 C CA . GLN A 1 357 ? 25.671 1.547 -73.904 1.00 53.38 357 GLN A CA 1
ATOM 2678 C C . GLN A 1 357 ? 26.460 1.343 -75.203 1.00 53.38 357 GLN A C 1
ATOM 2680 O O . GLN A 1 357 ? 26.397 2.153 -76.125 1.00 53.38 357 GLN A O 1
ATOM 2685 N N . LEU A 1 358 ? 27.180 0.221 -75.294 1.00 48.84 358 LEU A N 1
ATOM 2686 C CA . LEU A 1 358 ? 28.044 -0.115 -76.435 1.00 48.84 358 LEU A CA 1
ATOM 2687 C C . LEU A 1 358 ? 27.303 -0.213 -77.786 1.00 48.84 358 LEU A C 1
ATOM 2689 O O . LEU A 1 358 ? 27.953 -0.202 -78.826 1.00 48.84 358 LEU A O 1
ATOM 2693 N N . THR A 1 359 ? 25.968 -0.282 -77.792 1.00 43.56 359 THR A N 1
ATOM 2694 C CA . THR A 1 359 ? 25.138 -0.367 -79.009 1.00 43.56 359 THR A CA 1
ATOM 2695 C C . THR A 1 359 ? 23.997 0.661 -79.065 1.00 43.56 359 THR A C 1
ATOM 2697 O O . THR A 1 359 ? 23.085 0.514 -79.875 1.00 43.56 359 THR A O 1
ATOM 2700 N N . GLY A 1 360 ? 24.037 1.715 -78.240 1.00 56.31 360 GLY A N 1
ATOM 2701 C CA . GLY A 1 360 ? 23.025 2.781 -78.203 1.00 56.31 360 GLY A CA 1
ATOM 2702 C C . GLY A 1 360 ? 22.763 3.298 -76.789 1.00 56.31 360 GLY A C 1
ATOM 2703 O O . GLY A 1 360 ? 23.390 2.849 -75.835 1.00 56.31 360 GLY A O 1
ATOM 2704 N N . TYR A 1 361 ? 21.833 4.238 -76.632 1.00 49.81 361 TYR A N 1
ATOM 2705 C CA . TYR A 1 361 ? 21.387 4.678 -75.309 1.00 49.81 361 TYR A CA 1
ATOM 2706 C C . TYR A 1 361 ? 20.252 3.781 -74.797 1.00 49.81 361 TYR A C 1
ATOM 2708 O O . TYR A 1 361 ? 19.370 3.397 -75.565 1.00 49.81 361 TYR A O 1
ATOM 2716 N N . GLY A 1 362 ? 20.279 3.441 -73.508 1.00 48.03 362 GLY A N 1
ATOM 2717 C CA . GLY A 1 362 ? 19.270 2.587 -72.888 1.00 48.03 362 GLY A CA 1
ATOM 2718 C C . GLY A 1 362 ? 19.105 2.875 -71.400 1.00 48.03 362 GLY A C 1
ATOM 2719 O O . GLY A 1 362 ? 20.054 3.271 -70.718 1.00 48.03 362 GLY A O 1
ATOM 2720 N N . TRP A 1 363 ? 17.890 2.660 -70.900 1.00 48.25 363 TRP A N 1
ATOM 2721 C CA . TRP A 1 363 ? 17.548 2.800 -69.490 1.00 48.25 363 TRP A CA 1
ATOM 2722 C C . TRP A 1 363 ? 18.169 1.660 -68.681 1.00 48.25 363 TRP A C 1
ATOM 2724 O O . TRP A 1 363 ? 18.041 0.491 -69.051 1.00 48.25 363 TRP A O 1
ATOM 2734 N N . ARG A 1 364 ? 18.838 1.985 -67.571 1.00 47.56 364 ARG A N 1
ATOM 2735 C CA . ARG A 1 364 ? 19.413 0.989 -66.657 1.00 47.56 364 ARG A CA 1
ATOM 2736 C C . ARG A 1 364 ? 19.014 1.304 -65.217 1.00 47.56 364 ARG A C 1
ATOM 2738 O O . ARG A 1 364 ? 18.891 2.472 -64.852 1.00 47.56 364 ARG A O 1
ATOM 2745 N N . TRP A 1 365 ? 18.865 0.264 -64.401 1.00 43.97 365 TRP A N 1
ATOM 2746 C CA . TRP A 1 365 ? 18.759 0.413 -62.951 1.00 43.97 365 TRP A CA 1
ATOM 2747 C C . TRP A 1 365 ? 20.131 0.752 -62.376 1.00 43.97 365 TRP A C 1
ATOM 2749 O O . TRP A 1 365 ? 21.065 -0.040 -62.523 1.00 43.97 365 TRP A O 1
ATOM 2759 N N . ASN A 1 366 ? 20.248 1.896 -61.705 1.00 47.31 366 ASN A N 1
ATOM 2760 C CA . ASN A 1 366 ? 21.403 2.156 -60.855 1.00 47.31 366 ASN A CA 1
ATOM 2761 C C . ASN A 1 366 ? 21.218 1.494 -59.486 1.00 47.31 366 ASN A C 1
ATOM 2763 O O . ASN A 1 366 ? 20.096 1.293 -59.013 1.00 47.31 366 ASN A O 1
ATOM 2767 N N . LYS A 1 367 ? 22.338 1.078 -58.888 1.00 43.03 367 LYS A N 1
ATOM 2768 C CA . LYS A 1 367 ? 22.349 0.292 -57.651 1.00 43.03 367 LYS A CA 1
ATOM 2769 C C . LYS A 1 367 ? 21.936 1.161 -56.459 1.00 43.03 367 LYS A C 1
ATOM 2771 O O . LYS A 1 367 ? 22.237 2.347 -56.421 1.00 43.03 367 LYS A O 1
ATOM 2776 N N . ILE A 1 368 ? 21.262 0.516 -55.509 1.00 44.06 368 ILE A N 1
ATOM 2777 C CA . ILE A 1 368 ? 20.767 1.058 -54.240 1.00 44.06 368 ILE A CA 1
ATOM 2778 C C . ILE A 1 368 ? 21.842 1.935 -53.588 1.00 44.06 368 ILE A C 1
ATOM 2780 O O . ILE A 1 368 ? 22.920 1.435 -53.262 1.00 44.06 368 ILE A O 1
ATOM 2784 N N . GLN A 1 369 ? 21.549 3.215 -53.368 1.00 41.22 369 GLN A N 1
ATOM 2785 C CA . GLN A 1 369 ? 22.297 3.982 -52.383 1.00 41.22 369 GLN A CA 1
ATOM 2786 C C . GLN A 1 369 ? 21.736 3.662 -51.007 1.00 41.22 369 GLN A C 1
ATOM 2788 O O . GLN A 1 369 ? 20.760 4.254 -50.559 1.00 41.22 369 GLN A O 1
ATOM 2793 N N . HIS A 1 370 ? 22.356 2.692 -50.345 1.00 39.53 370 HIS A N 1
ATOM 2794 C CA . HIS A 1 370 ? 22.267 2.602 -48.897 1.00 39.53 370 HIS A CA 1
ATOM 2795 C C . HIS A 1 370 ? 23.033 3.799 -48.343 1.00 39.53 370 HIS A C 1
ATOM 2797 O O . HIS A 1 370 ? 24.212 3.946 -48.668 1.00 39.53 370 HIS A O 1
ATOM 2803 N N . ASN A 1 371 ? 22.398 4.654 -47.541 1.00 37.84 371 ASN A N 1
ATOM 2804 C CA . ASN A 1 371 ? 23.156 5.624 -46.764 1.00 37.84 371 ASN A CA 1
ATOM 2805 C C . ASN A 1 371 ? 23.887 4.845 -45.652 1.00 37.84 371 ASN A C 1
ATOM 2807 O O . ASN A 1 371 ? 23.225 4.359 -44.736 1.00 37.84 371 ASN A O 1
ATOM 2811 N N . PRO A 1 372 ? 25.218 4.652 -45.712 1.00 33.69 372 PRO A N 1
ATOM 2812 C CA . PRO A 1 372 ? 25.937 3.800 -44.768 1.00 33.69 372 PRO A CA 1
ATOM 2813 C C . PRO A 1 372 ? 26.286 4.542 -43.468 1.00 33.69 372 PRO A C 1
ATOM 2815 O O . PRO A 1 372 ? 27.082 4.046 -42.674 1.00 33.69 372 PRO A O 1
ATOM 2818 N N . SER A 1 373 ? 25.744 5.745 -43.242 1.00 34.25 373 SER A N 1
ATOM 2819 C CA . SER A 1 373 ? 26.119 6.577 -42.096 1.00 34.25 373 SER A CA 1
ATOM 2820 C C . SER A 1 373 ? 25.627 6.050 -40.745 1.00 34.25 373 SER A C 1
ATOM 2822 O O . SER A 1 373 ? 26.148 6.495 -39.728 1.00 34.25 373 SER A O 1
ATOM 2824 N N . ASN A 1 374 ? 24.711 5.075 -40.711 1.00 34.69 374 ASN A N 1
ATOM 2825 C CA . ASN A 1 374 ? 24.375 4.338 -39.492 1.00 34.69 374 ASN A CA 1
ATOM 2826 C C . ASN A 1 374 ? 24.905 2.907 -39.590 1.00 34.69 374 ASN A C 1
ATOM 2828 O O . ASN A 1 374 ? 24.366 2.061 -40.293 1.00 34.69 374 ASN A O 1
ATOM 2832 N N . THR A 1 375 ? 25.974 2.637 -38.849 1.00 30.05 375 THR A N 1
ATOM 2833 C CA . THR A 1 375 ? 26.638 1.332 -38.705 1.00 30.05 375 THR A CA 1
ATOM 2834 C C . THR A 1 375 ? 25.846 0.350 -37.827 1.00 30.05 375 THR A C 1
ATOM 2836 O O . THR A 1 375 ? 26.429 -0.469 -37.118 1.00 30.05 375 THR A O 1
ATOM 2839 N N . MET A 1 376 ? 24.512 0.406 -37.865 1.00 33.62 376 MET A N 1
ATOM 2840 C CA . MET A 1 376 ? 23.665 -0.611 -37.246 1.00 33.62 376 MET A CA 1
ATOM 2841 C C . MET A 1 376 ? 23.501 -1.778 -38.216 1.00 33.62 376 MET A C 1
ATOM 2843 O O . MET A 1 376 ? 23.101 -1.599 -39.361 1.00 33.62 376 MET A O 1
ATOM 2847 N N . THR A 1 377 ? 23.867 -2.967 -37.752 1.00 37.09 377 THR A N 1
ATOM 2848 C CA . THR A 1 377 ? 23.659 -4.251 -38.427 1.00 37.09 377 THR A CA 1
ATOM 2849 C C . THR A 1 377 ? 22.257 -4.369 -39.027 1.00 37.09 377 THR A C 1
ATOM 2851 O O . THR A 1 377 ? 21.279 -4.120 -38.332 1.00 37.09 377 THR A O 1
ATOM 2854 N N . GLU A 1 378 ? 22.210 -4.793 -40.289 1.00 44.78 378 GLU A N 1
ATOM 2855 C CA . GLU A 1 378 ? 21.063 -5.244 -41.091 1.00 44.78 378 GLU A CA 1
ATOM 2856 C C . GLU A 1 378 ? 20.120 -6.165 -40.283 1.00 44.78 378 GLU A C 1
ATOM 2858 O O . GLU A 1 378 ? 20.318 -7.376 -40.244 1.00 44.78 378 GLU A O 1
ATOM 2863 N N . ARG A 1 379 ? 19.141 -5.608 -39.560 1.00 44.12 379 ARG A N 1
ATOM 2864 C CA . ARG A 1 379 ? 18.189 -6.387 -38.741 1.00 44.12 379 ARG A CA 1
ATOM 2865 C C . ARG A 1 379 ? 16.754 -6.390 -39.281 1.00 44.12 379 ARG A C 1
ATOM 2867 O O . ARG A 1 379 ? 15.972 -7.220 -38.830 1.00 44.12 379 ARG A O 1
ATOM 2874 N N . CYS A 1 380 ? 16.416 -5.510 -40.230 1.00 49.16 380 CYS A N 1
ATOM 2875 C CA . CYS A 1 380 ? 15.089 -5.471 -40.850 1.00 49.16 380 CYS A CA 1
ATOM 2876 C C . CYS A 1 380 ? 15.100 -4.824 -42.253 1.00 49.16 380 CYS A C 1
ATOM 2878 O O . CYS A 1 380 ? 14.731 -3.663 -42.407 1.00 49.16 380 CYS A O 1
ATOM 2880 N N . ASP A 1 381 ? 15.551 -5.540 -43.285 1.00 54.62 381 ASP A N 1
ATOM 2881 C CA . ASP A 1 381 ? 15.655 -5.025 -44.667 1.00 54.62 381 ASP A CA 1
ATOM 2882 C C . ASP A 1 381 ? 14.642 -5.638 -45.657 1.00 54.62 381 ASP A C 1
ATOM 2884 O O . ASP A 1 381 ? 14.451 -5.152 -46.788 1.00 54.62 381 ASP A O 1
ATOM 2888 N N . SER A 1 382 ? 13.951 -6.697 -45.231 1.00 54.44 382 SER A N 1
ATOM 2889 C CA . SER A 1 382 ? 13.000 -7.429 -46.058 1.00 54.44 382 SER A CA 1
ATOM 2890 C C . SER A 1 382 ? 11.899 -8.110 -45.238 1.00 54.44 382 SER A C 1
ATOM 2892 O O . SER A 1 382 ? 12.010 -8.306 -44.033 1.00 54.44 382 SER A O 1
ATOM 2894 N N . ASN A 1 383 ? 10.816 -8.509 -45.916 1.00 51.97 383 ASN A N 1
ATOM 2895 C CA . ASN A 1 383 ? 9.744 -9.317 -45.315 1.00 51.97 383 ASN A CA 1
ATOM 2896 C C . ASN A 1 383 ? 10.191 -10.750 -44.961 1.00 51.97 383 ASN A C 1
ATOM 2898 O O . ASN A 1 383 ? 9.414 -11.492 -44.365 1.00 51.97 383 ASN A O 1
ATOM 2902 N N . ASP A 1 384 ? 11.400 -11.151 -45.363 1.00 53.66 384 ASP A N 1
ATOM 2903 C CA . ASP A 1 384 ? 11.965 -12.462 -45.046 1.00 53.66 384 ASP A CA 1
ATOM 2904 C C . ASP A 1 384 ? 12.684 -12.456 -43.678 1.00 53.66 384 ASP A C 1
ATOM 2906 O O . ASP A 1 384 ? 12.957 -13.525 -43.123 1.00 53.66 384 ASP A O 1
ATOM 2910 N N . ASP A 1 385 ? 12.935 -11.272 -43.104 1.00 49.91 385 ASP A N 1
ATOM 2911 C CA . ASP A 1 385 ? 13.484 -11.106 -41.759 1.00 49.91 385 ASP A CA 1
ATOM 2912 C C . ASP A 1 385 ? 12.407 -11.344 -40.688 1.00 49.91 385 ASP A C 1
ATOM 2914 O O . ASP A 1 385 ? 11.260 -10.894 -40.786 1.00 49.91 385 ASP A O 1
ATOM 2918 N N . SER A 1 386 ? 12.759 -12.076 -39.626 1.00 45.38 386 SER A N 1
ATOM 2919 C CA . SER A 1 386 ? 11.794 -12.436 -38.584 1.00 45.38 386 SER A CA 1
ATOM 2920 C C . SER A 1 386 ? 11.298 -11.202 -37.830 1.00 45.38 386 SER A C 1
ATOM 2922 O O . SER A 1 386 ? 12.093 -10.508 -37.199 1.00 45.38 386 SER A O 1
ATOM 2924 N N . GLY A 1 387 ? 9.982 -10.986 -37.826 1.00 49.28 387 GLY A N 1
ATOM 2925 C CA . GLY A 1 387 ? 9.373 -9.841 -37.149 1.00 49.28 387 GLY A CA 1
ATOM 2926 C C . GLY A 1 387 ? 9.434 -8.551 -37.962 1.00 49.28 387 GLY A C 1
ATOM 2927 O O . GLY A 1 387 ? 9.262 -7.495 -37.378 1.00 49.28 387 GLY A O 1
ATOM 2928 N N . CYS A 1 388 ? 9.668 -8.611 -39.276 1.00 54.16 388 CYS A N 1
ATOM 2929 C CA . CYS A 1 388 ? 9.674 -7.444 -40.155 1.00 54.16 388 CYS A CA 1
ATOM 2930 C C . CYS A 1 388 ? 8.421 -7.339 -41.021 1.00 54.16 388 CYS A C 1
ATOM 2932 O O . CYS A 1 388 ? 7.941 -8.322 -41.582 1.00 54.16 388 CYS A O 1
ATOM 2934 N N . SER A 1 389 ? 7.924 -6.112 -41.168 1.00 56.78 389 SER A N 1
ATOM 2935 C CA . SER A 1 389 ? 6.889 -5.741 -42.128 1.00 56.78 389 SER A CA 1
ATOM 2936 C C . SER A 1 389 ? 7.388 -4.590 -42.992 1.00 56.78 389 SER A C 1
ATOM 2938 O O . SER A 1 389 ? 7.635 -3.490 -42.499 1.00 56.78 389 SER A O 1
ATOM 2940 N N . CYS A 1 390 ? 7.511 -4.831 -44.293 1.00 55.16 390 CYS A N 1
ATOM 2941 C CA . CYS A 1 390 ? 7.955 -3.859 -45.277 1.00 55.16 390 CYS A CA 1
ATOM 2942 C C . CYS A 1 390 ? 6.814 -3.396 -46.182 1.00 55.16 390 CYS A C 1
ATOM 2944 O O . CYS A 1 390 ? 6.119 -4.205 -46.799 1.00 55.16 390 CYS A O 1
ATOM 2946 N N . GLU A 1 391 ? 6.684 -2.081 -46.326 1.00 56.06 391 GLU A N 1
ATOM 2947 C CA . GLU A 1 391 ? 5.823 -1.423 -47.301 1.00 56.06 391 GLU A CA 1
ATOM 2948 C C . GLU A 1 391 ? 6.657 -0.948 -48.501 1.00 56.06 391 GLU A C 1
ATOM 2950 O O . GLU A 1 391 ? 7.733 -0.360 -48.348 1.00 56.06 391 GLU A O 1
ATOM 2955 N N . GLU A 1 392 ? 6.157 -1.198 -49.713 1.00 58.69 392 GLU A N 1
ATOM 2956 C CA . GLU A 1 392 ? 6.747 -0.695 -50.954 1.00 58.69 392 GLU A CA 1
ATOM 2957 C C . GLU A 1 392 ? 5.860 0.379 -51.581 1.00 58.69 392 GLU A C 1
ATOM 2959 O O . GLU A 1 392 ? 4.706 0.140 -51.936 1.00 58.69 392 GLU A O 1
ATOM 2964 N N . CYS A 1 393 ? 6.439 1.556 -51.794 1.00 52.88 393 CYS A N 1
ATOM 2965 C CA . CYS A 1 393 ? 5.809 2.648 -52.511 1.00 52.88 393 CYS A CA 1
ATOM 2966 C C . CYS A 1 393 ? 6.336 2.722 -53.941 1.00 52.88 393 CYS A C 1
ATOM 2968 O O . CYS A 1 393 ? 7.544 2.792 -54.184 1.00 52.88 393 CYS A O 1
ATOM 2970 N N . THR A 1 394 ? 5.411 2.772 -54.898 1.00 51.50 394 THR A N 1
ATOM 2971 C CA . THR A 1 394 ? 5.706 3.099 -56.296 1.00 51.50 394 THR A CA 1
ATOM 2972 C C . THR A 1 394 ? 4.993 4.395 -56.653 1.00 51.50 394 THR A C 1
ATOM 2974 O O . THR A 1 394 ? 3.823 4.582 -56.316 1.00 51.50 394 THR A O 1
ATOM 2977 N N . GLY A 1 395 ? 5.717 5.322 -57.279 1.00 52.41 395 GLY A N 1
ATOM 2978 C CA . GLY A 1 395 ? 5.195 6.643 -57.608 1.00 52.41 395 GLY A CA 1
ATOM 2979 C C . GLY A 1 395 ? 5.466 7.030 -59.063 1.00 52.41 395 GLY A C 1
ATOM 2980 O O . GLY A 1 395 ? 6.545 6.724 -59.586 1.00 52.41 395 GLY A O 1
ATOM 2981 N N . PRO A 1 396 ? 4.513 7.710 -59.733 1.00 48.12 396 PRO A N 1
ATOM 2982 C CA . PRO A 1 396 ? 4.799 8.437 -60.961 1.00 48.12 396 PRO A CA 1
ATOM 2983 C C . PRO A 1 396 ? 5.779 9.599 -60.688 1.00 48.12 396 PRO A C 1
ATOM 2985 O O . PRO A 1 396 ? 6.062 9.928 -59.535 1.00 48.12 396 PRO A O 1
ATOM 2988 N N . PRO A 1 397 ? 6.338 10.206 -61.743 1.00 48.00 397 PRO A N 1
ATOM 2989 C CA . PRO A 1 397 ? 7.504 11.072 -61.626 1.00 48.00 397 PRO A CA 1
ATOM 2990 C C . PRO A 1 397 ? 7.245 12.328 -60.774 1.00 48.00 397 PRO A C 1
ATOM 2992 O O . PRO A 1 397 ? 6.193 12.952 -60.902 1.00 48.00 397 PRO A O 1
ATOM 2995 N N . VAL A 1 398 ? 8.214 12.734 -59.945 1.00 44.81 398 VAL A N 1
ATOM 2996 C CA . VAL A 1 398 ? 8.119 13.970 -59.146 1.00 44.81 398 VAL A CA 1
ATOM 2997 C C . VAL A 1 398 ? 8.401 15.183 -60.041 1.00 44.81 398 VAL A C 1
ATOM 2999 O O . VAL A 1 398 ? 9.492 15.316 -60.594 1.00 44.81 398 VAL A O 1
ATOM 3002 N N . GLY A 1 399 ? 7.402 16.051 -60.189 1.00 46.56 399 GLY A N 1
ATOM 3003 C CA . GLY A 1 399 ? 7.455 17.350 -60.864 1.00 46.56 399 GLY A CA 1
ATOM 3004 C C . GLY A 1 399 ? 6.291 18.234 -60.396 1.00 46.56 399 GLY A C 1
ATOM 3005 O O . GLY A 1 399 ? 5.389 17.740 -59.723 1.00 46.56 399 GLY A O 1
ATOM 3006 N N . ASP A 1 400 ? 6.309 19.523 -60.751 1.00 40.78 400 ASP A N 1
ATOM 3007 C CA . ASP A 1 400 ? 5.516 20.629 -60.162 1.00 40.78 400 ASP A CA 1
ATOM 3008 C C . ASP A 1 400 ? 3.971 20.514 -60.230 1.00 40.78 400 ASP A C 1
ATOM 3010 O O . ASP A 1 400 ? 3.257 21.457 -59.890 1.00 40.78 400 ASP A O 1
ATOM 3014 N N . THR A 1 401 ? 3.411 19.376 -60.649 1.00 44.88 401 THR A N 1
ATOM 3015 C CA . THR A 1 401 ? 1.963 19.115 -60.620 1.00 44.88 401 THR A CA 1
ATOM 3016 C C . THR A 1 401 ? 1.648 17.706 -60.111 1.00 44.88 401 THR A C 1
ATOM 3018 O O . THR A 1 401 ? 2.209 16.716 -60.573 1.00 44.88 401 THR A O 1
ATOM 3021 N N . PHE A 1 402 ? 0.729 17.635 -59.141 1.00 44.41 402 PHE A N 1
ATOM 3022 C CA . PHE A 1 402 ? 0.325 16.427 -58.413 1.00 44.41 402 PHE A CA 1
ATOM 3023 C C . PHE A 1 402 ? -0.212 15.318 -59.338 1.00 44.41 402 PHE A C 1
ATOM 3025 O O . PHE A 1 402 ? -1.249 15.521 -59.980 1.00 44.41 402 PHE A O 1
ATOM 3032 N N . PRO A 1 403 ? 0.406 14.124 -59.378 1.00 43.22 403 PRO A N 1
ATOM 3033 C CA . PRO A 1 403 ? -0.136 13.010 -60.142 1.00 43.22 403 PRO A CA 1
ATOM 3034 C C . PRO A 1 403 ? -1.198 12.241 -59.343 1.00 43.22 403 PRO A C 1
ATOM 3036 O O . PRO A 1 403 ? -1.070 12.023 -58.140 1.00 43.22 403 PRO A O 1
ATOM 3039 N N . THR A 1 404 ? -2.226 11.758 -60.039 1.00 40.00 404 THR A N 1
ATOM 3040 C CA . THR A 1 404 ? -3.141 10.717 -59.546 1.00 40.00 404 THR A CA 1
ATOM 3041 C C . THR A 1 404 ? -2.566 9.335 -59.888 1.00 40.00 404 THR A C 1
ATOM 3043 O O . THR A 1 404 ? -2.001 9.160 -60.966 1.00 40.00 404 THR A O 1
ATOM 3046 N N . GLY A 1 405 ? -2.690 8.357 -58.978 1.00 45.53 405 GLY A N 1
ATOM 3047 C CA . GLY A 1 405 ? -2.224 6.972 -59.188 1.00 45.53 405 GLY A CA 1
ATOM 3048 C C . GLY A 1 405 ? -1.076 6.497 -58.284 1.00 45.53 405 GLY A C 1
ATOM 3049 O O . GLY A 1 405 ? -0.213 5.758 -58.745 1.00 45.53 405 GLY A O 1
ATOM 3050 N N . ILE A 1 406 ? -1.049 6.921 -57.018 1.00 47.34 406 ILE A N 1
ATOM 3051 C CA . ILE A 1 406 ? -0.049 6.520 -56.014 1.00 47.34 406 ILE A CA 1
ATOM 3052 C C . ILE A 1 406 ? -0.656 5.454 -55.085 1.00 47.34 406 ILE A C 1
ATOM 3054 O O . ILE A 1 406 ? -1.842 5.529 -54.766 1.00 47.34 406 ILE A O 1
ATOM 3058 N N . THR A 1 407 ? 0.140 4.472 -54.650 1.00 46.38 407 THR A N 1
ATOM 3059 C CA . THR A 1 407 ? -0.302 3.393 -53.741 1.00 46.38 407 THR A CA 1
ATOM 3060 C C . THR A 1 407 ? -0.192 3.729 -52.247 1.00 46.38 407 THR A C 1
ATOM 3062 O O . THR A 1 407 ? -0.829 3.057 -51.445 1.00 46.38 407 THR A O 1
ATOM 3065 N N . CYS A 1 408 ? 0.560 4.771 -51.878 1.00 48.31 408 CYS A N 1
ATOM 3066 C CA . CYS A 1 408 ? 0.786 5.237 -50.501 1.00 48.31 408 CYS A CA 1
ATOM 3067 C C . CYS A 1 408 ? 0.103 6.598 -50.230 1.00 48.31 408 CYS A C 1
ATOM 3069 O O . CYS A 1 408 ? -0.225 7.340 -51.160 1.00 48.31 408 CYS A O 1
ATOM 3071 N N . GLY A 1 409 ? -0.139 6.934 -48.958 1.00 47.47 409 GLY A N 1
ATOM 3072 C CA . GLY A 1 409 ? -0.910 8.116 -48.549 1.00 47.47 409 GLY A CA 1
ATOM 3073 C C . GLY A 1 409 ? -0.338 9.459 -49.038 1.00 47.47 409 GLY A C 1
ATOM 3074 O O . GLY A 1 409 ? 0.863 9.706 -49.000 1.00 47.47 409 GLY A O 1
ATOM 3075 N N . ILE A 1 410 ? -1.223 10.375 -49.449 1.00 42.81 410 ILE A N 1
ATOM 3076 C CA . ILE A 1 410 ? -0.892 11.712 -49.993 1.00 42.81 410 ILE A CA 1
ATOM 3077 C C . ILE A 1 410 ? -0.030 12.580 -49.047 1.00 42.81 410 ILE A C 1
ATOM 3079 O O . ILE A 1 410 ? 0.657 13.494 -49.501 1.00 42.81 410 ILE A O 1
ATOM 3083 N N . ALA A 1 411 ? -0.043 12.296 -47.742 1.00 43.38 411 ALA A N 1
ATOM 3084 C CA . ALA A 1 411 ? 0.695 13.048 -46.729 1.00 43.38 411 ALA A CA 1
ATOM 3085 C C . ALA A 1 411 ? 2.224 12.872 -46.824 1.00 43.38 411 ALA A C 1
ATOM 3087 O O . ALA A 1 411 ? 2.949 13.847 -46.642 1.00 43.38 411 ALA A O 1
ATOM 3088 N N . ASP A 1 412 ? 2.721 11.684 -47.182 1.00 45.25 412 ASP A N 1
ATOM 3089 C CA . ASP A 1 412 ? 4.165 11.398 -47.221 1.00 45.25 412 ASP A CA 1
ATOM 3090 C C . ASP A 1 412 ? 4.868 12.074 -48.410 1.00 45.25 412 ASP A C 1
ATOM 3092 O O . ASP A 1 412 ? 6.003 12.539 -48.303 1.00 45.25 412 ASP A O 1
ATOM 3096 N N . ILE A 1 413 ? 4.159 12.220 -49.533 1.00 44.47 413 ILE A N 1
ATOM 3097 C CA . ILE A 1 413 ? 4.646 12.938 -50.722 1.00 44.47 413 ILE A CA 1
ATOM 3098 C C . ILE A 1 413 ? 4.634 14.453 -50.506 1.00 44.47 413 ILE A C 1
ATOM 3100 O O . ILE A 1 413 ? 5.554 15.141 -50.947 1.00 44.47 413 ILE A O 1
ATOM 3104 N N . ASN A 1 414 ? 3.638 14.982 -49.788 1.00 41.34 414 ASN A N 1
ATOM 3105 C CA . ASN A 1 414 ? 3.590 16.403 -49.440 1.00 41.34 414 ASN A CA 1
ATOM 3106 C C . ASN A 1 414 ? 4.795 16.819 -48.577 1.00 41.34 414 ASN A C 1
ATOM 3108 O O . ASN A 1 414 ? 5.306 17.929 -48.732 1.00 41.34 414 ASN A O 1
ATOM 3112 N N . THR A 1 415 ? 5.303 15.923 -47.730 1.00 43.25 415 THR A N 1
ATOM 3113 C CA . THR A 1 415 ? 6.527 16.133 -46.936 1.00 43.25 415 THR A CA 1
ATOM 3114 C C . THR A 1 415 ? 7.800 16.075 -47.794 1.00 43.25 415 THR A C 1
ATOM 3116 O O . THR A 1 415 ? 8.702 16.892 -47.602 1.00 43.25 415 THR A O 1
ATOM 3119 N N . PHE A 1 416 ? 7.850 15.195 -48.803 1.00 42.97 416 PHE A N 1
ATOM 3120 C CA . PHE A 1 416 ? 8.935 15.149 -49.799 1.00 42.97 416 PHE A CA 1
ATOM 3121 C C . PHE A 1 416 ? 8.993 16.413 -50.675 1.00 42.97 416 PHE A C 1
ATOM 3123 O O . PHE A 1 416 ? 10.071 16.946 -50.931 1.00 42.97 416 PHE A O 1
ATOM 3130 N N . ALA A 1 417 ? 7.836 16.905 -51.127 1.00 39.28 417 ALA A N 1
ATOM 3131 C CA . ALA A 1 417 ? 7.738 18.031 -52.056 1.00 39.28 417 ALA A CA 1
ATOM 3132 C C . ALA A 1 417 ? 7.915 19.407 -51.385 1.00 39.28 417 ALA A C 1
ATOM 3134 O O . ALA A 1 417 ? 8.336 20.355 -52.042 1.00 39.28 417 ALA A O 1
ATOM 3135 N N . SER A 1 418 ? 7.602 19.534 -50.090 1.00 38.66 418 SER A N 1
ATOM 3136 C CA . SER A 1 418 ? 7.644 20.820 -49.374 1.00 38.66 418 SER A CA 1
ATOM 3137 C C . SER A 1 418 ? 8.978 21.126 -48.687 1.00 38.66 418 SER A C 1
ATOM 3139 O O . SER A 1 418 ? 9.284 22.298 -48.475 1.00 38.66 418 SER A O 1
ATOM 3141 N N . THR A 1 419 ? 9.785 20.114 -48.346 1.00 41.09 419 THR A N 1
ATOM 3142 C CA . THR A 1 419 ? 11.037 20.303 -47.584 1.00 41.09 419 THR A CA 1
ATOM 3143 C C . THR A 1 419 ? 12.293 20.337 -48.453 1.00 41.09 419 THR A C 1
ATOM 3145 O O . THR A 1 419 ? 13.339 20.794 -47.997 1.00 41.09 419 THR A O 1
ATOM 3148 N N . GLY A 1 420 ? 12.202 19.889 -49.708 1.00 38.41 420 GLY A N 1
ATOM 3149 C CA . GLY A 1 420 ? 13.277 19.964 -50.701 1.00 38.41 420 GLY A CA 1
ATOM 3150 C C . GLY A 1 420 ? 14.501 19.074 -50.439 1.00 38.41 420 GLY A C 1
ATOM 3151 O O . GLY A 1 420 ? 15.354 18.982 -51.318 1.00 38.41 420 GLY A O 1
ATOM 3152 N N . MET A 1 421 ? 14.602 18.400 -49.287 1.00 37.09 421 MET A N 1
ATOM 3153 C CA . MET A 1 421 ? 15.669 17.447 -48.954 1.00 37.09 421 MET A CA 1
ATOM 3154 C C . MET A 1 421 ? 15.170 16.387 -47.952 1.00 37.09 421 MET A C 1
ATOM 3156 O O . MET A 1 421 ? 14.561 16.759 -46.946 1.00 37.09 421 MET A O 1
ATOM 3160 N N . PRO A 1 422 ? 15.455 15.086 -48.160 1.00 35.62 422 PRO A N 1
ATOM 3161 C CA . PRO A 1 422 ? 15.273 14.081 -47.116 1.00 35.62 422 PRO A CA 1
ATOM 3162 C C . PRO A 1 422 ? 16.306 14.286 -45.981 1.00 35.62 422 PRO A C 1
ATOM 3164 O O . PRO A 1 422 ? 17.428 14.728 -46.229 1.00 35.62 422 PRO A O 1
ATOM 3167 N N . GLY A 1 423 ? 15.906 14.029 -44.724 1.00 37.44 423 GLY A N 1
ATOM 3168 C CA . GLY A 1 423 ? 16.739 14.232 -43.520 1.00 37.44 423 GLY A CA 1
ATOM 3169 C C . GLY A 1 423 ? 16.490 15.506 -42.685 1.00 37.44 423 GLY A C 1
ATOM 3170 O O . GLY A 1 423 ? 17.297 15.823 -41.814 1.00 37.44 423 GLY A O 1
ATOM 3171 N N . ASN A 1 424 ? 15.400 16.251 -42.911 1.00 36.78 424 ASN A N 1
ATOM 3172 C CA . ASN A 1 424 ? 15.013 17.390 -42.056 1.00 36.78 424 ASN A CA 1
ATOM 3173 C C . ASN A 1 424 ? 14.150 16.922 -40.850 1.00 36.78 424 ASN A C 1
ATOM 3175 O O . ASN A 1 424 ? 13.425 15.929 -40.990 1.00 36.78 424 ASN A O 1
ATOM 3179 N N . PRO A 1 425 ? 14.151 17.614 -39.688 1.00 35.03 425 PRO A N 1
ATOM 3180 C CA . PRO A 1 425 ? 13.345 17.231 -38.527 1.00 35.03 425 PRO A CA 1
ATOM 3181 C C . PRO A 1 425 ? 11.851 17.193 -38.883 1.00 35.03 425 PRO A C 1
ATOM 3183 O O . PRO A 1 425 ? 11.272 18.217 -39.239 1.00 35.03 425 PRO A O 1
ATOM 3186 N N . GLY A 1 426 ? 11.238 16.008 -38.805 1.00 39.53 426 GLY A N 1
ATOM 3187 C CA . GLY A 1 426 ? 9.826 15.778 -39.146 1.00 39.53 426 GLY A CA 1
ATOM 3188 C C . GLY A 1 426 ? 9.576 14.948 -40.414 1.00 39.53 426 GLY A C 1
ATOM 3189 O O . GLY A 1 426 ? 8.423 14.629 -40.694 1.00 39.53 426 GLY A O 1
ATOM 3190 N N . SER A 1 427 ? 10.616 14.558 -41.162 1.00 38.78 427 SER A N 1
ATOM 3191 C CA . SER A 1 427 ? 10.499 13.542 -42.220 1.00 38.78 427 SER A CA 1
ATOM 3192 C C . SER A 1 427 ? 10.577 12.131 -41.617 1.00 38.78 427 SER A C 1
ATOM 3194 O O . SER A 1 427 ? 11.544 11.851 -40.913 1.00 38.78 427 SER A O 1
ATOM 3196 N N . PRO A 1 428 ? 9.639 11.209 -41.912 1.00 39.62 428 PRO A N 1
ATOM 3197 C CA . PRO A 1 428 ? 9.750 9.804 -41.505 1.00 39.62 428 PRO A CA 1
ATOM 3198 C C . PRO A 1 428 ? 10.739 8.985 -42.367 1.00 39.62 428 PRO A C 1
ATOM 3200 O O . PRO A 1 428 ? 10.765 7.760 -42.260 1.00 39.62 428 PRO A O 1
ATOM 3203 N N . TRP A 1 429 ? 11.524 9.644 -43.233 1.00 42.44 429 TRP A N 1
ATOM 3204 C CA . TRP A 1 429 ? 12.445 9.040 -44.204 1.00 42.44 429 TRP A CA 1
ATOM 3205 C C . TRP A 1 429 ? 13.845 9.670 -44.125 1.00 42.44 429 TRP A C 1
ATOM 3207 O O . TRP A 1 429 ? 13.974 10.891 -44.278 1.00 42.44 429 TRP A O 1
ATOM 3217 N N . ASP A 1 430 ? 14.875 8.828 -43.983 1.00 37.88 430 ASP A N 1
ATOM 3218 C CA . ASP A 1 430 ? 16.294 9.208 -44.008 1.00 37.88 430 ASP A CA 1
ATOM 3219 C C . ASP A 1 430 ? 16.928 8.933 -45.383 1.00 37.88 430 ASP A C 1
ATOM 3221 O O . ASP A 1 430 ? 16.810 7.839 -45.933 1.00 37.88 430 ASP A O 1
ATOM 3225 N N . GLY A 1 431 ? 17.648 9.912 -45.942 1.00 38.03 431 GLY A N 1
ATOM 3226 C CA . GLY A 1 431 ? 18.440 9.749 -47.166 1.00 38.03 431 GLY A CA 1
ATOM 3227 C C . GLY A 1 431 ? 18.952 11.079 -47.725 1.00 38.03 431 GLY A C 1
ATOM 3228 O O . GLY A 1 431 ? 18.339 12.114 -47.514 1.00 38.03 431 GLY A O 1
ATOM 3229 N N . SER A 1 432 ? 20.065 11.077 -48.458 1.00 33.72 432 SER A N 1
ATOM 3230 C CA . SER A 1 432 ? 20.450 12.201 -49.323 1.00 33.72 432 SER A CA 1
ATOM 3231 C C . SER A 1 432 ? 20.252 11.790 -50.778 1.00 33.72 432 SER A C 1
ATOM 3233 O O . SER A 1 432 ? 20.525 10.641 -51.125 1.00 33.72 432 SER A O 1
ATOM 3235 N N . LEU A 1 433 ? 19.766 12.696 -51.633 1.00 35.59 433 LEU A N 1
ATOM 3236 C CA . LEU A 1 433 ? 19.880 12.534 -53.085 1.00 35.59 433 LEU A CA 1
ATOM 3237 C C . LEU A 1 433 ? 21.354 12.731 -53.448 1.00 35.59 433 LEU A C 1
ATOM 3239 O O . LEU A 1 433 ? 21.887 13.827 -53.273 1.00 35.59 433 LEU A O 1
ATOM 3243 N N . TRP A 1 434 ? 22.031 11.691 -53.935 1.00 33.19 434 TRP A N 1
ATOM 3244 C CA . TRP A 1 434 ? 23.358 11.868 -54.520 1.00 33.19 434 TRP A CA 1
ATOM 3245 C C . TRP A 1 434 ? 23.225 12.562 -55.868 1.00 33.19 434 TRP A C 1
ATOM 3247 O O . TRP A 1 434 ? 22.884 11.949 -56.879 1.00 33.19 434 TRP A O 1
ATOM 3257 N N . ASP A 1 435 ? 23.529 13.855 -55.873 1.00 36.88 435 ASP A N 1
ATOM 3258 C CA . ASP A 1 435 ? 24.020 14.562 -57.052 1.00 36.88 435 ASP A CA 1
ATOM 3259 C C . ASP A 1 435 ? 25.417 14.012 -57.376 1.00 36.88 435 ASP A C 1
ATOM 3261 O O . ASP A 1 435 ? 26.445 14.491 -56.898 1.00 36.88 435 ASP A O 1
ATOM 3265 N N . GLY A 1 436 ? 25.434 12.887 -58.080 1.00 33.72 436 GLY A N 1
ATOM 3266 C CA . GLY A 1 436 ? 26.644 12.196 -58.479 1.00 33.72 436 GLY A CA 1
ATOM 3267 C C . GLY A 1 436 ? 26.885 12.274 -59.978 1.00 33.72 436 GLY A C 1
ATOM 3268 O O . GLY A 1 436 ? 26.922 11.222 -60.608 1.00 33.72 436 GLY A O 1
ATOM 3269 N N . ASP A 1 437 ? 27.085 13.471 -60.537 1.00 35.50 437 ASP A N 1
ATOM 3270 C CA . ASP A 1 437 ? 28.074 13.657 -61.612 1.00 35.50 437 ASP A CA 1
ATOM 3271 C C . ASP A 1 437 ? 28.588 15.114 -61.666 1.00 35.50 437 ASP A C 1
ATOM 3273 O O . ASP A 1 437 ? 27.849 16.009 -62.073 1.00 35.50 437 ASP A O 1
ATOM 3277 N N . PRO A 1 438 ? 29.865 15.394 -61.338 1.00 40.03 438 PRO A N 1
ATOM 3278 C CA . PRO A 1 438 ? 30.494 16.693 -61.579 1.00 40.03 438 PRO A CA 1
ATOM 3279 C C . PRO A 1 438 ? 30.889 16.870 -63.061 1.00 40.03 438 PRO A C 1
ATOM 3281 O O . PRO A 1 438 ? 31.976 17.361 -63.378 1.00 40.03 438 PRO A O 1
ATOM 3284 N N . SER A 1 439 ? 30.022 16.455 -63.984 1.00 44.19 439 SER A N 1
ATOM 3285 C CA . SER A 1 439 ? 30.170 16.690 -65.417 1.00 44.19 439 SER A CA 1
ATOM 3286 C C . SER A 1 439 ? 29.537 18.041 -65.781 1.00 44.19 439 SER A C 1
ATOM 3288 O O . SER A 1 439 ? 28.398 18.304 -65.401 1.00 44.19 439 SER A O 1
ATOM 3290 N N . PRO A 1 440 ? 30.225 18.921 -66.531 1.00 39.09 440 PRO A N 1
ATOM 3291 C CA . PRO A 1 440 ? 29.740 20.265 -66.848 1.00 39.09 440 PRO A CA 1
ATOM 3292 C C . PRO A 1 440 ? 28.635 20.311 -67.926 1.00 39.09 440 PRO A C 1
ATOM 3294 O O . PRO A 1 440 ? 28.416 21.371 -68.509 1.00 39.09 440 PRO A O 1
ATOM 3297 N N . ASP A 1 441 ? 27.930 19.210 -68.207 1.00 42.78 441 ASP A N 1
ATOM 3298 C CA . ASP A 1 441 ? 26.820 19.191 -69.171 1.00 42.78 441 ASP A CA 1
ATOM 3299 C C . ASP A 1 441 ? 25.456 19.244 -68.464 1.00 42.78 441 ASP A C 1
ATOM 3301 O O . ASP A 1 441 ? 24.760 18.252 -68.237 1.00 42.78 441 ASP A O 1
ATOM 3305 N N . THR A 1 442 ? 25.092 20.459 -68.066 1.00 49.31 442 THR A N 1
ATOM 3306 C CA . THR A 1 442 ? 23.829 20.822 -67.426 1.00 49.31 442 THR A CA 1
ATOM 3307 C C . THR A 1 442 ? 22.680 20.908 -68.434 1.00 49.31 442 THR A C 1
ATOM 3309 O O . THR A 1 442 ? 22.210 21.998 -68.736 1.00 49.31 442 THR A O 1
ATOM 3312 N N . THR A 1 443 ? 22.153 19.779 -68.924 1.00 44.88 443 THR A N 1
ATOM 3313 C CA . THR A 1 443 ? 20.820 19.759 -69.580 1.00 44.88 443 THR A CA 1
ATOM 3314 C C . THR A 1 443 ? 20.021 18.463 -69.377 1.00 44.88 443 THR A C 1
ATOM 3316 O O . THR A 1 443 ? 19.348 17.984 -70.289 1.00 44.88 443 THR A O 1
ATOM 3319 N N . VAL A 1 444 ? 20.000 17.906 -68.163 1.00 38.88 444 VAL A N 1
ATOM 3320 C CA . VAL A 1 444 ? 19.035 16.844 -67.821 1.00 38.88 444 VAL A CA 1
ATOM 3321 C C . VAL A 1 444 ? 17.993 17.402 -66.856 1.00 38.88 444 VAL A C 1
ATOM 3323 O O . VAL A 1 444 ? 18.287 17.666 -65.695 1.00 38.88 444 VAL A O 1
ATOM 3326 N N . THR A 1 445 ? 16.776 17.626 -67.355 1.00 41.28 445 THR A N 1
ATOM 3327 C CA . THR A 1 445 ? 15.617 18.039 -66.547 1.00 41.28 445 THR A CA 1
ATOM 3328 C C . THR A 1 445 ? 14.768 16.821 -66.139 1.00 41.28 445 THR A C 1
ATOM 3330 O O . THR A 1 445 ? 14.740 15.838 -66.884 1.00 41.28 445 THR A O 1
ATOM 3333 N N . PRO A 1 446 ? 14.098 16.857 -64.965 1.00 45.47 446 PRO A N 1
ATOM 3334 C CA . PRO A 1 446 ? 13.199 15.801 -64.468 1.00 45.47 446 PRO A CA 1
ATOM 3335 C C . PRO A 1 446 ? 12.108 15.394 -65.482 1.00 45.47 446 PRO A C 1
ATOM 3337 O O . PRO A 1 446 ? 11.787 16.220 -66.342 1.00 45.47 446 PRO A O 1
ATOM 3340 N N . PRO A 1 447 ? 11.454 14.206 -65.351 1.00 47.56 447 PRO A N 1
ATOM 3341 C CA . PRO A 1 447 ? 11.388 13.385 -64.124 1.00 47.56 447 PRO A CA 1
ATOM 3342 C C . PRO A 1 447 ? 11.529 11.836 -64.288 1.00 47.56 447 PRO A C 1
ATOM 3344 O O . PRO A 1 447 ? 11.234 11.270 -65.342 1.00 47.56 447 PRO A O 1
ATOM 3347 N N . TYR A 1 448 ? 11.940 11.127 -63.219 1.00 49.06 448 TYR A N 1
ATOM 3348 C CA . TYR A 1 448 ? 12.163 9.663 -63.199 1.00 49.06 448 TYR A CA 1
ATOM 3349 C C . TYR A 1 448 ? 11.140 8.903 -62.320 1.00 49.06 448 TYR A C 1
ATOM 3351 O O . TYR A 1 448 ? 10.752 9.421 -61.272 1.00 49.06 448 TYR A O 1
ATOM 3359 N N . PRO A 1 449 ? 10.737 7.664 -62.680 1.00 49.28 449 PRO A N 1
ATOM 3360 C CA . PRO A 1 449 ? 10.003 6.760 -61.784 1.00 49.28 449 PRO A CA 1
ATOM 3361 C C . PRO A 1 449 ? 10.865 6.334 -60.589 1.00 49.28 449 PRO A C 1
ATOM 3363 O O . PRO A 1 449 ? 12.063 6.087 -60.763 1.00 49.28 449 PRO A O 1
ATOM 3366 N N . TYR A 1 450 ? 10.253 6.166 -59.414 1.00 49.47 450 TYR A N 1
ATOM 3367 C CA . TYR A 1 450 ? 10.934 5.654 -58.222 1.00 49.47 450 TYR A CA 1
ATOM 3368 C C . TYR A 1 450 ? 10.172 4.498 -57.565 1.00 49.47 450 TYR A C 1
ATOM 3370 O O . TYR A 1 450 ? 8.946 4.384 -57.653 1.00 49.47 450 TYR A O 1
ATOM 3378 N N . THR A 1 451 ? 10.930 3.648 -56.877 1.00 47.91 451 THR A N 1
ATOM 3379 C CA . THR A 1 451 ? 10.412 2.682 -55.905 1.00 47.91 451 THR A CA 1
ATOM 3380 C C . THR A 1 451 ? 11.130 2.936 -54.589 1.00 47.91 451 THR A C 1
ATOM 3382 O O . THR A 1 451 ? 12.363 2.949 -54.570 1.00 47.91 451 THR A O 1
ATOM 3385 N N . ALA A 1 452 ? 10.368 3.175 -53.525 1.00 51.06 452 ALA A N 1
ATOM 3386 C CA . ALA A 1 452 ? 10.867 3.371 -52.169 1.00 51.06 452 ALA A CA 1
ATOM 3387 C C . ALA A 1 452 ? 10.340 2.241 -51.284 1.00 51.06 452 ALA A C 1
ATOM 3389 O O . ALA A 1 452 ? 9.174 1.869 -51.395 1.00 51.06 452 ALA A O 1
ATOM 3390 N N . ARG A 1 453 ? 11.193 1.687 -50.424 1.00 51.19 453 ARG A N 1
ATOM 3391 C CA . ARG A 1 453 ? 10.813 0.641 -49.471 1.00 51.19 453 ARG A CA 1
ATOM 3392 C C . ARG A 1 453 ? 11.045 1.147 -48.053 1.00 51.19 453 ARG A C 1
ATOM 3394 O O . ARG A 1 453 ? 12.086 1.746 -47.789 1.00 51.19 453 ARG A O 1
ATOM 3401 N N . LYS A 1 454 ? 10.074 0.904 -47.173 1.00 52.34 454 LYS A N 1
ATOM 3402 C CA . LYS A 1 454 ? 10.175 1.104 -45.726 1.00 52.34 454 LYS A CA 1
ATOM 3403 C C . LYS A 1 454 ? 9.970 -0.233 -45.054 1.00 52.34 454 LYS A C 1
ATOM 3405 O O . LYS A 1 454 ? 8.909 -0.818 -45.223 1.00 52.34 454 LYS A O 1
ATOM 3410 N N . CYS A 1 455 ? 10.946 -0.693 -44.293 1.00 47.78 455 CYS A N 1
ATOM 3411 C CA . CYS A 1 455 ? 10.791 -1.858 -43.434 1.00 47.78 455 CYS A CA 1
ATOM 3412 C C . CYS A 1 455 ? 10.637 -1.405 -41.988 1.00 47.78 455 CYS A C 1
ATOM 3414 O O . CYS A 1 455 ? 11.283 -0.446 -41.576 1.00 47.78 455 CYS A O 1
ATOM 3416 N N . GLN A 1 456 ? 9.733 -2.043 -41.252 1.00 50.22 456 GLN A N 1
ATOM 3417 C CA . GLN A 1 456 ? 9.524 -1.819 -39.831 1.00 50.22 456 GLN A CA 1
ATOM 3418 C C . GLN A 1 456 ? 9.659 -3.150 -39.104 1.00 50.22 456 GLN A C 1
ATOM 3420 O O . GLN A 1 456 ? 8.975 -4.116 -39.443 1.00 50.22 456 GLN A O 1
ATOM 3425 N N . LEU A 1 457 ? 10.504 -3.179 -38.078 1.00 49.50 457 LEU A N 1
ATOM 3426 C CA . LEU A 1 457 ? 10.541 -4.289 -37.138 1.00 49.50 457 LEU A CA 1
ATOM 3427 C C . LEU A 1 457 ? 9.267 -4.234 -36.276 1.00 49.50 457 LEU A C 1
ATOM 3429 O O . LEU A 1 457 ? 9.086 -3.345 -35.446 1.00 49.50 457 LEU A O 1
ATOM 3433 N N . THR A 1 458 ? 8.340 -5.151 -36.522 1.00 45.53 458 THR A N 1
ATOM 3434 C CA . THR A 1 458 ? 7.125 -5.373 -35.744 1.00 45.53 458 THR A CA 1
ATOM 3435 C C . THR A 1 458 ? 7.432 -6.341 -34.603 1.00 45.53 458 THR A C 1
ATOM 3437 O O . THR A 1 458 ? 7.204 -7.545 -34.717 1.00 45.53 458 THR A O 1
ATOM 3440 N N . THR A 1 459 ? 7.952 -5.829 -33.491 1.00 51.00 459 THR A N 1
ATOM 3441 C CA . THR A 1 459 ? 7.799 -6.527 -32.211 1.00 51.00 459 THR A CA 1
ATOM 3442 C C . THR A 1 459 ? 6.362 -6.304 -31.739 1.00 51.00 459 THR A C 1
ATOM 3444 O O . THR A 1 459 ? 5.850 -5.181 -31.797 1.00 51.00 459 THR A O 1
ATOM 3447 N N . ASP A 1 460 ? 5.652 -7.359 -31.329 1.00 53.66 460 ASP A N 1
ATOM 3448 C CA . ASP A 1 460 ? 4.333 -7.189 -30.705 1.00 53.66 460 ASP A CA 1
ATOM 3449 C C . ASP A 1 460 ? 4.534 -6.622 -29.294 1.00 53.66 460 ASP A C 1
ATOM 3451 O O . ASP A 1 460 ? 4.554 -7.331 -28.287 1.00 53.66 460 ASP A O 1
ATOM 3455 N N . TYR A 1 461 ? 4.706 -5.305 -29.236 1.00 52.34 461 TYR A N 1
ATOM 3456 C CA . TYR A 1 461 ? 4.901 -4.507 -28.031 1.00 52.34 461 TYR A CA 1
ATOM 3457 C C . TYR A 1 461 ? 3.811 -4.741 -26.966 1.00 52.34 461 TYR A C 1
ATOM 3459 O O . TYR A 1 461 ? 4.049 -4.512 -25.776 1.00 52.34 461 TYR A O 1
ATOM 3467 N N . THR A 1 462 ? 2.603 -5.185 -27.361 1.00 51.88 462 THR A N 1
ATOM 3468 C CA . THR A 1 462 ? 1.517 -5.480 -26.411 1.00 51.88 462 THR A CA 1
ATOM 3469 C C . THR A 1 462 ? 1.703 -6.819 -25.714 1.00 51.88 462 THR A C 1
ATOM 3471 O O . THR A 1 462 ? 1.259 -6.971 -24.574 1.00 51.88 462 THR A O 1
ATOM 3474 N N . GLN A 1 463 ? 2.363 -7.772 -26.375 1.00 49.59 463 GLN A N 1
ATOM 3475 C CA . GLN A 1 463 ? 2.512 -9.150 -25.905 1.00 49.59 463 GLN A CA 1
ATOM 3476 C C . GLN A 1 463 ? 3.922 -9.461 -25.382 1.00 49.59 463 GLN A C 1
ATOM 3478 O O . GLN A 1 463 ? 4.066 -10.306 -24.502 1.00 49.59 463 GLN A O 1
ATOM 3483 N N . ASN A 1 464 ? 4.957 -8.754 -25.847 1.00 54.91 464 ASN A N 1
ATOM 3484 C CA . ASN A 1 464 ? 6.357 -9.183 -25.693 1.00 54.91 464 ASN A CA 1
ATOM 3485 C C . ASN A 1 464 ? 7.152 -8.436 -24.616 1.00 54.91 464 ASN A C 1
ATOM 3487 O O . ASN A 1 464 ? 8.372 -8.537 -24.540 1.00 54.91 464 ASN A O 1
ATOM 3491 N N . ASN A 1 465 ? 6.464 -7.708 -23.741 1.00 59.62 465 ASN A N 1
ATOM 3492 C CA . ASN A 1 465 ? 7.107 -6.760 -22.836 1.00 59.62 465 ASN A CA 1
ATOM 3493 C C . ASN A 1 465 ? 7.562 -7.358 -21.481 1.00 59.62 465 ASN A C 1
ATOM 3495 O O . ASN A 1 465 ? 8.163 -6.665 -20.662 1.00 59.62 465 ASN A O 1
ATOM 3499 N N . HIS A 1 466 ? 7.360 -8.668 -21.250 1.00 72.44 466 HIS A N 1
ATOM 3500 C CA . HIS A 1 466 ? 7.790 -9.385 -20.034 1.00 72.44 466 HIS A CA 1
ATOM 3501 C C . HIS A 1 466 ? 7.577 -8.571 -18.748 1.00 72.44 466 HIS A C 1
ATOM 3503 O O . HIS A 1 466 ? 8.525 -8.186 -18.054 1.00 72.44 466 HIS A O 1
ATOM 3509 N N . ARG A 1 467 ? 6.301 -8.310 -18.437 1.00 81.06 467 ARG A N 1
ATOM 3510 C CA . ARG A 1 467 ? 5.892 -7.414 -17.344 1.00 81.06 467 ARG A CA 1
ATOM 3511 C C . ARG A 1 467 ? 6.639 -7.660 -16.049 1.00 81.06 467 ARG A C 1
ATOM 3513 O O . ARG A 1 467 ? 6.963 -8.793 -15.697 1.00 81.06 467 ARG A O 1
ATOM 3520 N N . SER A 1 468 ? 6.887 -6.596 -15.305 1.00 86.88 468 SER A N 1
ATOM 3521 C CA . SER A 1 468 ? 7.389 -6.695 -13.937 1.00 86.88 468 SER A CA 1
ATOM 3522 C C . SER A 1 468 ? 6.405 -6.135 -12.956 1.00 86.88 468 SER A C 1
ATOM 3524 O O . SER A 1 468 ? 5.592 -5.291 -13.301 1.00 86.88 468 SER A O 1
ATOM 3526 N N . TRP A 1 469 ? 6.478 -6.649 -11.743 1.00 91.38 469 TRP A N 1
ATOM 3527 C CA . TRP A 1 469 ? 5.652 -6.216 -10.641 1.00 91.38 469 TRP A CA 1
ATOM 3528 C C . TRP A 1 469 ? 6.390 -6.506 -9.345 1.00 91.38 469 TRP A C 1
ATOM 3530 O O . TRP A 1 469 ? 7.132 -7.493 -9.251 1.00 91.38 469 TRP A O 1
ATOM 3540 N N . HIS A 1 470 ? 6.172 -5.655 -8.354 1.00 94.06 470 HIS A N 1
ATOM 3541 C CA . HIS A 1 470 ? 6.366 -6.062 -6.974 1.00 94.06 470 HIS A CA 1
ATOM 3542 C C . HIS A 1 470 ? 5.311 -7.121 -6.616 1.00 94.06 470 HIS A C 1
ATOM 3544 O O . HIS A 1 470 ? 4.163 -7.011 -7.063 1.00 94.06 470 HIS A O 1
ATOM 3550 N N . PRO A 1 471 ? 5.676 -8.189 -5.883 1.00 93.94 471 PRO A N 1
ATOM 3551 C CA . PRO A 1 471 ? 4.850 -9.385 -5.742 1.00 93.94 471 PRO A CA 1
ATOM 3552 C C . PRO A 1 471 ? 3.699 -9.204 -4.742 1.00 93.94 471 PRO A C 1
ATOM 3554 O O . PRO A 1 471 ? 3.564 -9.976 -3.805 1.00 93.94 471 PRO A O 1
ATOM 3557 N N . VAL A 1 472 ? 2.843 -8.200 -4.930 1.00 94.44 472 VAL A N 1
ATOM 3558 C CA . VAL A 1 472 ? 1.666 -7.977 -4.079 1.00 94.44 472 VAL A CA 1
ATOM 3559 C C . VAL A 1 472 ? 0.597 -9.025 -4.385 1.00 94.44 472 VAL A C 1
ATOM 3561 O O . VAL A 1 472 ? 0.207 -9.797 -3.514 1.00 94.44 472 VAL A O 1
ATOM 3564 N N . MET A 1 473 ? 0.142 -9.112 -5.637 1.00 91.75 473 MET A N 1
ATOM 3565 C CA . MET A 1 473 ? -0.935 -10.042 -5.997 1.00 91.75 473 MET A CA 1
ATOM 3566 C C . MET A 1 473 ? -0.458 -11.480 -6.204 1.00 91.75 473 MET A C 1
ATOM 3568 O O . MET A 1 473 ? -1.188 -12.425 -5.898 1.00 91.75 473 MET A O 1
ATOM 3572 N N . LYS A 1 474 ? 0.735 -11.653 -6.785 1.00 90.00 474 LYS A N 1
ATOM 3573 C CA . LYS A 1 474 ? 1.302 -12.959 -7.140 1.00 90.00 474 LYS A CA 1
ATOM 3574 C C . LYS A 1 474 ? 2.820 -12.928 -7.100 1.00 90.00 474 LYS A C 1
ATOM 3576 O O . LYS A 1 474 ? 3.439 -11.910 -7.416 1.00 90.00 474 LYS A O 1
ATOM 3581 N N . GLU A 1 475 ? 3.397 -14.088 -6.819 1.00 91.62 475 GLU A N 1
ATOM 3582 C CA . GLU A 1 475 ? 4.828 -14.335 -6.940 1.00 91.62 475 GLU A CA 1
ATOM 3583 C C . GLU A 1 475 ? 5.348 -13.971 -8.344 1.00 91.62 475 GLU A C 1
ATOM 3585 O O . GLU A 1 475 ? 4.629 -14.051 -9.349 1.00 91.62 475 GLU A O 1
ATOM 3590 N N . THR A 1 476 ? 6.616 -13.566 -8.429 1.00 90.50 476 THR A N 1
ATOM 3591 C CA . THR A 1 476 ? 7.236 -13.225 -9.724 1.00 90.50 476 THR A CA 1
ATOM 3592 C C . THR A 1 476 ? 7.758 -14.452 -10.471 1.00 90.50 476 THR A C 1
ATOM 3594 O O . THR A 1 476 ? 8.037 -14.357 -11.663 1.00 90.50 476 THR A O 1
ATOM 3597 N N . GLY A 1 477 ? 7.960 -15.583 -9.788 1.00 89.44 477 GLY A N 1
ATOM 3598 C CA . GLY A 1 477 ? 8.611 -16.786 -10.320 1.00 89.44 477 GLY A CA 1
ATOM 3599 C C . GLY A 1 477 ? 10.087 -16.594 -10.699 1.00 89.44 477 GLY A C 1
ATOM 3600 O O . GLY A 1 477 ? 10.694 -17.475 -11.296 1.00 89.44 477 GLY A O 1
ATOM 3601 N N . ARG A 1 478 ? 10.673 -15.425 -10.413 1.00 88.38 478 ARG A N 1
ATOM 3602 C CA . ARG A 1 478 ? 12.049 -15.061 -10.778 1.00 88.38 478 ARG A CA 1
ATOM 3603 C C . ARG A 1 478 ? 12.949 -15.207 -9.562 1.00 88.38 478 ARG A C 1
ATOM 3605 O O . ARG A 1 478 ? 13.182 -14.231 -8.860 1.00 88.38 478 ARG A O 1
ATOM 3612 N N . ASP A 1 479 ? 13.436 -16.402 -9.280 1.00 91.56 479 ASP A N 1
ATOM 3613 C CA . ASP A 1 479 ? 14.357 -16.579 -8.158 1.00 91.56 479 ASP A CA 1
ATOM 3614 C C . ASP A 1 479 ? 15.722 -15.890 -8.386 1.00 91.56 479 ASP A C 1
ATOM 3616 O O . ASP A 1 479 ? 16.010 -15.336 -9.456 1.00 91.56 479 ASP A O 1
ATOM 3620 N N . ALA A 1 480 ? 16.568 -15.886 -7.354 1.00 91.69 480 ALA A N 1
ATOM 3621 C CA . ALA A 1 480 ? 17.903 -15.294 -7.423 1.00 91.69 480 ALA A CA 1
ATOM 3622 C C . ALA A 1 480 ? 18.796 -15.951 -8.500 1.00 91.69 480 ALA A C 1
ATOM 3624 O O . ALA A 1 480 ? 19.615 -15.268 -9.120 1.00 91.69 480 ALA A O 1
ATOM 3625 N N . SER A 1 481 ? 18.605 -17.247 -8.778 1.00 89.44 481 SER A N 1
ATOM 3626 C CA . SER A 1 481 ? 19.338 -17.974 -9.820 1.00 89.44 481 SER A CA 1
ATOM 3627 C C . SER A 1 481 ? 18.923 -17.509 -11.217 1.00 89.44 481 SER A C 1
ATOM 3629 O O . SER A 1 481 ? 19.776 -17.124 -12.016 1.00 89.44 481 SER A O 1
ATOM 3631 N N . ILE A 1 482 ? 17.617 -17.449 -11.484 1.00 86.00 482 ILE A N 1
ATOM 3632 C CA . ILE A 1 482 ? 17.022 -16.973 -12.738 1.00 86.00 482 ILE A CA 1
ATOM 3633 C C . ILE A 1 482 ? 17.436 -15.528 -13.016 1.00 86.00 482 ILE A C 1
ATOM 3635 O O . ILE A 1 482 ? 17.770 -15.177 -14.151 1.00 86.00 482 ILE A O 1
ATOM 3639 N N . ARG A 1 483 ? 17.432 -14.689 -11.973 1.00 86.50 483 ARG A N 1
ATOM 3640 C CA . ARG A 1 483 ? 17.854 -13.287 -12.049 1.00 86.50 483 ARG A CA 1
ATOM 3641 C C . ARG A 1 483 ? 19.370 -13.113 -12.128 1.00 86.50 483 ARG A C 1
ATOM 3643 O O . ARG A 1 483 ? 19.802 -11.987 -12.349 1.00 86.50 483 ARG A O 1
ATOM 3650 N N . LYS A 1 484 ? 20.160 -14.180 -11.949 1.00 88.06 484 LYS A N 1
ATOM 3651 C CA . LYS A 1 484 ? 21.619 -14.126 -11.800 1.00 88.06 484 LYS A CA 1
ATOM 3652 C C . LYS A 1 484 ? 22.002 -13.019 -10.815 1.00 88.06 484 LYS A C 1
ATOM 3654 O O . LYS A 1 484 ? 22.555 -11.991 -11.186 1.00 88.06 484 LYS A O 1
ATOM 3659 N N . MET A 1 485 ? 21.611 -13.167 -9.559 1.00 90.94 485 MET A N 1
ATOM 3660 C CA . MET A 1 485 ? 21.884 -12.179 -8.518 1.00 90.94 485 MET A CA 1
ATOM 3661 C C . MET A 1 485 ? 22.066 -12.848 -7.162 1.00 90.94 485 MET A C 1
ATOM 3663 O O . MET A 1 485 ? 21.652 -13.987 -6.962 1.00 90.94 485 MET A O 1
ATOM 3667 N N . ASN A 1 486 ? 22.632 -12.115 -6.209 1.00 95.31 486 ASN A N 1
ATOM 3668 C CA . ASN A 1 486 ? 22.612 -12.505 -4.809 1.00 95.31 486 ASN A CA 1
ATOM 3669 C C . ASN A 1 486 ? 21.254 -12.152 -4.180 1.00 95.31 486 ASN A C 1
ATOM 3671 O O . ASN A 1 486 ? 20.769 -11.032 -4.336 1.00 95.31 486 ASN A O 1
ATOM 3675 N N . ALA A 1 487 ? 20.645 -13.092 -3.453 1.00 95.25 487 ALA A N 1
ATOM 3676 C CA . ALA A 1 487 ? 19.397 -12.849 -2.728 1.00 95.25 487 ALA A CA 1
ATOM 3677 C C . ALA A 1 487 ? 19.542 -11.752 -1.655 1.00 95.25 487 ALA A C 1
ATOM 3679 O O . ALA A 1 487 ? 18.600 -11.000 -1.431 1.00 95.25 487 ALA A O 1
ATOM 3680 N N . ASN A 1 488 ? 20.734 -11.598 -1.068 1.00 96.00 488 ASN A N 1
ATOM 3681 C CA . ASN A 1 488 ? 21.045 -10.579 -0.060 1.00 96.00 488 ASN A CA 1
ATOM 3682 C C . ASN A 1 488 ? 21.207 -9.163 -0.630 1.00 96.00 488 ASN A C 1
ATOM 3684 O O . ASN A 1 488 ? 21.500 -8.237 0.117 1.00 96.00 488 ASN A O 1
ATOM 3688 N N . ASN A 1 489 ? 20.970 -8.968 -1.931 1.00 95.25 489 ASN A N 1
ATOM 3689 C CA . ASN A 1 489 ? 20.682 -7.634 -2.452 1.00 95.25 489 ASN A CA 1
ATOM 3690 C C . ASN A 1 489 ? 19.339 -7.100 -1.921 1.00 95.25 489 ASN A C 1
ATOM 3692 O O . ASN A 1 489 ? 19.077 -5.905 -2.023 1.00 95.25 489 ASN A O 1
ATOM 3696 N N . PHE A 1 490 ? 18.485 -7.970 -1.378 1.00 95.19 490 PHE A N 1
ATOM 3697 C CA . PHE A 1 490 ? 17.307 -7.590 -0.610 1.00 95.19 490 PHE A CA 1
ATOM 3698 C C . PHE A 1 490 ? 17.586 -7.695 0.894 1.00 95.19 490 PHE A C 1
ATOM 3700 O O . PHE A 1 490 ? 18.407 -8.503 1.330 1.00 95.19 490 PHE A O 1
ATOM 3707 N N . LEU A 1 491 ? 16.882 -6.894 1.686 1.00 94.38 491 LEU A N 1
ATOM 3708 C CA . LEU A 1 491 ? 16.902 -6.954 3.144 1.00 94.38 491 LEU A CA 1
ATOM 3709 C C . LEU A 1 491 ? 15.882 -7.990 3.646 1.00 94.38 491 LEU A C 1
ATOM 3711 O O . LEU A 1 491 ? 14.890 -8.240 2.957 1.00 94.38 491 LEU A O 1
ATOM 3715 N N . PRO A 1 492 ? 16.087 -8.610 4.821 1.00 92.19 492 PRO A N 1
ATOM 3716 C CA . PRO A 1 492 ? 15.061 -9.432 5.454 1.00 92.19 492 PRO A CA 1
ATOM 3717 C C . PRO A 1 492 ? 13.742 -8.664 5.672 1.00 92.19 492 PRO A C 1
ATOM 3719 O O . PRO A 1 492 ? 13.785 -7.464 5.938 1.00 92.19 492 PRO A O 1
ATOM 3722 N N . PRO A 1 493 ? 12.580 -9.334 5.564 1.00 91.94 493 PRO A N 1
ATOM 3723 C CA . PRO A 1 493 ? 12.410 -10.753 5.226 1.00 91.94 493 PRO A CA 1
ATOM 3724 C C . PRO A 1 493 ? 12.496 -11.035 3.714 1.00 91.94 493 PRO A C 1
ATOM 3726 O O . PRO A 1 493 ? 12.444 -12.188 3.286 1.00 91.94 493 PRO A O 1
ATOM 3729 N N . PHE A 1 494 ? 12.652 -10.001 2.885 1.00 94.50 494 PHE A N 1
ATOM 3730 C CA . PHE A 1 494 ? 12.527 -10.094 1.434 1.00 94.50 494 PHE A CA 1
ATOM 3731 C C . PHE A 1 494 ? 13.647 -10.890 0.739 1.00 94.50 494 PHE A C 1
ATOM 3733 O O . PHE A 1 494 ? 13.506 -11.256 -0.429 1.00 94.50 494 PHE A O 1
ATOM 3740 N N . ASN A 1 495 ? 14.748 -11.197 1.421 1.00 94.19 495 ASN A N 1
ATOM 3741 C CA . ASN A 1 495 ? 15.803 -12.063 0.892 1.00 94.19 495 ASN A CA 1
ATOM 3742 C C . ASN A 1 495 ? 15.535 -13.567 1.074 1.00 94.19 495 ASN A C 1
ATOM 3744 O O . ASN A 1 495 ? 16.239 -14.370 0.461 1.00 94.19 495 ASN A O 1
ATOM 3748 N N . ALA A 1 496 ? 14.550 -13.959 1.889 1.00 93.06 496 ALA A N 1
ATOM 3749 C CA . ALA A 1 496 ? 14.356 -15.354 2.287 1.00 93.06 496 ALA A CA 1
ATOM 3750 C C . ALA A 1 496 ? 13.859 -16.250 1.142 1.00 93.06 496 ALA A C 1
ATOM 3752 O O . ALA A 1 496 ? 14.362 -17.359 0.961 1.00 93.06 496 ALA A O 1
ATOM 3753 N N . ALA A 1 497 ? 12.903 -15.761 0.350 1.00 93.38 497 ALA A N 1
ATOM 3754 C CA . ALA A 1 497 ? 12.228 -16.531 -0.693 1.00 93.38 497 ALA A CA 1
ATOM 3755 C C . ALA A 1 497 ? 12.014 -15.678 -1.959 1.00 93.38 497 ALA A C 1
ATOM 3757 O O . ALA A 1 497 ? 10.922 -15.569 -2.525 1.00 93.38 497 ALA A O 1
ATOM 3758 N N . VAL A 1 498 ? 13.098 -15.036 -2.413 1.00 93.31 498 VAL A N 1
ATOM 3759 C CA . VAL A 1 498 ? 13.125 -14.211 -3.630 1.00 93.31 498 VAL A CA 1
ATOM 3760 C C . VAL A 1 498 ? 12.507 -14.981 -4.794 1.00 93.31 498 VAL A C 1
ATOM 3762 O O . VAL A 1 498 ? 13.028 -16.010 -5.209 1.00 93.31 498 VAL A O 1
ATOM 3765 N N . GLY A 1 499 ? 11.432 -14.442 -5.365 1.00 91.69 499 GLY A N 1
ATOM 3766 C CA . GLY A 1 499 ? 10.774 -15.025 -6.533 1.00 91.69 499 GLY A CA 1
ATOM 3767 C C . GLY A 1 499 ? 9.477 -15.766 -6.220 1.00 91.69 499 GLY A C 1
ATOM 3768 O O . GLY A 1 499 ? 8.562 -15.623 -7.030 1.00 91.69 499 GLY A O 1
ATOM 3769 N N . SER A 1 500 ? 9.385 -16.461 -5.079 1.00 92.50 500 SER A N 1
ATOM 3770 C CA . SER A 1 500 ? 8.205 -17.238 -4.649 1.00 92.50 500 SER A CA 1
ATOM 3771 C C . SER A 1 500 ? 7.351 -16.532 -3.594 1.00 92.50 500 SER A C 1
ATOM 3773 O O . SER A 1 500 ? 6.139 -16.708 -3.556 1.00 92.50 500 SER A O 1
ATOM 3775 N N . GLN A 1 501 ? 7.955 -15.676 -2.772 1.00 93.19 501 GLN A N 1
ATOM 3776 C CA . GLN A 1 501 ? 7.216 -14.916 -1.768 1.00 93.19 501 GLN A CA 1
ATOM 3777 C C . GLN A 1 501 ? 6.390 -13.778 -2.387 1.00 93.19 501 GLN A C 1
ATOM 3779 O O . GLN A 1 501 ? 6.716 -13.240 -3.457 1.00 93.19 501 GLN A O 1
ATOM 3784 N N . THR A 1 502 ? 5.360 -13.362 -1.656 1.00 93.94 502 THR A N 1
ATOM 3785 C CA . THR A 1 502 ? 4.598 -12.134 -1.916 1.00 93.94 502 THR A CA 1
ATOM 3786 C C . THR A 1 502 ? 4.872 -11.078 -0.845 1.00 93.94 502 THR A C 1
ATOM 3788 O O . THR A 1 502 ? 5.628 -11.334 0.088 1.00 93.94 502 THR A O 1
ATOM 3791 N N . MET A 1 503 ? 4.309 -9.883 -1.012 1.00 93.75 503 MET A N 1
ATOM 3792 C CA . MET A 1 503 ? 4.484 -8.758 -0.089 1.00 93.75 503 MET A CA 1
ATOM 3793 C C . MET A 1 503 ? 3.162 -8.028 0.174 1.00 93.75 503 MET A C 1
ATOM 3795 O O . MET A 1 503 ? 2.239 -8.114 -0.643 1.00 93.75 503 MET A O 1
ATOM 3799 N N . TYR A 1 504 ? 3.092 -7.293 1.277 1.00 95.31 504 TYR A N 1
ATOM 3800 C CA . TYR A 1 504 ? 1.925 -6.523 1.704 1.00 95.31 504 TYR A CA 1
ATOM 3801 C C . TYR A 1 504 ? 1.900 -5.131 1.068 1.00 95.31 504 TYR A C 1
ATOM 3803 O O . TYR A 1 504 ? 2.936 -4.582 0.690 1.00 95.31 504 TYR A O 1
ATOM 3811 N N . CYS A 1 505 ? 0.721 -4.513 0.982 1.00 95.62 505 CYS A N 1
ATOM 3812 C CA . CYS A 1 505 ? 0.640 -3.092 0.638 1.00 95.62 505 CYS A CA 1
ATOM 3813 C C . CYS A 1 505 ? 1.266 -2.252 1.767 1.00 95.62 505 CYS A C 1
ATOM 3815 O O . CYS A 1 505 ? 1.960 -1.267 1.500 1.00 95.62 505 CYS A O 1
ATOM 3817 N N . SER A 1 506 ? 1.103 -2.703 3.016 1.00 94.50 506 SER A N 1
ATOM 3818 C CA . SER A 1 506 ? 1.704 -2.099 4.206 1.00 94.50 506 SER A CA 1
ATOM 3819 C C . SER A 1 506 ? 3.229 -2.220 4.304 1.00 94.50 506 SER A C 1
ATOM 3821 O O . SER A 1 506 ? 3.830 -1.625 5.195 1.00 94.50 506 SER A O 1
ATOM 3823 N N . ASP A 1 507 ? 3.893 -2.970 3.419 1.00 95.12 507 ASP A N 1
ATOM 3824 C CA . ASP A 1 507 ? 5.362 -2.949 3.335 1.00 95.12 507 ASP A CA 1
ATOM 3825 C C . ASP A 1 507 ? 5.873 -1.609 2.787 1.00 95.12 507 ASP A C 1
ATOM 3827 O O . ASP A 1 507 ? 6.982 -1.185 3.104 1.00 95.12 507 ASP A O 1
ATOM 3831 N N . CYS A 1 508 ? 5.056 -0.920 1.984 1.00 95.31 508 CYS A N 1
ATOM 3832 C CA . CYS A 1 508 ? 5.388 0.381 1.404 1.00 95.31 508 CYS A CA 1
ATOM 3833 C C . CYS A 1 508 ? 4.564 1.524 2.005 1.00 95.31 508 CYS A C 1
ATOM 3835 O O . CYS A 1 508 ? 5.088 2.631 2.135 1.00 95.31 508 CYS A O 1
ATOM 3837 N N . HIS A 1 509 ? 3.301 1.264 2.362 1.00 96.31 509 HIS A N 1
ATOM 3838 C CA . HIS A 1 509 ? 2.363 2.282 2.832 1.00 96.31 509 HIS A CA 1
ATOM 3839 C C . HIS A 1 509 ? 2.111 2.209 4.344 1.00 96.31 509 HIS A C 1
ATOM 3841 O O . HIS A 1 509 ? 1.680 1.180 4.855 1.00 96.31 509 HIS A O 1
ATOM 3847 N N . GLY A 1 510 ? 2.341 3.313 5.047 1.00 95.25 510 GLY A N 1
ATOM 3848 C CA . GLY A 1 510 ? 2.224 3.438 6.500 1.00 95.25 510 GLY A CA 1
ATOM 3849 C C . GLY A 1 510 ? 3.182 4.491 7.050 1.00 95.25 510 GLY A C 1
ATOM 3850 O O . GLY A 1 510 ? 3.885 5.151 6.276 1.00 95.25 510 GLY A O 1
ATOM 3851 N N . SER A 1 511 ? 3.215 4.619 8.376 1.00 93.81 511 SER A N 1
ATOM 3852 C CA . SER A 1 511 ? 4.072 5.580 9.075 1.00 93.81 511 SER A CA 1
ATOM 3853 C C . SER A 1 511 ? 5.543 5.360 8.738 1.00 93.81 511 SER A C 1
ATOM 3855 O O . SER A 1 511 ? 5.972 4.223 8.522 1.00 93.81 511 SER A O 1
ATOM 3857 N N . ASP A 1 512 ? 6.310 6.453 8.664 1.00 93.12 512 ASP A N 1
ATOM 3858 C CA . ASP A 1 512 ? 7.747 6.388 8.387 1.00 93.12 512 ASP A CA 1
ATOM 3859 C C . ASP A 1 512 ? 8.441 5.427 9.358 1.00 93.12 512 ASP A C 1
ATOM 3861 O O . ASP A 1 512 ? 8.126 5.377 10.547 1.00 93.12 512 ASP A O 1
ATOM 3865 N N . THR A 1 513 ? 9.369 4.634 8.832 1.00 93.06 513 THR A N 1
ATOM 3866 C CA . THR A 1 513 ? 10.102 3.634 9.615 1.00 93.06 513 THR A CA 1
ATOM 3867 C C . THR A 1 513 ? 11.587 3.959 9.675 1.00 93.06 513 THR A C 1
ATOM 3869 O O . THR A 1 513 ? 12.102 4.796 8.932 1.00 93.06 513 THR A O 1
ATOM 3872 N N . GLY A 1 514 ? 12.323 3.237 10.519 1.00 91.19 514 GLY A N 1
ATOM 3873 C CA . GLY A 1 514 ? 13.779 3.314 10.543 1.00 91.19 514 GLY A CA 1
ATOM 3874 C C . GLY A 1 514 ? 14.456 2.935 9.214 1.00 91.19 514 GLY A C 1
ATOM 3875 O O . GLY A 1 514 ? 13.879 2.335 8.303 1.00 91.19 514 GLY A O 1
ATOM 3876 N N . THR A 1 515 ? 15.743 3.268 9.119 1.00 91.00 515 THR A N 1
ATOM 3877 C CA . THR A 1 515 ? 16.598 2.932 7.971 1.00 91.00 515 THR A CA 1
ATOM 3878 C C . THR A 1 515 ? 16.675 1.425 7.745 1.00 91.00 515 THR A C 1
ATOM 3880 O O . THR A 1 515 ? 16.930 0.671 8.681 1.00 91.00 515 THR A O 1
ATOM 3883 N N . GLY A 1 516 ? 16.516 0.991 6.490 1.00 91.00 516 GLY A N 1
ATOM 3884 C CA . GLY A 1 516 ? 16.696 -0.413 6.114 1.00 91.00 516 GLY A CA 1
ATOM 3885 C C . GLY A 1 516 ? 15.631 -1.375 6.645 1.00 91.00 516 GLY A C 1
ATOM 3886 O O . GLY A 1 516 ? 15.905 -2.568 6.746 1.00 91.00 516 GLY A O 1
ATOM 3887 N N . THR A 1 517 ? 14.449 -0.893 7.040 1.00 92.12 517 THR A N 1
ATOM 3888 C CA . THR A 1 517 ? 13.403 -1.773 7.576 1.00 92.12 517 THR A CA 1
ATOM 3889 C C . THR A 1 517 ? 11.997 -1.264 7.298 1.00 92.12 517 THR A C 1
ATOM 3891 O O . THR A 1 517 ? 11.720 -0.080 7.436 1.00 92.12 517 THR A O 1
ATOM 3894 N N . VAL A 1 518 ? 11.081 -2.165 6.950 1.00 92.81 518 VAL A N 1
ATOM 3895 C CA . VAL A 1 518 ? 9.635 -1.880 6.867 1.00 92.81 518 VAL A CA 1
ATOM 3896 C C . VAL A 1 518 ? 8.930 -2.000 8.225 1.00 92.81 518 VAL A C 1
ATOM 3898 O O . VAL A 1 518 ? 7.734 -1.722 8.323 1.00 92.81 518 VAL A O 1
ATOM 3901 N N . VAL A 1 519 ? 9.656 -2.436 9.259 1.00 92.12 519 VAL A N 1
ATOM 3902 C CA . VAL A 1 519 ? 9.143 -2.649 10.616 1.00 92.12 519 VAL A CA 1
ATOM 3903 C C . VAL A 1 519 ? 8.955 -1.297 11.315 1.00 92.12 519 VAL A C 1
ATOM 3905 O O . VAL A 1 519 ? 9.931 -0.547 11.405 1.00 92.12 519 VAL A O 1
ATOM 3908 N N . PRO A 1 520 ? 7.744 -0.977 11.810 1.00 90.62 520 PRO A N 1
ATOM 3909 C CA . PRO A 1 520 ? 7.491 0.230 12.588 1.00 90.62 520 PRO A CA 1
ATOM 3910 C C . PRO A 1 520 ? 8.315 0.299 13.877 1.00 90.62 520 PRO A C 1
ATOM 3912 O O . PRO A 1 520 ? 8.739 -0.720 14.432 1.00 90.62 520 PRO A O 1
ATOM 3915 N N . ASP A 1 521 ? 8.512 1.515 14.380 1.00 87.38 521 ASP A N 1
ATOM 3916 C CA . ASP A 1 521 ? 9.187 1.748 15.656 1.00 87.38 521 ASP A CA 1
ATOM 3917 C C . ASP A 1 521 ? 8.455 1.037 16.798 1.00 87.38 521 ASP A C 1
ATOM 3919 O O . ASP A 1 521 ? 7.235 1.084 16.895 1.00 87.38 521 ASP A O 1
ATOM 3923 N N . GLY A 1 522 ? 9.202 0.350 17.666 1.00 84.69 522 GLY A N 1
ATOM 3924 C CA . GLY A 1 522 ? 8.623 -0.524 18.696 1.00 84.69 522 GLY A CA 1
ATOM 3925 C C . GLY A 1 522 ? 8.255 -1.928 18.197 1.00 84.69 522 GLY A C 1
ATOM 3926 O O . GLY A 1 522 ? 7.902 -2.787 19.001 1.00 84.69 522 GLY A O 1
ATOM 3927 N N . GLY A 1 523 ? 8.422 -2.207 16.901 1.00 85.25 523 GLY A N 1
ATOM 3928 C CA . GLY A 1 523 ? 8.227 -3.531 16.331 1.00 85.25 523 GLY A CA 1
ATOM 3929 C C . GLY A 1 523 ? 6.754 -3.897 16.184 1.00 85.25 523 GLY A C 1
ATOM 3930 O O . GLY A 1 523 ? 5.964 -3.175 15.586 1.00 85.25 523 GLY A O 1
ATOM 3931 N N . GLU A 1 524 ? 6.392 -5.074 16.676 1.00 79.44 524 GLU A N 1
ATOM 3932 C CA . GLU A 1 524 ? 5.040 -5.621 16.541 1.00 79.44 524 GLU A CA 1
ATOM 3933 C C . GLU A 1 524 ? 4.029 -5.085 17.567 1.00 79.44 524 GLU A C 1
ATOM 3935 O O . GLU A 1 524 ? 2.840 -5.034 17.263 1.00 79.44 524 GLU A O 1
ATOM 3940 N N . ASP A 1 525 ? 4.516 -4.631 18.725 1.00 77.69 525 ASP A N 1
ATOM 3941 C CA . ASP A 1 525 ? 3.766 -3.897 19.759 1.00 77.69 525 ASP A CA 1
ATOM 3942 C C . ASP A 1 525 ? 4.068 -2.382 19.675 1.00 77.69 525 ASP A C 1
ATOM 3944 O O . ASP A 1 525 ? 4.038 -1.652 20.665 1.00 77.69 525 ASP A O 1
ATOM 3948 N N . GLY A 1 526 ? 4.505 -1.931 18.499 1.00 80.75 526 GLY A N 1
ATOM 3949 C CA . GLY A 1 526 ? 4.949 -0.571 18.238 1.00 80.75 526 GLY A CA 1
ATOM 3950 C C . GLY A 1 526 ? 3.902 0.282 17.533 1.00 80.75 526 GLY A C 1
ATOM 3951 O O . GLY A 1 526 ? 2.694 0.074 17.669 1.00 80.75 526 GLY A O 1
ATOM 3952 N N . SER A 1 527 ? 4.381 1.236 16.736 1.00 87.44 527 SER A N 1
ATOM 3953 C CA . SER A 1 527 ? 3.524 2.020 15.850 1.00 87.44 527 SER A CA 1
ATOM 3954 C C . SER A 1 527 ? 2.722 1.106 14.908 1.00 87.44 527 SER A C 1
ATOM 3956 O O . SER A 1 527 ? 3.209 0.042 14.501 1.00 87.44 527 SER A O 1
ATOM 3958 N N . PRO A 1 528 ? 1.491 1.491 14.538 1.00 89.75 528 PRO A N 1
ATOM 3959 C CA . PRO A 1 528 ? 0.660 0.681 13.661 1.00 89.75 528 PRO A CA 1
ATOM 3960 C C . PRO A 1 528 ? 1.322 0.360 12.312 1.00 89.75 528 PRO A C 1
ATOM 3962 O O . PRO A 1 528 ? 2.044 1.157 11.720 1.00 89.75 528 PRO A O 1
ATOM 3965 N N . TRP A 1 529 ? 1.033 -0.833 11.789 1.00 90.12 529 TRP A N 1
ATOM 3966 C CA . TRP A 1 529 ? 1.581 -1.291 10.508 1.00 90.12 529 TRP A CA 1
ATOM 3967 C C . TRP A 1 529 ? 0.853 -0.734 9.282 1.00 90.12 529 TRP A C 1
ATOM 3969 O O . TRP A 1 529 ? 1.469 -0.592 8.228 1.00 90.12 529 TRP A O 1
ATOM 3979 N N . GLY A 1 530 ? -0.457 -0.509 9.405 1.00 89.25 530 GLY A N 1
ATOM 3980 C CA . GLY A 1 530 ? -1.342 -0.182 8.291 1.00 89.25 530 GLY A CA 1
ATOM 3981 C C . GLY A 1 530 ? -1.241 1.274 7.815 1.00 89.25 530 GLY A C 1
ATOM 3982 O O . GLY A 1 530 ? -0.633 2.112 8.479 1.00 89.25 530 GLY A O 1
ATOM 3983 N N . PRO A 1 531 ? -1.872 1.602 6.675 1.00 93.25 531 PRO A N 1
ATOM 3984 C CA . PRO A 1 531 ? -1.793 2.920 6.049 1.00 93.25 531 PRO A CA 1
ATOM 3985 C C . PRO A 1 531 ? -2.728 3.948 6.717 1.00 93.25 531 PRO A C 1
ATOM 3987 O O . PRO A 1 531 ? -3.639 4.467 6.075 1.00 93.25 531 PRO A O 1
ATOM 3990 N N . HIS A 1 532 ? -2.526 4.231 8.008 1.00 95.31 532 HIS A N 1
ATOM 3991 C CA . HIS A 1 532 ? -3.272 5.273 8.729 1.00 95.31 532 HIS A CA 1
ATOM 3992 C C . HIS A 1 532 ? -2.745 6.670 8.360 1.00 95.31 532 HIS A C 1
ATOM 3994 O O . HIS A 1 532 ? -3.497 7.500 7.842 1.00 95.31 532 HIS A O 1
ATOM 4000 N N . GLY A 1 533 ? -1.434 6.884 8.523 1.00 95.50 533 GLY A N 1
ATOM 4001 C CA . GLY A 1 533 ? -0.739 8.098 8.102 1.00 95.50 533 GLY A CA 1
ATOM 4002 C C . GLY A 1 533 ? 0.776 7.938 7.979 1.00 95.50 533 GLY A C 1
ATOM 4003 O O . GLY A 1 533 ? 1.303 6.850 8.156 1.00 95.50 533 GLY A O 1
ATOM 4004 N N . SER A 1 534 ? 1.458 9.008 7.571 1.00 95.75 534 SER A N 1
ATOM 4005 C CA . SER A 1 534 ? 2.904 9.137 7.383 1.00 95.75 534 SER A CA 1
ATOM 4006 C C . SER A 1 534 ? 3.297 10.612 7.262 1.00 95.75 534 SER A C 1
ATOM 4008 O O . SER A 1 534 ? 2.509 11.441 6.811 1.00 95.75 534 SER A O 1
ATOM 4010 N N . ASP A 1 535 ? 4.545 10.952 7.568 1.00 94.50 535 ASP A N 1
ATOM 4011 C CA . ASP A 1 535 ? 5.102 12.262 7.212 1.00 94.50 535 ASP A CA 1
ATOM 4012 C C . ASP A 1 535 ? 5.513 12.350 5.731 1.00 94.50 535 ASP A C 1
ATOM 4014 O O . ASP A 1 535 ? 5.666 13.442 5.174 1.00 94.50 535 ASP A O 1
ATOM 4018 N N . ASN A 1 536 ? 5.625 11.206 5.050 1.00 94.94 536 ASN A N 1
ATOM 4019 C CA . ASN A 1 536 ? 6.006 11.133 3.646 1.00 94.94 536 ASN A CA 1
ATOM 4020 C C . ASN A 1 536 ? 4.790 11.188 2.714 1.00 94.94 536 ASN A C 1
ATOM 4022 O O . ASN A 1 536 ? 3.739 10.588 2.958 1.00 94.94 536 ASN A O 1
ATOM 4026 N N . ASN A 1 537 ? 4.962 11.856 1.568 1.00 94.88 537 ASN A N 1
ATOM 4027 C CA . ASN A 1 537 ? 3.980 11.855 0.480 1.00 94.88 537 ASN A CA 1
ATOM 4028 C C . ASN A 1 537 ? 3.586 10.423 0.076 1.00 94.88 537 ASN A C 1
ATOM 4030 O O . ASN A 1 537 ? 4.384 9.502 0.176 1.00 94.88 537 ASN A O 1
ATOM 4034 N N . PHE A 1 538 ? 2.357 10.257 -0.409 1.00 94.69 538 PHE A N 1
ATOM 4035 C CA . PHE A 1 538 ? 1.723 8.979 -0.760 1.00 94.69 538 PHE A CA 1
ATOM 4036 C C . PHE A 1 538 ? 1.565 7.987 0.408 1.00 94.69 538 PHE A C 1
ATOM 4038 O O . PHE A 1 538 ? 1.362 6.796 0.169 1.00 94.69 538 PHE A O 1
ATOM 4045 N N . LEU A 1 539 ? 1.609 8.483 1.653 1.00 95.62 539 LEU A N 1
ATOM 4046 C CA . LEU A 1 539 ? 1.533 7.685 2.882 1.00 95.62 539 LEU A CA 1
ATOM 4047 C C . LEU A 1 539 ? 2.636 6.614 2.919 1.00 95.62 539 LEU A C 1
ATOM 4049 O O . LEU A 1 539 ? 2.358 5.445 3.158 1.00 95.62 539 LEU A O 1
ATOM 4053 N N . LEU A 1 540 ? 3.872 6.988 2.583 1.00 95.81 540 LEU A N 1
ATOM 4054 C CA . LEU A 1 540 ? 4.974 6.038 2.408 1.00 95.81 540 LEU A CA 1
ATOM 4055 C C . LEU A 1 540 ? 5.793 5.835 3.687 1.00 95.81 540 LEU A C 1
ATOM 4057 O O . LEU A 1 540 ? 6.056 6.779 4.425 1.00 95.81 540 LEU A O 1
ATOM 4061 N N . LYS A 1 541 ? 6.318 4.625 3.885 1.00 94.94 541 LYS A N 1
ATOM 4062 C CA . LYS A 1 541 ? 7.233 4.292 4.996 1.00 94.94 541 LYS A CA 1
ATOM 4063 C C . LYS A 1 541 ? 8.647 4.877 4.865 1.00 94.94 541 LYS A C 1
ATOM 4065 O O . LYS A 1 541 ? 9.520 4.574 5.672 1.00 94.94 541 LYS A O 1
ATOM 4070 N N . GLY A 1 542 ? 8.906 5.629 3.800 1.00 93.06 542 GLY A N 1
ATOM 4071 C CA . GLY A 1 542 ? 10.174 6.293 3.534 1.00 93.06 542 GLY A CA 1
ATOM 4072 C C . GLY A 1 542 ? 10.026 7.328 2.429 1.00 93.06 542 GLY A C 1
ATOM 4073 O O . GLY A 1 542 ? 9.060 7.311 1.661 1.00 93.06 542 GLY A O 1
ATOM 4074 N N . GLU A 1 543 ? 11.006 8.219 2.329 1.00 90.38 543 GLU A N 1
ATOM 4075 C CA . GLU A 1 543 ? 10.999 9.282 1.328 1.00 90.38 543 GLU A CA 1
ATOM 4076 C C . GLU A 1 543 ? 11.075 8.721 -0.104 1.00 90.38 543 GLU A C 1
ATOM 4078 O O . GLU A 1 543 ? 11.810 7.768 -0.392 1.00 90.38 543 GLU A O 1
ATOM 4083 N N . TRP A 1 544 ? 10.324 9.345 -1.016 1.00 90.88 544 TRP A N 1
ATOM 4084 C CA . TRP A 1 544 ? 10.337 9.053 -2.450 1.00 90.88 544 TRP A CA 1
ATOM 4085 C C . TRP A 1 544 ? 10.215 10.338 -3.273 1.00 90.88 544 TRP A C 1
ATOM 4087 O O . TRP A 1 544 ? 9.203 11.045 -3.215 1.00 90.88 544 TRP A O 1
ATOM 4097 N N . SER A 1 545 ? 11.242 10.634 -4.067 1.00 86.62 545 SER A N 1
ATOM 4098 C CA . SER A 1 545 ? 11.318 11.848 -4.880 1.00 86.62 545 SER A CA 1
ATOM 4099 C C . SER A 1 545 ? 12.096 11.617 -6.177 1.00 86.62 545 SER A C 1
ATOM 4101 O O . SER A 1 545 ? 12.703 10.568 -6.393 1.00 86.62 545 SER A O 1
ATOM 4103 N N . GLU A 1 546 ? 12.140 12.636 -7.038 1.00 82.31 546 GLU A N 1
ATOM 4104 C CA . GLU A 1 546 ? 13.012 12.639 -8.220 1.00 82.31 546 GLU A CA 1
ATOM 4105 C C . GLU A 1 546 ? 14.514 12.577 -7.897 1.00 82.31 546 GLU A C 1
ATOM 4107 O O . GLU A 1 546 ? 15.310 12.364 -8.809 1.00 82.31 546 GLU A O 1
ATOM 4112 N N . LEU A 1 547 ? 14.903 12.761 -6.628 1.00 82.50 547 LEU A N 1
ATOM 4113 C CA . LEU A 1 547 ? 16.287 12.699 -6.153 1.00 82.50 547 LEU A CA 1
ATOM 4114 C C . LEU A 1 547 ? 16.674 11.312 -5.610 1.00 82.50 547 LEU A C 1
ATOM 4116 O O . LEU A 1 547 ? 17.856 11.065 -5.352 1.00 82.50 547 LEU A O 1
ATOM 4120 N N . SER A 1 548 ? 15.712 10.394 -5.468 1.00 85.94 548 SER A N 1
ATOM 4121 C CA . SER A 1 548 ? 15.947 9.074 -4.880 1.00 85.94 548 SER A CA 1
ATOM 4122 C C . SER A 1 548 ? 16.993 8.255 -5.653 1.00 85.94 548 SER A C 1
ATOM 4124 O O . SER A 1 548 ? 17.019 8.227 -6.887 1.00 85.94 548 SER A O 1
ATOM 4126 N N . GLY A 1 549 ? 17.885 7.595 -4.911 1.00 79.81 549 GLY A N 1
ATOM 4127 C CA . GLY A 1 549 ? 19.075 6.904 -5.421 1.00 79.81 549 GLY A CA 1
ATOM 4128 C C . GLY A 1 549 ? 20.290 7.804 -5.690 1.00 79.81 549 GLY A C 1
ATOM 4129 O O . GLY A 1 549 ? 21.396 7.289 -5.836 1.00 79.81 549 GLY A O 1
ATOM 4130 N N . GLY A 1 550 ? 20.121 9.132 -5.719 1.00 73.75 550 GLY A N 1
ATOM 4131 C CA . GLY A 1 550 ? 21.209 10.082 -5.946 1.00 73.75 550 GLY A CA 1
ATOM 4132 C C . GLY A 1 550 ? 22.056 10.367 -4.698 1.00 73.75 550 GLY A C 1
ATOM 4133 O O . GLY A 1 550 ? 21.560 10.395 -3.573 1.00 73.75 550 GLY A O 1
ATOM 4134 N N . ALA A 1 551 ? 23.340 10.678 -4.903 1.00 59.81 551 ALA A N 1
ATOM 4135 C CA . ALA A 1 551 ? 24.277 11.051 -3.835 1.00 59.81 551 ALA A CA 1
ATOM 4136 C C . ALA A 1 551 ? 23.907 12.372 -3.123 1.00 59.81 551 ALA A C 1
ATOM 4138 O O . ALA A 1 551 ? 24.332 12.613 -1.996 1.00 59.81 551 ALA A O 1
ATOM 4139 N N . ASN A 1 552 ? 23.109 13.227 -3.775 1.00 52.59 552 ASN A N 1
ATOM 4140 C CA . ASN A 1 552 ? 22.743 14.554 -3.276 1.00 52.59 552 ASN A CA 1
ATOM 4141 C C . ASN A 1 552 ? 21.535 14.581 -2.331 1.00 52.59 552 ASN A C 1
ATOM 4143 O O . ASN A 1 552 ? 21.351 15.585 -1.649 1.00 52.59 552 ASN A O 1
ATOM 4147 N N . ASP A 1 553 ? 20.740 13.513 -2.259 1.00 54.81 553 ASP A N 1
ATOM 4148 C CA . ASP A 1 553 ? 19.625 13.396 -1.303 1.00 54.81 553 ASP A CA 1
ATOM 4149 C C . ASP A 1 553 ? 20.121 12.869 0.061 1.00 54.81 553 ASP A C 1
ATOM 4151 O O . ASP A 1 553 ? 19.522 12.014 0.706 1.00 54.81 553 ASP A O 1
ATOM 4155 N N . GLY A 1 554 ? 21.343 13.269 0.431 1.00 50.31 554 GLY A N 1
ATOM 4156 C CA . GLY A 1 554 ? 22.073 12.744 1.584 1.00 50.31 554 GLY A CA 1
ATOM 4157 C C . GLY A 1 554 ? 22.534 11.288 1.459 1.00 50.31 554 GLY A C 1
ATOM 4158 O O . GLY A 1 554 ? 23.038 10.750 2.442 1.00 50.31 554 GLY A O 1
ATOM 4159 N N . GLY A 1 555 ? 22.360 10.633 0.300 1.00 54.56 555 GLY A N 1
ATOM 4160 C CA . GLY A 1 555 ? 22.693 9.213 0.127 1.00 54.56 555 GLY A CA 1
ATOM 4161 C C . GLY A 1 555 ? 21.992 8.323 1.157 1.00 54.56 555 GLY A C 1
ATOM 4162 O O . GLY A 1 555 ? 22.555 7.325 1.596 1.00 54.56 555 GLY A O 1
ATOM 4163 N N . SER A 1 556 ? 20.801 8.724 1.605 1.00 68.38 556 SER A N 1
ATOM 4164 C CA . SER A 1 556 ? 20.176 8.141 2.784 1.00 68.38 556 SER A CA 1
ATOM 4165 C C . SER A 1 556 ? 19.676 6.726 2.500 1.00 68.38 556 SER A C 1
ATOM 4167 O O . SER A 1 556 ? 18.807 6.507 1.656 1.00 68.38 556 SER A O 1
ATOM 4169 N N . ALA A 1 557 ? 20.158 5.761 3.282 1.00 75.75 557 ALA A N 1
ATOM 4170 C CA . ALA A 1 557 ? 19.603 4.411 3.333 1.00 75.75 557 ALA A CA 1
ATOM 4171 C C . ALA A 1 557 ? 18.138 4.375 3.845 1.00 75.75 557 ALA A C 1
ATOM 4173 O O . ALA A 1 557 ? 17.550 3.298 3.936 1.00 75.75 557 ALA A O 1
ATOM 4174 N N . ASN A 1 558 ? 17.535 5.529 4.177 1.00 84.62 558 ASN A N 1
ATOM 4175 C CA . ASN A 1 558 ? 16.147 5.643 4.629 1.00 84.62 558 ASN A CA 1
ATOM 4176 C C . ASN A 1 558 ? 15.117 5.902 3.513 1.00 84.62 558 ASN A C 1
ATOM 4178 O O . ASN A 1 558 ? 13.928 5.993 3.805 1.00 84.62 558 ASN A O 1
ATOM 4182 N N . GLN A 1 559 ? 15.525 6.024 2.247 1.00 90.38 559 GLN A N 1
ATOM 4183 C CA . GLN A 1 559 ? 14.560 6.162 1.145 1.00 90.38 559 GLN A CA 1
ATOM 4184 C C . GLN A 1 559 ? 13.699 4.897 0.998 1.00 90.38 559 GLN A C 1
ATOM 4186 O O . GLN A 1 559 ? 14.148 3.793 1.314 1.00 90.38 559 GLN A O 1
ATOM 4191 N N . LEU A 1 560 ? 12.483 5.046 0.456 1.00 93.56 560 LEU A N 1
ATOM 4192 C CA . LEU A 1 560 ? 11.472 3.980 0.368 1.00 93.56 560 LEU A CA 1
ATOM 4193 C C . LEU A 1 560 ? 12.021 2.657 -0.189 1.00 93.56 560 LEU A C 1
ATOM 4195 O O . LEU A 1 560 ? 11.774 1.587 0.361 1.00 93.56 560 LEU A O 1
ATOM 4199 N N . CYS A 1 561 ? 12.782 2.720 -1.282 1.00 93.81 561 CYS A N 1
ATOM 4200 C CA . CYS A 1 561 ? 13.301 1.524 -1.947 1.00 93.81 561 CYS A CA 1
ATOM 4201 C C . CYS A 1 561 ? 14.240 0.732 -1.024 1.00 93.81 561 CYS A C 1
ATOM 4203 O O . CYS A 1 561 ? 14.254 -0.499 -1.042 1.00 93.81 561 CYS A O 1
ATOM 4205 N N . PHE A 1 562 ? 15.008 1.435 -0.188 1.00 93.81 562 PHE A N 1
ATOM 4206 C CA . PHE A 1 562 ? 16.011 0.833 0.683 1.00 93.81 562 PHE A CA 1
ATOM 4207 C C . PHE A 1 562 ? 15.436 0.221 1.958 1.00 93.81 562 PHE A C 1
ATOM 4209 O O . PHE A 1 562 ? 16.177 -0.378 2.728 1.00 93.81 562 PHE A O 1
ATOM 4216 N N . LYS A 1 563 ? 14.115 0.284 2.156 1.00 93.56 563 LYS A N 1
ATOM 4217 C CA . LYS A 1 563 ? 13.429 -0.528 3.169 1.00 93.56 563 LYS A CA 1
ATOM 4218 C C . LYS A 1 563 ? 13.439 -2.020 2.807 1.00 93.56 563 LYS A C 1
ATOM 4220 O O . LYS A 1 563 ? 13.366 -2.859 3.698 1.00 93.56 563 LYS A O 1
ATOM 4225 N N . CYS A 1 564 ? 13.585 -2.342 1.514 1.00 95.25 564 CYS A N 1
ATOM 4226 C CA . CYS A 1 564 ? 13.605 -3.716 0.998 1.00 95.25 564 CYS A CA 1
ATOM 4227 C C . CYS A 1 564 ? 14.868 -4.046 0.186 1.00 95.25 564 CYS A C 1
ATOM 4229 O O . CYS A 1 564 ? 15.258 -5.208 0.112 1.00 95.25 564 CYS A O 1
ATOM 4231 N N . HIS A 1 565 ? 15.504 -3.056 -0.443 1.00 94.25 565 HIS A N 1
ATOM 4232 C CA . HIS A 1 565 ? 16.736 -3.217 -1.221 1.00 94.25 565 HIS A CA 1
ATOM 4233 C C . HIS A 1 565 ? 17.959 -2.788 -0.397 1.00 94.25 565 HIS A C 1
ATOM 4235 O O . HIS A 1 565 ? 17.955 -1.714 0.192 1.00 94.25 565 HIS A O 1
ATOM 4241 N N . ASP A 1 566 ? 19.035 -3.576 -0.376 1.00 94.00 566 ASP A N 1
ATOM 4242 C CA . ASP A 1 566 ? 20.253 -3.203 0.356 1.00 94.00 566 ASP A CA 1
ATOM 4243 C C . ASP A 1 566 ? 20.912 -1.981 -0.298 1.00 94.00 566 ASP A C 1
ATOM 4245 O O . ASP A 1 566 ? 21.454 -2.056 -1.404 1.00 94.00 566 ASP A O 1
ATOM 4249 N N . TRP A 1 567 ? 20.903 -0.851 0.410 1.00 92.12 567 TRP A N 1
ATOM 4250 C CA . TRP A 1 567 ? 21.516 0.399 -0.033 1.00 92.12 567 TRP A CA 1
ATOM 4251 C C . TRP A 1 567 ? 22.965 0.224 -0.516 1.00 92.12 567 TRP A C 1
ATOM 4253 O O . TRP A 1 567 ? 23.355 0.811 -1.530 1.00 92.12 567 TRP A O 1
ATOM 4263 N N . ASN A 1 568 ? 23.755 -0.647 0.125 1.00 91.00 568 ASN A N 1
ATOM 4264 C CA . ASN A 1 568 ? 25.135 -0.898 -0.288 1.00 91.00 568 ASN A CA 1
ATOM 4265 C C . ASN A 1 568 ? 25.227 -1.487 -1.695 1.00 91.00 568 ASN A C 1
ATOM 4267 O O . ASN A 1 568 ? 26.169 -1.198 -2.429 1.00 9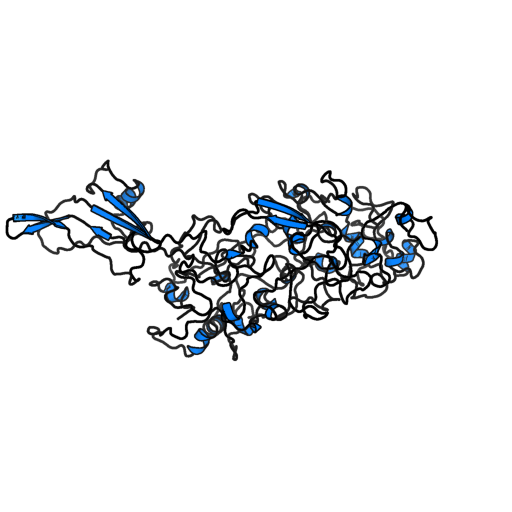1.00 568 ASN A O 1
ATOM 4271 N N . GLN A 1 569 ? 24.248 -2.296 -2.093 1.00 92.56 569 GLN A N 1
ATOM 4272 C CA . GLN A 1 569 ? 24.238 -2.971 -3.389 1.00 92.56 569 GLN A CA 1
ATOM 4273 C C . GLN A 1 569 ? 23.618 -2.124 -4.506 1.00 92.56 569 GLN A C 1
ATOM 4275 O O . GLN A 1 569 ? 23.727 -2.507 -5.672 1.00 92.56 569 GLN A O 1
ATOM 4280 N N . TYR A 1 570 ? 22.993 -0.988 -4.177 1.00 89.38 570 TYR A N 1
ATOM 4281 C CA . TYR A 1 570 ? 22.229 -0.184 -5.135 1.00 89.38 570 TYR A CA 1
ATOM 4282 C C . TYR A 1 570 ? 22.644 1.290 -5.234 1.00 89.38 570 TYR A C 1
ATOM 4284 O O . TYR A 1 570 ? 22.507 1.861 -6.311 1.00 89.38 570 TYR A O 1
ATOM 4292 N N . ALA A 1 571 ? 23.149 1.916 -4.167 1.00 86.44 571 ALA A N 1
ATOM 4293 C CA . ALA A 1 571 ? 23.437 3.356 -4.170 1.00 86.44 571 ALA A CA 1
ATOM 4294 C C . ALA A 1 571 ? 24.722 3.773 -3.432 1.00 86.44 571 ALA A C 1
ATOM 4296 O O . ALA A 1 571 ? 25.146 4.921 -3.559 1.00 86.44 571 ALA A O 1
ATOM 4297 N N . ASN A 1 572 ? 25.385 2.870 -2.701 1.00 85.62 572 ASN A N 1
ATOM 4298 C CA . ASN A 1 572 ? 26.638 3.198 -2.020 1.00 85.62 572 ASN A CA 1
ATOM 4299 C C . ASN A 1 572 ? 27.839 3.236 -2.979 1.00 85.62 572 ASN A C 1
ATOM 4301 O O . ASN A 1 572 ? 28.344 2.195 -3.406 1.00 85.62 572 ASN A O 1
ATOM 4305 N N . ALA A 1 573 ? 28.352 4.438 -3.245 1.00 81.50 573 ALA A N 1
ATOM 4306 C CA . ALA A 1 573 ? 29.553 4.659 -4.054 1.00 81.50 573 ALA A CA 1
ATOM 4307 C C . ALA A 1 573 ? 30.839 4.081 -3.431 1.00 81.50 573 ALA A C 1
ATOM 4309 O O . ALA A 1 573 ? 31.807 3.827 -4.150 1.00 81.50 573 ALA A O 1
ATOM 4310 N N . GLU A 1 574 ? 30.843 3.873 -2.112 1.00 84.50 574 GLU A N 1
ATOM 4311 C CA . GLU A 1 574 ? 31.970 3.384 -1.311 1.00 84.50 574 GLU A CA 1
ATOM 4312 C C . GLU A 1 574 ? 31.875 1.878 -1.002 1.00 84.50 574 GLU A C 1
ATOM 4314 O O . GLU A 1 574 ? 32.634 1.358 -0.178 1.00 84.50 574 GLU A O 1
ATOM 4319 N N . ASN A 1 575 ? 30.949 1.146 -1.633 1.00 86.25 575 ASN A N 1
ATOM 4320 C CA . ASN A 1 575 ? 30.792 -0.282 -1.372 1.00 86.25 575 ASN A CA 1
ATOM 4321 C C . ASN A 1 575 ? 32.040 -1.076 -1.800 1.00 86.25 575 ASN A C 1
ATOM 4323 O O . ASN A 1 575 ? 32.332 -1.245 -2.983 1.00 86.25 575 ASN A O 1
ATOM 4327 N N . THR A 1 576 ? 32.742 -1.632 -0.813 1.00 87.62 576 THR A N 1
ATOM 4328 C CA . THR A 1 576 ? 33.941 -2.460 -1.013 1.00 87.62 576 THR A CA 1
ATOM 4329 C C . THR A 1 576 ? 33.637 -3.941 -1.252 1.00 87.62 576 THR A C 1
ATOM 4331 O O . THR A 1 576 ? 34.529 -4.680 -1.663 1.00 87.62 576 THR A O 1
ATOM 4334 N N . ASN A 1 577 ? 32.391 -4.377 -1.034 1.00 91.06 577 ASN A N 1
ATOM 4335 C CA . ASN A 1 577 ? 31.929 -5.759 -1.187 1.00 91.06 577 ASN A CA 1
ATOM 4336 C C . ASN A 1 577 ? 30.670 -5.832 -2.079 1.00 91.06 577 ASN A C 1
ATOM 4338 O O . ASN A 1 577 ? 29.584 -6.199 -1.608 1.00 91.06 577 ASN A O 1
ATOM 4342 N N . PRO A 1 578 ? 30.787 -5.476 -3.370 1.00 90.88 578 PRO A N 1
ATOM 4343 C CA . PRO A 1 578 ? 29.687 -5.586 -4.318 1.00 90.88 578 PRO A CA 1
ATOM 4344 C C . PRO A 1 578 ? 29.291 -7.051 -4.520 1.00 90.88 578 PRO A C 1
ATOM 4346 O O . PRO A 1 578 ? 30.125 -7.918 -4.785 1.00 90.88 578 PRO A O 1
ATOM 4349 N N . GLN A 1 579 ? 27.998 -7.320 -4.419 1.00 94.62 579 GLN A N 1
ATOM 4350 C CA . GLN A 1 579 ? 27.392 -8.612 -4.706 1.00 94.62 579 GLN A CA 1
ATOM 4351 C C . GLN A 1 579 ? 26.854 -8.635 -6.133 1.00 94.62 579 GLN A C 1
ATOM 4353 O O . GLN A 1 579 ? 26.489 -7.600 -6.685 1.00 94.62 579 GLN A O 1
ATOM 4358 N N . GLU A 1 580 ? 26.765 -9.826 -6.727 1.00 92.00 580 GLU A N 1
ATOM 4359 C CA . GLU A 1 580 ? 26.174 -9.990 -8.053 1.00 92.00 580 GLU A CA 1
ATOM 4360 C C . GLU A 1 580 ? 24.742 -9.442 -8.112 1.00 92.00 580 GLU A C 1
ATOM 4362 O O . GLU A 1 580 ? 23.898 -9.817 -7.297 1.00 92.00 580 GLU A O 1
ATOM 4367 N N . SER A 1 581 ? 24.432 -8.621 -9.115 1.00 88.81 581 SER A N 1
ATOM 4368 C CA . SER A 1 581 ? 23.062 -8.180 -9.398 1.00 88.81 581 SER A CA 1
ATOM 4369 C C . SER A 1 581 ? 22.595 -8.640 -10.778 1.00 88.81 581 SER A C 1
ATOM 4371 O O . SER A 1 581 ? 23.397 -8.957 -11.659 1.00 88.81 581 SER A O 1
ATOM 4373 N N . GLY A 1 582 ? 21.273 -8.651 -10.986 1.00 82.75 582 GLY A N 1
ATOM 4374 C CA . GLY A 1 582 ? 20.677 -8.965 -12.291 1.00 82.75 582 GLY A CA 1
ATOM 4375 C C . GLY A 1 582 ? 20.939 -7.892 -13.357 1.00 82.75 582 GLY A C 1
ATOM 4376 O O . GLY A 1 582 ? 20.641 -8.093 -14.538 1.00 82.75 582 GLY A O 1
ATOM 4377 N N . PHE A 1 583 ? 21.525 -6.769 -12.941 1.00 80.69 583 PHE A N 1
ATOM 4378 C CA . PHE A 1 583 ? 22.046 -5.697 -13.771 1.00 80.69 583 PHE A CA 1
ATOM 4379 C C . PHE A 1 583 ? 23.572 -5.753 -13.716 1.00 80.69 583 PHE A C 1
ATOM 4381 O O . PHE A 1 583 ? 24.218 -4.966 -13.033 1.00 80.69 583 PHE A O 1
ATOM 4388 N N . ARG A 1 584 ? 24.148 -6.719 -14.429 1.00 77.69 584 ARG A N 1
ATOM 4389 C CA . ARG A 1 584 ? 25.590 -6.832 -14.662 1.00 77.69 584 ARG A CA 1
ATOM 4390 C C . ARG A 1 584 ? 25.873 -7.051 -16.142 1.00 77.69 584 ARG A C 1
ATOM 4392 O O . ARG A 1 584 ? 25.037 -7.619 -16.849 1.00 77.69 584 ARG A O 1
ATOM 4399 N N . ALA A 1 585 ? 27.041 -6.602 -16.584 1.00 66.81 585 ALA A N 1
ATOM 4400 C CA . ALA A 1 585 ? 27.519 -6.809 -17.946 1.00 66.81 585 ALA A CA 1
ATOM 4401 C C . ALA A 1 585 ? 27.939 -8.270 -18.182 1.00 66.81 585 ALA A C 1
ATOM 4403 O O . ALA A 1 585 ? 28.518 -8.899 -17.291 1.00 66.81 585 ALA A O 1
ATOM 4404 N N . ASP A 1 586 ? 27.724 -8.782 -19.398 1.00 63.50 586 ASP A N 1
ATOM 4405 C CA . ASP A 1 586 ? 28.221 -10.101 -19.816 1.00 63.50 586 ASP A CA 1
ATOM 4406 C C . ASP A 1 586 ? 29.756 -10.211 -19.625 1.00 63.50 586 ASP A C 1
ATOM 4408 O O . ASP A 1 586 ? 30.485 -9.337 -20.115 1.00 63.50 586 ASP A O 1
ATOM 4412 N N . PRO A 1 587 ? 30.285 -11.269 -18.964 1.00 54.78 587 PRO A N 1
ATOM 4413 C CA . PRO A 1 587 ? 31.721 -11.552 -18.828 1.00 54.78 587 PRO A CA 1
ATOM 4414 C C . PRO A 1 587 ? 32.537 -11.552 -20.139 1.00 54.78 587 PRO A C 1
ATOM 4416 O O . PRO A 1 587 ? 33.754 -11.367 -20.072 1.00 54.78 587 PRO A O 1
ATOM 4419 N N . VAL A 1 588 ? 31.915 -11.693 -21.317 1.00 49.88 588 VAL A N 1
ATOM 4420 C CA . VAL A 1 588 ? 32.610 -11.727 -22.624 1.00 49.88 588 VAL A CA 1
ATOM 4421 C C . VAL A 1 588 ? 32.599 -10.381 -23.368 1.00 49.88 588 VAL A C 1
ATOM 4423 O O . VAL A 1 588 ? 33.313 -10.221 -24.361 1.00 49.88 588 VAL A O 1
ATOM 4426 N N . ALA A 1 589 ? 31.870 -9.367 -22.882 1.00 49.97 589 ALA A N 1
ATOM 4427 C CA . ALA A 1 589 ? 31.878 -8.037 -23.494 1.00 49.97 589 ALA A CA 1
ATOM 4428 C C . ALA A 1 589 ? 33.314 -7.466 -23.512 1.00 49.97 589 ALA A C 1
ATOM 4430 O O . ALA A 1 589 ? 33.924 -7.222 -22.464 1.00 49.97 589 ALA A O 1
ATOM 4431 N N . THR A 1 590 ? 33.885 -7.314 -24.710 1.00 44.09 590 THR A N 1
ATOM 4432 C CA . THR A 1 590 ? 35.208 -6.723 -24.936 1.00 44.09 590 THR A CA 1
ATOM 4433 C C . THR A 1 590 ? 35.030 -5.230 -25.180 1.00 44.09 590 THR A C 1
ATOM 4435 O O . THR A 1 590 ? 34.501 -4.803 -26.200 1.00 44.09 590 THR A O 1
ATOM 4438 N N . LEU A 1 591 ? 35.468 -4.421 -24.219 1.00 49.19 591 LEU A N 1
ATOM 4439 C CA . LEU A 1 591 ? 35.231 -2.974 -24.170 1.00 49.19 591 LEU A CA 1
ATOM 4440 C C . LEU A 1 591 ? 36.274 -2.185 -24.953 1.00 49.19 591 LEU A C 1
ATOM 4442 O O . LEU A 1 591 ? 36.929 -1.282 -24.434 1.00 49.19 591 LEU A O 1
ATOM 4446 N N . TRP A 1 592 ? 36.464 -2.549 -26.218 1.00 35.72 592 TRP A N 1
ATOM 4447 C CA . TRP A 1 592 ? 37.313 -1.779 -27.117 1.00 35.72 592 TRP A CA 1
ATOM 4448 C C . TRP A 1 592 ? 36.569 -0.518 -27.565 1.00 35.72 592 TRP A C 1
ATOM 4450 O O . TRP A 1 592 ? 35.610 -0.595 -28.328 1.00 35.72 592 TRP A O 1
ATOM 4460 N N . GLY A 1 593 ? 37.013 0.651 -27.093 1.00 41.47 593 GLY A N 1
ATOM 4461 C CA . GLY A 1 593 ? 36.533 1.941 -27.605 1.00 41.47 593 GLY A CA 1
ATOM 4462 C C . GLY A 1 593 ? 36.431 3.088 -26.600 1.00 41.47 593 GLY A C 1
ATOM 4463 O O . GLY A 1 593 ? 36.232 4.221 -27.029 1.00 41.47 593 GLY A O 1
ATOM 4464 N N . ILE A 1 594 ? 36.606 2.852 -25.296 1.00 41.00 594 ILE A N 1
ATOM 4465 C CA . ILE A 1 594 ? 36.707 3.946 -24.319 1.00 41.00 594 ILE A CA 1
ATOM 4466 C C . ILE A 1 594 ? 38.171 4.383 -24.246 1.00 41.00 594 ILE A C 1
ATOM 4468 O O . ILE A 1 594 ? 38.975 3.876 -23.463 1.00 41.00 594 ILE A O 1
ATOM 4472 N N . GLY A 1 595 ? 38.541 5.323 -25.112 1.00 35.72 595 GLY A N 1
ATOM 4473 C CA . GLY A 1 595 ? 39.739 6.124 -24.904 1.00 35.72 595 GLY A CA 1
ATOM 4474 C C . GLY A 1 595 ? 39.540 6.992 -23.663 1.00 35.72 595 GLY A C 1
ATOM 4475 O O . GLY A 1 595 ? 38.920 8.042 -23.781 1.00 35.72 595 GLY A O 1
ATOM 4476 N N . CYS A 1 596 ? 40.050 6.508 -22.519 1.00 30.84 596 CYS A N 1
ATOM 4477 C CA . CYS A 1 596 ? 40.359 7.183 -21.241 1.00 30.84 596 CYS A CA 1
ATOM 4478 C C . CYS A 1 596 ? 39.702 6.547 -19.987 1.00 30.84 596 CYS A C 1
ATOM 4480 O O . CYS A 1 596 ? 38.512 6.683 -19.749 1.00 30.84 596 CYS A O 1
ATOM 4482 N N . MET A 1 597 ? 40.555 5.958 -19.133 1.00 36.50 597 MET A N 1
ATOM 4483 C CA . MET A 1 597 ? 40.566 6.124 -17.664 1.00 36.50 597 MET A CA 1
ATOM 4484 C C . MET A 1 597 ? 39.342 5.702 -16.815 1.00 36.50 597 MET A C 1
ATOM 4486 O O . MET A 1 597 ? 38.854 6.507 -16.029 1.00 36.50 597 MET A O 1
ATOM 4490 N N . ILE A 1 598 ? 38.921 4.433 -16.828 1.00 43.94 598 ILE A N 1
ATOM 4491 C CA . ILE A 1 598 ? 38.147 3.883 -15.692 1.00 43.94 598 ILE A CA 1
ATOM 4492 C C . ILE A 1 598 ? 38.667 2.492 -15.322 1.00 43.94 598 ILE A C 1
ATOM 4494 O O . ILE A 1 598 ? 38.697 1.584 -16.148 1.00 43.94 598 ILE A O 1
ATOM 4498 N N . ALA A 1 599 ? 39.153 2.364 -14.087 1.00 39.69 599 ALA A N 1
ATOM 4499 C CA . ALA A 1 599 ? 39.942 1.238 -13.595 1.00 39.69 599 ALA A CA 1
ATOM 4500 C C . ALA A 1 599 ? 39.116 -0.004 -13.201 1.00 39.69 599 ALA A C 1
ATOM 4502 O O . ALA A 1 599 ? 39.707 -1.058 -12.988 1.00 39.69 599 ALA A O 1
ATOM 4503 N N . ASP A 1 600 ? 37.780 0.066 -13.178 1.00 54.03 600 ASP A N 1
ATOM 4504 C CA . ASP A 1 600 ? 36.958 -0.957 -12.514 1.00 54.03 600 ASP A CA 1
ATOM 4505 C C . ASP A 1 600 ? 35.996 -1.724 -13.441 1.00 54.03 600 ASP A C 1
ATOM 4507 O O . ASP A 1 600 ? 34.815 -1.927 -13.154 1.00 54.03 600 ASP A O 1
ATOM 4511 N N . ILE A 1 601 ? 36.536 -2.253 -14.544 1.00 58.31 601 ILE A N 1
ATOM 4512 C CA . ILE A 1 601 ? 35.901 -3.302 -15.373 1.00 58.31 601 ILE A CA 1
ATOM 4513 C C . ILE A 1 601 ? 35.310 -4.464 -14.529 1.00 58.31 601 ILE A C 1
ATOM 4515 O O . ILE A 1 601 ? 34.256 -4.982 -14.907 1.00 58.31 601 ILE A O 1
ATOM 4519 N N . PRO A 1 602 ? 35.911 -4.889 -13.393 1.00 68.75 602 PRO A N 1
ATOM 4520 C CA . PRO A 1 602 ? 35.327 -5.927 -12.541 1.00 68.75 602 PRO A CA 1
ATOM 4521 C C . PRO A 1 602 ? 33.989 -5.540 -11.887 1.00 68.75 602 PRO A C 1
ATOM 4523 O O . PRO A 1 602 ? 33.113 -6.399 -11.766 1.00 68.75 602 PRO A O 1
ATOM 4526 N N . LEU A 1 603 ? 33.791 -4.269 -11.507 1.00 74.62 603 LEU A N 1
ATOM 4527 C CA . LEU A 1 603 ? 32.558 -3.817 -10.843 1.00 74.62 603 LEU A CA 1
ATOM 4528 C C . LEU A 1 603 ? 31.356 -3.902 -11.782 1.00 74.62 603 LEU A C 1
ATOM 4530 O O . LEU A 1 603 ? 30.323 -4.444 -11.404 1.00 74.62 603 LEU A O 1
ATOM 4534 N N . MET A 1 604 ? 31.509 -3.477 -13.039 1.00 73.00 604 MET A N 1
ATOM 4535 C CA . MET A 1 604 ? 30.431 -3.543 -14.036 1.00 73.00 604 MET A CA 1
ATOM 4536 C C . MET A 1 604 ? 30.009 -4.981 -14.377 1.00 73.00 604 MET A C 1
ATOM 4538 O O . MET A 1 604 ? 28.849 -5.236 -14.703 1.00 73.00 604 MET A O 1
ATOM 4542 N N . ARG A 1 605 ? 30.941 -5.938 -14.279 1.00 76.81 605 ARG A N 1
ATOM 4543 C CA . ARG A 1 605 ? 30.661 -7.378 -14.428 1.00 76.81 605 ARG A CA 1
ATOM 4544 C C . ARG A 1 605 ? 30.013 -7.997 -13.189 1.00 76.81 605 ARG A C 1
ATOM 4546 O O . ARG A 1 605 ? 29.576 -9.137 -13.262 1.00 76.81 605 ARG A O 1
ATOM 4553 N N . THR A 1 606 ? 29.947 -7.271 -12.076 1.00 85.56 606 THR A N 1
ATOM 4554 C CA . THR A 1 606 ? 29.389 -7.755 -10.807 1.00 85.56 606 THR A CA 1
ATOM 4555 C C . THR A 1 606 ? 28.046 -7.091 -10.521 1.00 85.56 606 THR A C 1
ATOM 4557 O O . THR A 1 606 ? 27.036 -7.775 -10.371 1.00 85.56 606 THR A O 1
ATOM 4560 N N . ASN A 1 607 ? 28.017 -5.759 -10.485 1.00 85.75 607 ASN A N 1
ATOM 4561 C CA . ASN A 1 607 ? 26.839 -4.973 -10.163 1.00 85.75 607 ASN A CA 1
ATOM 4562 C C . ASN A 1 607 ? 26.949 -3.570 -10.761 1.00 85.75 607 ASN A C 1
ATOM 4564 O O . ASN A 1 607 ? 27.769 -2.753 -10.335 1.00 85.75 607 ASN A O 1
ATOM 4568 N N . LEU A 1 608 ? 26.097 -3.283 -11.738 1.00 81.00 608 LEU A N 1
ATOM 4569 C CA . LEU A 1 608 ? 26.085 -1.991 -12.408 1.00 81.00 608 LEU A CA 1
ATOM 4570 C C . LEU A 1 608 ? 25.651 -0.859 -11.493 1.00 81.00 608 LEU A C 1
ATOM 4572 O O . LEU A 1 608 ? 26.206 0.221 -11.623 1.00 81.00 608 LEU A O 1
ATOM 4576 N N . HIS A 1 609 ? 24.743 -1.094 -10.545 1.00 85.88 609 HIS A N 1
ATOM 4577 C CA . HIS A 1 609 ? 24.301 -0.033 -9.641 1.00 85.88 609 HIS A CA 1
ATOM 4578 C C . HIS A 1 609 ? 25.461 0.504 -8.798 1.00 85.88 609 HIS A C 1
ATOM 4580 O O . HIS A 1 609 ? 25.658 1.712 -8.718 1.00 85.88 609 HIS A O 1
ATOM 4586 N N . VAL A 1 610 ? 26.293 -0.389 -8.244 1.00 83.75 610 VAL A N 1
ATOM 4587 C CA . VAL A 1 610 ? 27.505 0.011 -7.509 1.00 83.75 610 VAL A CA 1
ATOM 4588 C C . VAL A 1 610 ? 28.479 0.727 -8.443 1.00 83.75 610 VAL A C 1
ATOM 4590 O O . VAL A 1 610 ? 28.978 1.794 -8.101 1.00 83.75 610 VAL A O 1
ATOM 4593 N N . ALA A 1 611 ? 28.698 0.203 -9.655 1.00 78.69 611 ALA A N 1
ATOM 4594 C CA . ALA A 1 611 ? 29.552 0.872 -10.635 1.00 78.69 611 ALA A CA 1
ATOM 4595 C C . ALA A 1 611 ? 29.057 2.298 -10.953 1.00 78.69 611 ALA A C 1
ATOM 4597 O O . ALA A 1 611 ? 29.853 3.229 -11.036 1.00 78.69 611 ALA A O 1
ATOM 4598 N N . HIS A 1 612 ? 27.747 2.496 -11.092 1.00 77.38 612 HIS A N 1
ATOM 4599 C CA . HIS A 1 612 ? 27.124 3.799 -11.336 1.00 77.38 612 HIS A CA 1
ATOM 4600 C C . HIS A 1 612 ? 27.256 4.747 -10.162 1.00 77.38 612 HIS A C 1
ATOM 4602 O O . HIS A 1 612 ? 27.608 5.907 -10.376 1.00 77.38 612 HIS A O 1
ATOM 4608 N N . ALA A 1 613 ? 27.040 4.250 -8.947 1.00 78.31 613 ALA A N 1
ATOM 4609 C CA . ALA A 1 613 ? 27.242 5.018 -7.730 1.00 78.31 613 ALA A CA 1
ATOM 4610 C C . ALA A 1 613 ? 28.701 5.502 -7.618 1.00 78.31 613 ALA A C 1
ATOM 4612 O O . ALA A 1 613 ? 28.936 6.676 -7.341 1.00 78.31 613 ALA A O 1
ATOM 4613 N N . THR A 1 614 ? 29.685 4.643 -7.917 1.00 75.56 614 THR A N 1
ATOM 4614 C CA . THR A 1 614 ? 31.117 4.991 -7.869 1.00 75.56 614 THR A CA 1
ATOM 4615 C C . THR A 1 614 ? 31.550 5.941 -8.994 1.00 75.56 614 THR A C 1
ATOM 4617 O O . THR A 1 614 ? 32.369 6.831 -8.768 1.00 75.56 614 THR A O 1
ATOM 4620 N N . ILE A 1 615 ? 31.025 5.779 -10.215 1.00 71.62 615 ILE A N 1
ATOM 4621 C CA . ILE A 1 615 ? 31.426 6.603 -11.371 1.00 71.62 615 ILE A CA 1
ATOM 4622 C C . ILE A 1 615 ? 30.854 8.027 -11.275 1.00 71.62 615 ILE A C 1
ATOM 4624 O O . ILE A 1 615 ? 31.514 8.982 -11.687 1.00 71.62 615 ILE A O 1
ATOM 4628 N N . TRP A 1 616 ? 29.649 8.195 -10.723 1.00 65.94 616 TRP A N 1
ATOM 4629 C CA . TRP A 1 616 ? 28.904 9.459 -10.754 1.00 65.94 616 TRP A CA 1
ATOM 4630 C C . TRP A 1 616 ? 28.803 10.146 -9.386 1.00 65.94 616 TRP A C 1
ATOM 4632 O O . TRP A 1 616 ? 27.726 10.548 -8.955 1.00 65.94 616 TRP A O 1
ATOM 4642 N N . THR A 1 617 ? 29.946 10.363 -8.733 1.00 57.84 617 THR A N 1
ATOM 4643 C CA . THR A 1 617 ? 30.058 11.009 -7.406 1.00 57.84 617 THR A CA 1
ATOM 4644 C C . THR A 1 617 ? 29.911 12.548 -7.412 1.00 57.84 617 THR A C 1
ATOM 4646 O O . THR A 1 617 ? 30.059 13.186 -6.372 1.00 57.84 617 THR A O 1
ATOM 4649 N N . GLY A 1 618 ? 29.624 13.169 -8.568 1.00 55.47 618 GLY A N 1
ATOM 4650 C CA . GLY A 1 618 ? 29.382 14.618 -8.726 1.00 55.47 618 GLY A CA 1
ATOM 4651 C C . GLY A 1 618 ? 27.926 15.057 -8.481 1.00 55.47 618 GLY A C 1
ATOM 4652 O O . GLY A 1 618 ? 27.080 14.225 -8.178 1.00 55.47 618 GLY A O 1
ATOM 4653 N N . THR A 1 619 ? 27.632 16.359 -8.657 1.00 46.22 619 THR A N 1
ATOM 4654 C CA . THR A 1 619 ? 26.470 17.158 -8.168 1.00 46.22 619 THR A CA 1
ATOM 4655 C C . THR A 1 619 ? 25.030 16.721 -8.531 1.00 46.22 619 THR A C 1
ATOM 4657 O O . THR A 1 619 ? 24.143 17.570 -8.568 1.00 46.22 619 THR A O 1
ATOM 4660 N N . ALA A 1 620 ? 24.732 15.431 -8.697 1.00 55.16 620 ALA A N 1
ATOM 4661 C CA . ALA A 1 620 ? 23.375 14.875 -8.594 1.00 55.16 620 ALA A CA 1
ATOM 4662 C C . ALA A 1 620 ? 23.334 13.374 -8.217 1.00 55.16 620 ALA A C 1
ATOM 4664 O O . ALA A 1 620 ? 22.328 12.916 -7.673 1.00 55.16 620 ALA A O 1
ATOM 4665 N N . GLY A 1 621 ? 24.390 12.592 -8.489 1.00 66.81 621 GLY A N 1
ATOM 4666 C CA . GLY A 1 621 ? 24.281 11.126 -8.586 1.00 66.81 621 GLY A CA 1
ATOM 4667 C C . GLY A 1 621 ? 23.316 10.680 -9.699 1.00 66.81 621 GLY A C 1
ATOM 4668 O O . GLY A 1 621 ? 22.600 11.498 -10.274 1.00 66.81 621 GLY A O 1
ATOM 4669 N N . LEU A 1 622 ? 23.295 9.390 -10.039 1.00 77.94 622 LEU A N 1
ATOM 4670 C CA . LEU A 1 622 ? 22.234 8.828 -10.887 1.00 77.94 622 LEU A CA 1
ATOM 4671 C C . LEU A 1 622 ? 20.998 8.552 -10.026 1.00 77.94 622 LEU A C 1
ATOM 4673 O O . LEU A 1 622 ? 21.132 7.988 -8.946 1.00 77.94 622 LEU A O 1
ATOM 4677 N N . GLN A 1 623 ? 19.809 8.936 -10.494 1.00 84.19 623 GLN A N 1
ATOM 4678 C CA . GLN A 1 623 ? 18.559 8.657 -9.781 1.00 84.19 623 GLN A CA 1
ATOM 4679 C C . GLN A 1 623 ? 17.846 7.433 -10.345 1.00 84.19 623 GLN A C 1
ATOM 4681 O O . GLN A 1 623 ? 17.903 7.162 -11.549 1.00 84.19 623 GLN A O 1
ATOM 4686 N N . CYS A 1 624 ? 17.138 6.704 -9.480 1.00 88.12 624 CYS A N 1
ATOM 4687 C CA . CYS A 1 624 ? 16.453 5.466 -9.853 1.00 88.12 624 CYS A CA 1
ATOM 4688 C C . CYS A 1 624 ? 15.478 5.687 -11.019 1.00 88.12 624 CYS A C 1
ATOM 4690 O O . CYS A 1 624 ? 15.441 4.887 -11.954 1.00 88.12 624 CYS A O 1
ATOM 4692 N N . THR A 1 625 ? 14.746 6.805 -11.015 1.00 88.88 625 THR A N 1
ATOM 4693 C CA . THR A 1 625 ? 13.712 7.131 -12.012 1.00 88.88 625 THR A CA 1
ATOM 4694 C C . THR A 1 625 ? 14.249 7.460 -13.405 1.00 88.88 625 THR A C 1
ATOM 4696 O O . THR A 1 625 ? 13.493 7.509 -14.375 1.00 88.88 625 THR A O 1
ATOM 4699 N N . TRP A 1 626 ? 15.568 7.617 -13.557 1.00 86.75 626 TRP A N 1
ATOM 4700 C CA . TRP A 1 626 ? 16.174 7.752 -14.884 1.00 86.75 626 TRP A CA 1
ATOM 4701 C C . TRP A 1 626 ? 16.090 6.438 -15.667 1.00 86.75 626 TRP A C 1
ATOM 4703 O O . TRP A 1 626 ? 16.052 6.463 -16.901 1.00 86.75 626 TRP A O 1
ATOM 4713 N N . CYS A 1 627 ? 16.047 5.309 -14.948 1.00 86.38 627 CYS A N 1
ATOM 4714 C CA . CYS A 1 627 ? 16.009 3.957 -15.504 1.00 86.38 627 CYS A CA 1
ATOM 4715 C C . CYS A 1 627 ? 14.735 3.186 -15.151 1.00 86.38 627 CYS A C 1
ATOM 4717 O O . CYS A 1 627 ? 14.279 2.378 -15.958 1.00 86.38 627 CYS A O 1
ATOM 4719 N N . HIS A 1 628 ? 14.146 3.432 -13.984 1.00 91.38 628 HIS A N 1
ATOM 4720 C CA . HIS A 1 628 ? 12.976 2.716 -13.489 1.00 91.38 628 HIS A CA 1
ATOM 4721 C C . HIS A 1 628 ? 11.707 3.571 -13.541 1.00 91.38 628 HIS A C 1
ATOM 4723 O O . HIS A 1 628 ? 11.764 4.797 -13.465 1.00 91.38 628 HIS A O 1
ATOM 4729 N N . ALA A 1 629 ? 10.554 2.917 -13.668 1.00 92.50 629 ALA A N 1
ATOM 4730 C CA . ALA A 1 629 ? 9.253 3.567 -13.595 1.00 92.50 629 ALA A CA 1
ATOM 4731 C C . ALA A 1 629 ? 9.062 4.218 -12.220 1.00 92.50 629 ALA A C 1
ATOM 4733 O O . ALA A 1 629 ? 9.416 3.638 -11.194 1.00 92.50 629 ALA A O 1
ATOM 4734 N N . ALA A 1 630 ? 8.491 5.423 -12.203 1.00 91.75 630 ALA A N 1
ATOM 4735 C CA . ALA A 1 630 ? 8.341 6.209 -10.982 1.00 91.75 630 ALA A CA 1
ATOM 4736 C C . ALA A 1 630 ? 7.248 5.681 -10.034 1.00 91.75 630 ALA A C 1
ATOM 4738 O O . ALA A 1 630 ? 7.253 6.001 -8.846 1.00 91.75 630 ALA A O 1
ATOM 4739 N N . VAL A 1 631 ? 6.333 4.858 -10.554 1.00 91.94 631 VAL A N 1
ATOM 4740 C CA . VAL A 1 631 ? 5.350 4.100 -9.773 1.00 91.94 631 VAL A CA 1
ATOM 4741 C C . VAL A 1 631 ? 5.798 2.638 -9.745 1.00 91.94 631 VAL A C 1
ATOM 4743 O O . VAL A 1 631 ? 5.694 1.950 -10.765 1.00 91.94 631 VAL A O 1
ATOM 4746 N N . PRO A 1 632 ? 6.313 2.137 -8.609 1.00 89.31 632 PRO A N 1
ATOM 4747 C CA . PRO A 1 632 ? 6.922 0.818 -8.532 1.00 89.31 632 PRO A CA 1
ATOM 4748 C C . PRO A 1 632 ? 5.883 -0.285 -8.280 1.00 89.31 632 PRO A C 1
ATOM 4750 O O . PRO A 1 632 ? 6.171 -1.236 -7.574 1.00 89.31 632 PRO A O 1
ATOM 4753 N N . HIS A 1 633 ? 4.668 -0.205 -8.817 1.00 92.62 633 HIS A N 1
ATOM 4754 C CA . HIS A 1 633 ? 3.681 -1.278 -8.655 1.00 92.62 633 HIS A CA 1
ATOM 4755 C C . HIS A 1 633 ? 3.969 -2.410 -9.643 1.00 92.62 633 HIS A C 1
ATOM 4757 O O . HIS A 1 633 ? 4.833 -3.260 -9.405 1.00 92.62 633 HIS A O 1
ATOM 4763 N N . GLY A 1 634 ? 3.301 -2.385 -10.793 1.00 89.38 634 GLY A N 1
ATOM 4764 C CA . GLY A 1 634 ? 3.681 -3.150 -11.966 1.00 89.38 634 GLY A CA 1
ATOM 4765 C C . GLY A 1 634 ? 3.942 -2.247 -13.158 1.00 89.38 634 GLY A C 1
ATOM 4766 O O . GLY A 1 634 ? 3.473 -1.115 -13.233 1.00 89.38 634 GLY A O 1
ATOM 4767 N N . TRP A 1 635 ? 4.732 -2.761 -14.090 1.00 89.62 635 TRP A N 1
ATOM 4768 C CA . TRP A 1 635 ? 5.169 -2.049 -15.275 1.00 89.62 635 TRP A CA 1
ATOM 4769 C C . TRP A 1 635 ? 5.162 -2.965 -16.484 1.00 89.62 635 TRP A C 1
ATOM 4771 O O . TRP A 1 635 ? 5.417 -4.174 -16.375 1.00 89.62 635 TRP A O 1
ATOM 4781 N N . LYS A 1 636 ? 4.894 -2.374 -17.653 1.00 82.94 636 LYS A N 1
ATOM 4782 C CA . LYS A 1 636 ? 4.864 -3.117 -18.910 1.00 82.94 636 LYS A CA 1
ATOM 4783 C C . LYS A 1 636 ? 6.192 -3.821 -19.179 1.00 82.94 636 LYS A C 1
ATOM 4785 O O . LYS A 1 636 ? 6.160 -4.992 -19.521 1.00 82.94 636 LYS A O 1
ATOM 4790 N N . ASN A 1 637 ? 7.324 -3.177 -18.900 1.00 81.56 637 ASN A N 1
ATOM 4791 C CA . ASN A 1 637 ? 8.644 -3.726 -19.200 1.00 81.56 637 ASN A CA 1
ATOM 4792 C C . ASN A 1 637 ? 9.252 -4.492 -18.026 1.00 81.56 637 ASN A C 1
ATOM 4794 O O . ASN A 1 637 ? 8.989 -4.217 -16.845 1.00 81.56 637 ASN A O 1
ATOM 4798 N N . LYS A 1 638 ? 10.166 -5.410 -18.349 1.00 80.62 638 LYS A N 1
ATOM 4799 C CA . LYS A 1 638 ? 10.906 -6.153 -17.333 1.00 80.62 638 LYS A CA 1
ATOM 4800 C C . LYS A 1 638 ? 11.741 -5.242 -16.412 1.00 80.62 638 LYS A C 1
ATOM 4802 O O . LYS A 1 638 ? 12.214 -4.186 -16.821 1.00 80.62 638 LYS A O 1
ATOM 4807 N N . ALA A 1 639 ? 11.956 -5.693 -15.177 1.00 83.38 639 ALA A N 1
ATOM 4808 C CA . ALA A 1 639 ? 12.692 -5.013 -14.110 1.00 83.38 639 ALA A CA 1
ATOM 4809 C C . ALA A 1 639 ? 12.258 -3.552 -13.853 1.00 83.38 639 ALA A C 1
ATOM 4811 O O . ALA A 1 639 ? 13.067 -2.723 -13.440 1.00 83.38 639 ALA A O 1
ATOM 4812 N N . LEU A 1 640 ? 10.975 -3.254 -14.105 1.00 90.06 640 LEU A N 1
ATOM 4813 C CA . LEU A 1 640 ? 10.379 -1.919 -13.996 1.00 90.06 640 LEU A CA 1
ATOM 4814 C C . LEU A 1 640 ? 11.104 -0.866 -14.852 1.00 90.06 640 LEU A C 1
ATOM 4816 O O . LEU A 1 640 ? 11.106 0.305 -14.501 1.00 90.06 640 LEU A O 1
ATOM 4820 N N . LEU A 1 641 ? 11.747 -1.264 -15.955 1.00 87.69 641 LEU A N 1
ATOM 4821 C CA . LEU A 1 641 ? 12.563 -0.352 -16.757 1.00 87.69 641 LEU A CA 1
ATOM 4822 C C . LEU A 1 641 ? 11.704 0.529 -17.663 1.00 87.69 641 LEU A C 1
ATOM 4824 O O . LEU A 1 641 ? 10.965 0.036 -18.520 1.00 87.69 641 LEU A O 1
ATOM 4828 N N . VAL A 1 642 ? 11.835 1.845 -17.541 1.00 86.69 642 VAL A N 1
ATOM 4829 C CA . VAL A 1 642 ? 11.277 2.755 -18.549 1.00 86.69 642 VAL A CA 1
ATOM 4830 C C . VAL A 1 642 ? 12.059 2.614 -19.850 1.00 86.69 642 VAL A C 1
ATOM 4832 O O . VAL A 1 642 ? 13.246 2.301 -19.848 1.00 86.69 642 VAL A O 1
ATOM 4835 N N . ASN A 1 643 ? 11.401 2.826 -20.983 1.00 82.19 643 ASN A N 1
ATOM 4836 C CA . ASN A 1 643 ? 12.082 2.809 -22.269 1.00 82.19 643 ASN A CA 1
ATOM 4837 C C . ASN A 1 643 ? 11.570 3.947 -23.143 1.00 82.19 643 ASN A C 1
ATOM 4839 O O . ASN A 1 643 ? 10.413 3.938 -23.549 1.00 82.19 643 ASN A O 1
ATOM 4843 N N . LEU A 1 644 ? 12.431 4.915 -23.460 1.00 80.44 644 LEU A N 1
ATOM 4844 C CA . LEU A 1 644 ? 12.076 6.008 -24.370 1.00 80.44 644 LEU A CA 1
ATOM 4845 C C . LEU A 1 644 ? 12.091 5.586 -25.849 1.00 80.44 644 LEU A C 1
ATOM 4847 O O . LEU A 1 644 ? 11.822 6.407 -26.726 1.00 80.44 644 LEU A O 1
ATOM 4851 N N . MET A 1 645 ? 12.412 4.319 -26.122 1.00 75.44 645 MET A N 1
ATOM 4852 C CA . MET A 1 645 ? 12.217 3.689 -27.426 1.00 75.44 645 MET A CA 1
ATOM 4853 C C . MET A 1 645 ? 10.866 2.967 -27.532 1.00 75.44 645 MET A C 1
ATOM 4855 O O . MET A 1 645 ? 10.469 2.587 -28.618 1.00 75.44 645 MET A O 1
ATOM 4859 N N . ASP A 1 646 ? 10.151 2.776 -26.424 1.00 76.19 646 ASP A N 1
ATOM 4860 C CA . ASP A 1 646 ? 8.838 2.130 -26.404 1.00 76.19 646 ASP A CA 1
ATOM 4861 C C . ASP A 1 646 ? 7.925 2.895 -25.444 1.00 76.19 646 ASP A C 1
ATOM 4863 O O . ASP A 1 646 ? 7.702 2.482 -24.304 1.00 76.19 646 ASP A O 1
ATOM 4867 N N . LEU A 1 647 ? 7.430 4.049 -25.888 1.00 79.00 647 LEU A N 1
ATOM 4868 C CA . LEU A 1 647 ? 6.316 4.736 -25.243 1.00 79.00 647 LEU A CA 1
ATOM 4869 C C . LEU A 1 647 ? 4.994 4.334 -25.899 1.00 79.00 647 LEU A C 1
ATOM 4871 O O . LEU A 1 647 ? 4.932 3.946 -27.067 1.00 79.00 647 LEU A O 1
ATOM 4875 N N . GLY A 1 648 ? 3.916 4.471 -25.145 1.00 79.50 648 GLY A N 1
ATOM 4876 C CA . GLY A 1 648 ? 2.588 4.111 -25.594 1.00 79.50 648 GLY A CA 1
ATOM 4877 C C . GLY A 1 648 ? 1.466 4.788 -24.820 1.00 79.50 648 GLY A C 1
ATOM 4878 O O . GLY A 1 648 ? 1.651 5.892 -24.294 1.00 79.50 648 GLY A O 1
ATOM 4879 N N . PRO A 1 649 ? 0.281 4.151 -24.776 1.00 82.75 649 PRO A N 1
ATOM 4880 C CA . PRO A 1 649 ? -0.905 4.702 -24.133 1.00 82.75 649 PRO A CA 1
ATOM 4881 C C . PRO A 1 649 ? -0.687 5.081 -22.667 1.00 82.75 649 PRO A C 1
ATOM 4883 O O . PRO A 1 649 ? -1.315 6.020 -22.193 1.00 82.75 649 PRO A O 1
ATOM 4886 N N . GLU A 1 650 ? 0.251 4.430 -21.975 1.00 86.00 650 GLU A N 1
ATOM 4887 C CA . GLU A 1 650 ? 0.654 4.780 -20.609 1.00 86.00 650 GLU A CA 1
ATOM 4888 C C . GLU A 1 650 ? 1.238 6.199 -20.475 1.00 86.00 650 GLU A C 1
ATOM 4890 O O . GLU A 1 650 ? 1.279 6.748 -19.381 1.00 86.00 650 GLU A O 1
ATOM 4895 N N . ALA A 1 651 ? 1.674 6.796 -21.586 1.00 85.00 651 ALA A N 1
ATOM 4896 C CA . ALA A 1 651 ? 2.140 8.174 -21.697 1.00 85.00 651 ALA A CA 1
ATOM 4897 C C . ALA A 1 651 ? 1.186 9.047 -22.544 1.00 85.00 651 ALA A C 1
ATOM 4899 O O . ALA A 1 651 ? 1.538 10.163 -22.928 1.00 85.00 651 ALA A O 1
ATOM 4900 N N . GLY A 1 652 ? -0.008 8.549 -22.887 1.00 83.25 652 GLY A N 1
ATOM 4901 C CA . GLY A 1 652 ? -0.935 9.227 -23.800 1.00 83.25 652 GLY A CA 1
ATOM 4902 C C . GLY A 1 652 ? -0.450 9.277 -25.255 1.00 83.25 652 GLY A C 1
ATOM 4903 O O . GLY A 1 652 ? -0.868 10.152 -26.012 1.00 83.25 652 GLY A O 1
ATOM 4904 N N . LEU A 1 653 ? 0.445 8.366 -25.650 1.00 80.50 653 LEU A N 1
ATOM 4905 C CA . LEU A 1 653 ? 1.050 8.311 -26.982 1.00 80.50 653 LEU A CA 1
ATOM 4906 C C . LEU A 1 653 ? 0.599 7.051 -27.747 1.00 80.50 653 LEU A C 1
ATOM 4908 O O . LEU A 1 653 ? 0.208 6.058 -27.130 1.00 80.50 653 LEU A O 1
ATOM 4912 N N . PRO A 1 654 ? 0.653 7.043 -29.092 1.00 77.56 654 PRO A N 1
ATOM 4913 C CA . PRO A 1 654 ? 0.513 5.811 -29.866 1.00 77.56 654 PRO A CA 1
ATOM 4914 C C . PRO A 1 654 ? 1.565 4.791 -29.440 1.00 77.56 654 PRO A C 1
ATOM 4916 O O . PRO A 1 654 ? 2.675 5.167 -29.062 1.00 77.56 654 PRO A O 1
ATOM 4919 N N . THR A 1 655 ? 1.251 3.502 -29.495 1.00 74.00 655 THR A N 1
ATOM 4920 C CA . THR A 1 655 ? 2.220 2.518 -29.021 1.00 74.00 655 THR A CA 1
ATOM 4921 C C . THR A 1 655 ? 3.424 2.344 -29.941 1.00 74.00 655 THR A C 1
ATOM 4923 O O . THR A 1 655 ? 3.312 2.512 -31.154 1.00 74.00 655 THR A O 1
ATOM 4926 N N . GLY A 1 656 ? 4.577 2.023 -29.344 1.00 70.06 656 GLY A N 1
ATOM 4927 C CA . GLY A 1 656 ? 5.865 1.975 -30.031 1.00 70.06 656 GLY A CA 1
ATOM 4928 C C . GLY A 1 656 ? 6.415 3.366 -30.356 1.00 70.06 656 GLY A C 1
ATOM 4929 O O . GLY A 1 656 ? 7.287 3.494 -31.213 1.00 70.06 656 GLY A O 1
ATOM 4930 N N . THR A 1 657 ? 5.901 4.423 -29.714 1.00 72.50 657 THR A N 1
ATOM 4931 C CA . THR A 1 657 ? 6.429 5.776 -29.898 1.00 72.50 657 THR A CA 1
ATOM 4932 C C . THR A 1 657 ? 7.862 5.829 -29.391 1.00 72.50 657 THR A C 1
ATOM 4934 O O . THR A 1 657 ? 8.147 5.484 -28.247 1.00 72.50 657 THR A O 1
ATOM 4937 N N . VAL A 1 658 ? 8.756 6.332 -30.236 1.00 73.75 658 VAL A N 1
ATOM 4938 C CA . VAL A 1 658 ? 10.147 6.605 -29.887 1.00 73.75 658 VAL A CA 1
ATOM 4939 C C . VAL A 1 658 ? 10.309 8.102 -29.712 1.00 73.75 658 VAL A C 1
ATOM 4941 O O . VAL A 1 658 ? 10.017 8.875 -30.626 1.00 73.75 658 VAL A O 1
ATOM 4944 N N . LEU A 1 659 ? 10.825 8.525 -28.561 1.00 69.88 659 LEU A N 1
ATOM 4945 C CA . LEU A 1 659 ? 11.245 9.910 -28.400 1.00 69.88 659 LEU A CA 1
ATOM 4946 C C . LEU A 1 659 ? 12.659 10.084 -28.962 1.00 69.88 659 LEU A C 1
ATOM 4948 O O . LEU A 1 659 ? 13.561 9.338 -28.563 1.00 69.88 659 LEU A O 1
ATOM 4952 N N . PRO A 1 660 ? 12.882 11.055 -29.871 1.00 58.22 660 PRO A N 1
ATOM 4953 C CA . PRO A 1 660 ? 14.229 11.401 -30.295 1.00 58.22 660 PRO A CA 1
ATOM 4954 C C . PRO A 1 660 ? 15.003 11.887 -29.068 1.00 58.22 660 PRO A C 1
ATOM 4956 O O . PRO A 1 660 ? 14.458 12.627 -28.248 1.00 58.22 660 PRO A O 1
ATOM 4959 N N . GLY A 1 661 ? 16.261 11.465 -28.918 1.00 55.12 661 GLY A N 1
ATOM 4960 C CA . GLY A 1 661 ? 17.109 11.936 -27.825 1.00 55.12 661 GLY A CA 1
ATOM 4961 C C . GLY A 1 661 ? 17.114 13.466 -27.795 1.00 55.12 661 GLY A C 1
ATOM 4962 O O . GLY A 1 661 ? 17.626 14.104 -28.714 1.00 55.12 661 GLY A O 1
ATOM 4963 N N . SER A 1 662 ? 16.489 14.066 -26.779 1.00 43.72 662 SER A N 1
ATOM 4964 C CA . SER A 1 662 ? 16.349 15.519 -26.697 1.00 43.72 662 SER A CA 1
ATOM 4965 C C . SER A 1 662 ? 17.668 16.120 -26.225 1.00 43.72 662 SER A C 1
ATOM 4967 O O . SER A 1 662 ? 17.910 16.291 -25.028 1.00 43.72 662 SER A O 1
ATOM 4969 N N . TYR A 1 663 ? 18.536 16.439 -27.179 1.00 48.16 663 TYR A N 1
ATOM 4970 C CA . TYR A 1 663 ? 19.692 17.290 -26.944 1.00 48.16 663 TYR A CA 1
ATOM 4971 C C . TYR A 1 663 ? 19.195 18.728 -26.800 1.00 48.16 663 TYR A C 1
ATOM 4973 O O . TYR A 1 663 ? 18.681 19.315 -27.752 1.00 48.16 663 TYR A O 1
ATOM 4981 N N . ASN A 1 664 ? 19.327 19.314 -25.609 1.00 42.28 664 ASN A N 1
ATOM 4982 C CA . ASN A 1 664 ? 19.170 20.761 -25.502 1.00 42.28 664 ASN A CA 1
ATOM 4983 C C . ASN A 1 664 ? 20.352 21.464 -26.209 1.00 42.28 664 ASN A C 1
ATOM 4985 O O . ASN A 1 664 ? 21.391 20.859 -26.487 1.00 42.28 664 ASN A O 1
ATOM 4989 N N . SER A 1 665 ? 20.231 22.768 -26.469 1.00 38.00 665 SER A N 1
ATOM 4990 C CA . SER A 1 665 ? 21.282 23.588 -27.100 1.00 38.00 665 SER A CA 1
ATOM 4991 C C . SER A 1 665 ? 22.599 23.668 -26.303 1.00 38.00 665 SER A C 1
ATOM 4993 O O . SER A 1 665 ? 23.559 24.273 -26.771 1.00 38.00 665 SER A O 1
ATOM 4995 N N . SER A 1 666 ? 22.651 23.073 -25.108 1.00 42.06 666 SER A N 1
ATOM 4996 C CA . SER A 1 666 ? 23.835 22.917 -24.255 1.00 42.06 666 SER A CA 1
ATOM 4997 C C . SER A 1 666 ? 24.371 21.476 -24.211 1.00 42.06 666 SER A C 1
ATOM 4999 O O . SER A 1 666 ? 25.157 21.146 -23.325 1.00 42.06 666 SER A O 1
ATOM 5001 N N . ASN A 1 667 ? 23.970 20.615 -25.156 1.00 43.25 667 ASN A N 1
ATOM 5002 C CA . ASN A 1 667 ? 24.435 19.229 -25.292 1.00 43.25 667 ASN A CA 1
ATOM 5003 C C . ASN A 1 667 ? 24.213 18.368 -24.027 1.00 43.25 667 ASN A C 1
ATOM 5005 O O . ASN A 1 667 ? 24.937 17.407 -23.772 1.00 43.25 667 ASN A O 1
ATOM 5009 N N . THR A 1 668 ? 23.219 18.732 -23.212 1.00 48.41 668 THR A N 1
ATOM 5010 C CA . THR A 1 668 ? 22.800 18.003 -22.011 1.00 48.41 668 THR A CA 1
ATOM 5011 C C . THR A 1 668 ? 21.611 17.113 -22.364 1.00 48.41 668 THR A C 1
ATOM 5013 O O . THR A 1 668 ? 20.685 17.557 -23.045 1.00 48.41 668 THR A O 1
ATOM 5016 N N . PHE A 1 669 ? 21.632 15.859 -21.906 1.00 55.47 669 PHE A N 1
ATOM 5017 C CA . PHE A 1 669 ? 20.547 14.902 -22.126 1.00 55.47 669 PHE A CA 1
ATOM 5018 C C . PHE A 1 669 ? 19.299 15.342 -21.342 1.00 55.47 669 PHE A C 1
ATOM 5020 O O . PHE A 1 669 ? 19.232 15.173 -20.117 1.00 55.47 669 PHE A O 1
ATOM 5027 N N . GLY A 1 670 ? 18.320 15.934 -22.034 1.00 64.88 670 GLY A N 1
ATOM 5028 C CA . GLY A 1 670 ? 17.027 16.267 -21.441 1.00 64.88 670 GLY A CA 1
ATOM 5029 C C . GLY A 1 670 ? 16.307 14.984 -21.037 1.00 64.88 670 GLY A C 1
ATOM 5030 O O . GLY A 1 670 ? 16.156 14.086 -21.860 1.00 64.88 670 GLY A O 1
ATOM 5031 N N . GLY A 1 671 ? 15.920 14.854 -19.765 1.00 77.69 671 GLY A N 1
ATOM 5032 C CA . GLY A 1 671 ? 15.082 13.731 -19.345 1.00 77.69 671 GLY A CA 1
ATOM 5033 C C . GLY A 1 671 ? 13.636 13.923 -19.782 1.00 77.69 671 GLY A C 1
ATOM 5034 O O . GLY A 1 671 ? 13.180 15.050 -19.977 1.00 77.69 671 GLY A O 1
ATOM 5035 N N . TYR A 1 672 ? 12.924 12.813 -19.931 1.00 84.38 672 TYR A N 1
ATOM 5036 C CA . TYR A 1 672 ? 11.501 12.803 -20.227 1.00 84.38 672 TYR A CA 1
ATOM 5037 C C . TYR A 1 672 ? 10.693 12.651 -18.939 1.00 84.38 672 TYR A C 1
ATOM 5039 O O . TYR A 1 672 ? 10.888 11.702 -18.180 1.00 84.38 672 TYR A O 1
ATOM 5047 N N . THR A 1 673 ? 9.766 13.575 -18.713 1.00 88.00 673 THR A N 1
ATOM 5048 C CA . THR A 1 673 ? 8.817 13.504 -17.603 1.00 88.00 673 THR A CA 1
ATOM 5049 C C . THR A 1 673 ? 7.412 13.480 -18.173 1.00 88.00 673 THR A C 1
ATOM 5051 O O . THR A 1 673 ? 7.009 14.397 -18.887 1.00 88.00 673 THR A O 1
ATOM 5054 N N . ASN A 1 674 ? 6.681 12.424 -17.846 1.00 89.44 674 ASN A N 1
ATOM 5055 C CA . ASN A 1 674 ? 5.260 12.288 -18.096 1.00 89.44 674 ASN A CA 1
ATOM 5056 C C . ASN A 1 674 ? 4.683 11.391 -17.004 1.00 89.44 674 ASN A C 1
ATOM 5058 O O . ASN A 1 674 ? 4.915 10.177 -16.971 1.00 89.44 674 ASN A O 1
ATOM 5062 N N . ALA A 1 675 ? 4.013 12.035 -16.057 1.00 90.19 675 ALA A N 1
ATOM 5063 C CA . ALA A 1 675 ? 3.431 11.358 -14.922 1.00 90.19 675 ALA A CA 1
ATOM 5064 C C . ALA A 1 675 ? 2.328 10.381 -15.373 1.00 90.19 675 ALA A C 1
ATOM 5066 O O . ALA A 1 675 ? 1.666 10.619 -16.381 1.00 90.19 675 ALA A O 1
ATOM 5067 N N . PRO A 1 676 ? 2.102 9.295 -14.620 1.00 91.69 676 PRO A N 1
ATOM 5068 C CA . PRO A 1 676 ? 2.747 8.980 -13.345 1.00 91.69 676 PRO A CA 1
ATOM 5069 C C . PRO A 1 676 ? 4.046 8.173 -13.493 1.00 91.69 676 PRO A C 1
ATOM 5071 O O . PRO A 1 676 ? 4.805 8.065 -12.538 1.00 91.69 676 PRO A O 1
ATOM 5074 N N . TYR A 1 677 ? 4.327 7.617 -14.673 1.00 92.19 677 TYR A N 1
ATOM 5075 C CA . TYR A 1 677 ? 5.341 6.570 -14.818 1.00 92.19 677 TYR A CA 1
ATOM 5076 C C . TYR A 1 677 ? 6.743 7.065 -15.172 1.00 92.19 677 TYR A C 1
ATOM 5078 O O . TYR A 1 677 ? 7.725 6.424 -14.796 1.00 92.19 677 TYR A O 1
ATOM 5086 N N . TYR A 1 678 ? 6.859 8.189 -15.881 1.00 91.25 678 TYR A N 1
ATOM 5087 C CA . TYR A 1 678 ? 8.141 8.729 -16.324 1.00 91.25 678 TYR A CA 1
ATOM 5088 C C . TYR A 1 678 ? 8.482 9.982 -15.517 1.00 91.25 678 TYR A C 1
ATOM 5090 O O . TYR A 1 678 ? 7.796 10.998 -15.628 1.00 91.25 678 TYR A O 1
ATOM 5098 N N . LEU A 1 679 ? 9.570 9.931 -14.745 1.00 89.00 679 LEU A N 1
ATOM 5099 C CA . LEU A 1 679 ? 10.078 11.061 -13.964 1.00 89.00 679 LEU A CA 1
ATOM 5100 C C . LEU A 1 679 ? 11.558 11.272 -14.278 1.00 89.00 679 LEU A C 1
ATOM 5102 O O . LEU A 1 679 ? 12.410 10.543 -13.779 1.00 89.00 679 LEU A O 1
ATOM 5106 N N . ASN A 1 680 ? 11.861 12.257 -15.128 1.00 85.50 680 ASN A N 1
ATOM 5107 C CA . ASN A 1 680 ? 13.212 12.517 -15.634 1.00 85.50 680 ASN A CA 1
ATOM 5108 C C . ASN A 1 680 ? 13.863 11.262 -16.258 1.00 85.50 680 ASN A C 1
ATOM 5110 O O . ASN A 1 680 ? 15.069 11.047 -16.147 1.00 85.50 680 ASN A O 1
ATOM 5114 N N . ALA A 1 681 ? 13.056 10.435 -16.927 1.00 85.75 681 ALA A N 1
ATOM 5115 C CA . ALA A 1 681 ? 13.466 9.191 -17.563 1.00 85.75 681 ALA A CA 1
ATOM 5116 C C . ALA A 1 681 ? 14.496 9.441 -18.671 1.00 85.75 681 ALA A C 1
ATOM 5118 O O . ALA A 1 681 ? 14.396 10.418 -19.420 1.00 85.75 681 ALA A O 1
ATOM 5119 N N . LYS A 1 682 ? 15.481 8.545 -18.793 1.00 81.12 682 LYS A N 1
ATOM 5120 C CA . LYS A 1 682 ? 16.571 8.663 -19.779 1.00 81.12 682 LYS A CA 1
ATOM 5121 C C . LYS A 1 682 ? 16.891 7.371 -20.529 1.00 81.12 682 LYS A C 1
ATOM 5123 O O . LYS A 1 682 ? 17.583 7.416 -21.545 1.00 81.12 682 LYS A O 1
ATOM 5128 N N . LEU A 1 683 ? 16.403 6.236 -20.037 1.00 79.25 683 LEU A N 1
ATOM 5129 C CA . LEU A 1 683 ? 16.758 4.915 -20.540 1.00 79.25 683 LEU A CA 1
ATOM 5130 C C . LEU A 1 683 ? 16.206 4.648 -21.950 1.00 79.25 683 LEU A C 1
ATOM 5132 O O . LEU A 1 683 ? 15.027 4.870 -22.230 1.00 79.25 683 LEU A O 1
ATOM 5136 N N . ARG A 1 684 ? 17.081 4.160 -22.837 1.00 77.00 684 ARG A N 1
ATOM 5137 C CA . ARG A 1 684 ? 16.781 3.834 -24.242 1.00 77.00 684 ARG A CA 1
ATOM 5138 C C . ARG A 1 684 ? 17.313 2.441 -24.580 1.00 77.00 684 ARG A C 1
ATOM 5140 O O . ARG A 1 684 ? 18.483 2.293 -24.923 1.00 77.00 684 ARG A O 1
ATOM 5147 N N . ILE A 1 685 ? 16.453 1.432 -24.470 1.00 75.44 685 ILE A N 1
ATOM 5148 C CA . ILE A 1 685 ? 16.768 0.015 -24.709 1.00 75.44 685 ILE A CA 1
ATOM 5149 C C . ILE A 1 685 ? 16.259 -0.379 -26.094 1.00 75.44 685 ILE A C 1
ATOM 5151 O O . ILE A 1 685 ? 15.102 -0.111 -26.416 1.00 75.44 685 ILE A O 1
ATOM 5155 N N . VAL A 1 686 ? 17.099 -1.053 -26.884 1.00 70.88 686 VAL A N 1
ATOM 5156 C CA . VAL A 1 686 ? 16.693 -1.671 -28.163 1.00 70.88 686 VAL A CA 1
ATOM 5157 C C . VAL A 1 686 ? 16.582 -3.191 -28.072 1.00 70.88 686 VAL A C 1
ATOM 5159 O O . VAL A 1 686 ? 15.954 -3.803 -28.928 1.00 70.88 686 VAL A O 1
ATOM 5162 N N . ASN A 1 687 ? 17.173 -3.815 -27.045 1.00 71.31 687 ASN A N 1
ATOM 5163 C CA . ASN A 1 687 ? 17.004 -5.243 -26.808 1.00 71.31 687 ASN A CA 1
ATOM 5164 C C . ASN A 1 687 ? 17.022 -5.614 -25.315 1.00 71.31 687 ASN A C 1
ATOM 5166 O O . ASN A 1 687 ? 18.052 -5.648 -24.654 1.00 71.31 687 ASN A O 1
ATOM 5170 N N . PHE A 1 688 ? 15.879 -5.970 -24.751 1.00 75.31 688 PHE A N 1
ATOM 5171 C CA . PHE A 1 688 ? 15.798 -6.548 -23.412 1.00 75.31 688 PHE A CA 1
ATOM 5172 C C . PHE A 1 688 ? 16.405 -7.972 -23.328 1.00 75.31 688 PHE A C 1
ATOM 5174 O O . PHE A 1 688 ? 15.792 -8.947 -23.744 1.00 75.31 688 PHE A O 1
ATOM 5181 N N . LYS A 1 689 ? 17.554 -8.122 -22.648 1.00 73.50 689 LYS A N 1
ATOM 5182 C CA . LYS A 1 689 ? 18.216 -9.423 -22.361 1.00 73.50 689 LYS A CA 1
ATOM 5183 C C . LYS A 1 689 ? 17.767 -10.153 -21.092 1.00 73.50 689 LYS A C 1
ATOM 5185 O O . LYS A 1 689 ? 17.150 -9.561 -20.217 1.00 73.50 689 LYS A O 1
ATOM 5190 N N . GLN A 1 690 ? 18.119 -11.423 -20.922 1.00 76.19 690 GLN A N 1
ATOM 5191 C CA . GLN A 1 690 ? 18.005 -12.045 -19.601 1.00 76.19 690 GLN A CA 1
ATOM 5192 C C . GLN A 1 690 ? 18.868 -11.282 -18.575 1.00 76.19 690 GLN A C 1
ATOM 5194 O O . GLN A 1 690 ? 19.904 -10.705 -18.916 1.00 76.19 690 GLN A O 1
ATOM 5199 N N . SER A 1 691 ? 18.436 -11.250 -17.312 1.00 79.44 691 SER A N 1
ATOM 5200 C CA . SER A 1 691 ? 19.226 -10.648 -16.236 1.00 79.44 691 SER A CA 1
ATOM 5201 C C . SER A 1 691 ? 20.639 -11.246 -16.185 1.00 79.44 691 SER A C 1
ATOM 5203 O O . SER A 1 691 ? 20.827 -12.456 -16.311 1.00 79.44 691 SER A O 1
ATOM 5205 N N . GLY A 1 692 ? 21.636 -10.374 -16.035 1.00 74.56 692 GLY A N 1
ATOM 5206 C CA . GLY A 1 692 ? 23.058 -10.718 -16.068 1.00 74.56 692 GLY A CA 1
ATOM 5207 C C . GLY A 1 692 ? 23.641 -11.063 -17.446 1.00 74.56 692 GLY A C 1
ATOM 5208 O O . GLY A 1 692 ? 24.763 -11.558 -17.499 1.00 74.56 692 GLY A O 1
ATOM 5209 N N . GLU A 1 693 ? 22.909 -10.824 -18.541 1.00 74.88 693 GLU A N 1
ATOM 5210 C CA . GLU A 1 693 ? 23.369 -11.035 -19.931 1.00 74.88 693 GLU A CA 1
ATOM 5211 C C . GLU A 1 693 ? 23.325 -9.760 -20.783 1.00 74.88 693 GLU A C 1
ATOM 5213 O O . GLU A 1 693 ? 23.276 -9.817 -22.011 1.00 74.88 693 GLU A O 1
ATOM 5218 N N . TRP A 1 694 ? 23.293 -8.595 -20.142 1.00 74.00 694 TRP A N 1
ATOM 5219 C CA . TRP A 1 694 ? 23.220 -7.321 -20.844 1.00 74.00 694 TRP A CA 1
ATOM 5220 C C . TRP A 1 694 ? 24.551 -6.977 -21.522 1.00 74.00 694 TRP A C 1
ATOM 5222 O O . TRP A 1 694 ? 25.633 -7.201 -20.969 1.00 74.00 694 TRP A O 1
ATOM 5232 N N . THR A 1 695 ? 24.460 -6.375 -22.705 1.00 70.44 695 THR A N 1
ATOM 5233 C CA . THR A 1 695 ? 25.575 -5.919 -23.540 1.00 70.44 695 THR A CA 1
ATOM 5234 C C . THR A 1 695 ? 25.310 -4.510 -24.072 1.00 70.44 695 THR A C 1
ATOM 5236 O O . THR A 1 695 ? 24.173 -4.055 -24.141 1.00 70.44 695 THR A O 1
ATOM 5239 N N . ARG A 1 696 ? 26.343 -3.821 -24.559 1.00 64.75 696 ARG A N 1
ATOM 5240 C CA . ARG A 1 696 ? 26.178 -2.520 -25.229 1.00 64.75 696 ARG A CA 1
ATOM 5241 C C . ARG A 1 696 ? 25.376 -2.561 -26.531 1.00 64.75 696 ARG A C 1
ATOM 5243 O O . ARG A 1 696 ? 24.960 -1.519 -27.021 1.00 64.75 696 ARG A O 1
ATOM 5250 N N . GLN A 1 697 ? 25.167 -3.725 -27.134 1.00 67.94 697 GLN A N 1
ATOM 5251 C CA . GLN A 1 697 ? 24.328 -3.825 -28.334 1.00 67.94 697 GLN A CA 1
ATOM 5252 C C . GLN A 1 697 ? 22.836 -3.812 -28.002 1.00 67.94 697 GLN A C 1
ATOM 5254 O O . GLN A 1 697 ? 22.005 -3.681 -28.896 1.00 67.94 697 GLN A O 1
ATOM 5259 N N . ASP A 1 698 ? 22.490 -3.910 -26.721 1.00 70.06 698 ASP A N 1
ATOM 5260 C CA . ASP A 1 698 ? 21.109 -3.914 -26.237 1.00 70.06 698 ASP A CA 1
ATOM 5261 C C . ASP A 1 698 ? 20.494 -2.514 -26.139 1.00 70.06 698 ASP A C 1
ATOM 5263 O O . ASP A 1 698 ? 19.418 -2.283 -25.586 1.00 70.06 698 ASP A O 1
ATOM 5267 N N . CYS A 1 699 ? 21.201 -1.578 -26.748 1.00 69.00 699 CYS A N 1
ATOM 5268 C CA . CYS A 1 699 ? 21.310 -0.197 -26.388 1.00 69.00 699 CYS A CA 1
ATOM 5269 C C . CYS A 1 699 ? 21.512 0.643 -27.654 1.00 69.00 699 CYS A C 1
ATOM 5271 O O . CYS A 1 699 ? 22.268 0.243 -28.536 1.00 69.00 699 CYS A O 1
ATOM 5273 N N . GLU A 1 700 ? 20.814 1.775 -27.780 1.00 61.25 700 GLU A N 1
ATOM 5274 C CA . GLU A 1 700 ? 20.781 2.540 -29.039 1.00 61.25 700 GLU A CA 1
ATOM 5275 C C . GLU A 1 700 ? 22.183 3.082 -29.452 1.00 61.25 700 GLU A C 1
ATOM 5277 O O . GLU A 1 700 ? 22.814 3.809 -28.675 1.00 61.25 700 GLU A O 1
ATOM 5282 N N . PRO A 1 701 ? 22.685 2.775 -30.668 1.00 46.75 701 PRO A N 1
ATOM 5283 C CA . PRO A 1 701 ? 23.974 3.258 -31.191 1.00 46.75 701 PRO A CA 1
ATOM 5284 C C . PRO A 1 701 ? 23.905 4.658 -31.836 1.00 46.75 701 PRO A C 1
ATOM 5286 O O . PRO A 1 701 ? 22.984 4.949 -32.588 1.00 46.75 701 PRO A O 1
ATOM 5289 N N . GLY A 1 702 ? 24.940 5.495 -31.662 1.00 44.03 702 GLY A N 1
ATOM 5290 C CA . GLY A 1 702 ? 25.259 6.573 -32.623 1.00 44.03 702 GLY A CA 1
ATOM 5291 C C . GLY A 1 702 ? 24.973 8.029 -32.228 1.00 44.03 702 GLY A C 1
ATOM 5292 O O . GLY A 1 702 ? 25.456 8.930 -32.908 1.00 44.03 702 GLY A O 1
ATOM 5293 N N . GLY A 1 703 ? 24.306 8.314 -31.112 1.00 36.50 703 GLY A N 1
ATOM 5294 C CA . GLY A 1 703 ? 24.427 9.632 -30.481 1.00 36.50 703 GLY A CA 1
ATOM 5295 C C . GLY A 1 703 ? 25.669 9.660 -29.592 1.00 36.50 703 GLY A C 1
ATOM 5296 O O . GLY A 1 703 ? 26.195 8.618 -29.205 1.00 36.50 703 GLY A O 1
ATOM 5297 N N . MET A 1 704 ? 26.028 10.813 -29.033 1.00 35.12 704 MET A N 1
ATOM 5298 C CA . MET A 1 704 ? 26.714 10.813 -27.726 1.00 35.12 704 MET A CA 1
ATOM 5299 C C . MET A 1 704 ? 25.808 10.225 -26.604 1.00 35.12 704 MET A C 1
ATOM 5301 O O . MET A 1 704 ? 26.062 10.429 -25.425 1.00 35.12 704 MET A O 1
ATOM 5305 N N . SER A 1 705 ? 24.760 9.466 -26.969 1.00 39.78 705 SER A N 1
ATOM 5306 C CA . SER A 1 705 ? 23.869 8.611 -26.182 1.00 39.78 705 SER A CA 1
ATOM 5307 C C . SER A 1 705 ? 24.566 7.397 -25.559 1.00 39.78 705 SER A C 1
ATOM 5309 O O . SER A 1 705 ? 23.896 6.563 -24.954 1.00 39.78 705 SER A O 1
ATOM 5311 N N . MET A 1 706 ? 25.908 7.353 -25.579 1.00 36.00 706 MET A N 1
ATOM 5312 C CA . MET A 1 706 ? 26.702 6.529 -24.658 1.00 36.00 706 MET A CA 1
ATOM 5313 C C . MET A 1 706 ? 26.184 6.625 -23.208 1.00 36.00 706 MET A C 1
ATOM 5315 O O . MET A 1 706 ? 26.287 5.659 -22.472 1.00 36.00 706 MET A O 1
ATOM 5319 N N . PHE A 1 707 ? 25.537 7.721 -22.802 1.00 45.12 707 PHE A N 1
ATOM 5320 C CA . PHE A 1 707 ? 24.951 7.851 -21.464 1.00 45.12 707 PHE A CA 1
ATOM 5321 C C . PHE A 1 707 ? 23.701 6.996 -21.193 1.00 45.12 707 PHE A C 1
ATOM 5323 O O . PHE A 1 707 ? 23.477 6.619 -20.049 1.00 45.12 707 PHE A O 1
ATOM 5330 N N . GLY A 1 708 ? 22.875 6.697 -22.202 1.00 40.69 708 GLY A N 1
ATOM 5331 C CA . GLY A 1 708 ? 21.558 6.077 -21.985 1.00 40.69 708 GLY A CA 1
ATOM 5332 C C . GLY A 1 708 ? 21.601 4.561 -21.859 1.00 40.69 708 GLY A C 1
ATOM 5333 O O . GLY A 1 708 ? 20.629 3.947 -21.432 1.00 40.69 708 GLY A O 1
ATOM 5334 N N . CYS A 1 709 ? 22.713 3.958 -22.274 1.00 39.66 709 CYS A N 1
ATOM 5335 C CA . CYS A 1 709 ? 22.778 2.518 -22.401 1.00 39.66 709 CYS A CA 1
ATOM 5336 C C . CYS A 1 709 ? 24.198 1.933 -22.207 1.00 39.66 709 CYS A C 1
ATOM 5338 O O . CYS A 1 709 ? 24.332 0.767 -21.851 1.00 39.66 709 CYS A O 1
ATOM 5340 N N . ALA A 1 710 ? 25.243 2.783 -22.189 1.00 38.28 710 ALA A N 1
ATOM 5341 C CA . ALA A 1 710 ? 26.518 2.502 -21.508 1.00 38.28 710 ALA A CA 1
ATOM 5342 C C . ALA A 1 710 ? 26.491 2.855 -20.006 1.00 38.28 710 ALA A C 1
ATOM 5344 O O . ALA A 1 710 ? 27.465 3.313 -19.414 1.00 38.28 710 ALA A O 1
ATOM 5345 N N . LEU A 1 711 ? 25.356 2.555 -19.378 1.00 39.31 711 LEU A N 1
ATOM 5346 C CA . LEU A 1 711 ? 25.355 1.889 -18.087 1.00 39.31 711 LEU A CA 1
ATOM 5347 C C . LEU A 1 711 ? 25.721 0.388 -18.230 1.00 39.31 711 LEU A C 1
ATOM 5349 O O . LEU A 1 711 ? 25.881 -0.255 -17.206 1.00 39.31 711 LEU A O 1
ATOM 5353 N N . VAL A 1 712 ? 25.923 -0.152 -19.449 1.00 30.06 712 VAL A N 1
ATOM 5354 C CA . VAL A 1 712 ? 26.642 -1.408 -19.766 1.00 30.06 712 VAL A CA 1
ATOM 5355 C C . VAL A 1 712 ? 27.639 -1.158 -20.917 1.00 30.06 712 VAL A C 1
ATOM 5357 O O . VAL A 1 712 ? 27.221 -0.717 -21.985 1.00 30.06 712 VAL A O 1
ATOM 5360 N N . PRO A 1 713 ? 28.941 -1.408 -20.707 1.00 37.75 713 PRO A N 1
ATOM 5361 C CA . PRO A 1 713 ? 30.032 -0.691 -21.378 1.00 37.75 713 PRO A CA 1
ATOM 5362 C C . PRO A 1 713 ? 30.259 -0.945 -22.878 1.00 37.75 713 PRO A C 1
ATOM 5364 O O . PRO A 1 713 ? 29.959 -2.057 -23.371 1.00 37.75 713 PRO A O 1
#

Foldseek 3Di:
DQLVPDDDDPVPDDPVNVPDDQPQQCLALQQDCVRQVFFFDQQLCVVLVHPHRDTSNRCRPVLFADPDAAPPDPGRGAQQAPADDPPPHLGGPRYHAGHSVRSVQCPQAAPPPSNPGTPDGDLLRFNLVVFLVALAFFQRDCCQQLLSHDLQDFPCPVDPPRNSQSDDALVCCAAVHVSSNHDHPLLQARNSNAAQWCALQARSNDHDPGQHHDQQCPPPRLAAAFFDTSRRFFHKFWDFAFPDDFQVGAGPDIQIAGDGAHRVHDLDPPDNHGTGQVRSVLCNQASVNYNQVDAAFAVSGRSAFHACALHGGGRDHQCSFQDDDPVLFFQDDDPQFLFFDPPLPDFWKWWWDWDADPVGIDIDIDDTPDPCQDVDPDQWDDPVHPQKDKDKWKDDWDDDDDDPDTPDDPVLVCVCVVPVAAPDPPHSDHDGDPPPDPDPPPDDDDDIIMMTMGMGRHRVSRPNFSKDFQQRPAFRNYACVQLVWQLVQWAGPSSSTHRHHHHHPLLFAAEADDQQASAHPVGSSHHDSDRRHYNEHPRTNAHAHLLALKVQVVLGSRHRVNNTGPSLQARDLPNPDHTAGLQAEAPPADPPDPPDDDDCPVCRLGGLRNVQNNVPVDDRGDHPLQFAWSDRGMDSHPPRGDALQFDDVQQPHHTRHHDDQDQDPVRDGQADDGPDTHRRHQAHFCGRDRRSHDAQSRGDDDDVSCVRRVSHD

Organism: NCBI:txid652676

InterPro domains:
  IPR010177 Doubled CXXCH motif [PF09699] (504-568)
  IPR036280 Multiheme cytochrome superfamily [SSF48695] (11-628)
  IPR036280 Multiheme cytochrome superfamily [SSF48695] (16-291)

pLDDT: mean 77.42, std 20.53, range [30.05, 98.5]

Sequence (713 aa):
SNPNLVNFDENNDIICLACHNKEGWVDSAHASEQVANETYNATAASERDFPAGIQVWQAACLNCHDTHTVAGSRRLLREGTTDVPPSGQVIKAGGGTPAIEETCYQCHANSADPYYVLDGSNPQVPDIKSDFQLARHMPITSAEQPANTEVHDIGNTGNSGDGKEMIETPLTLGKGNLMNRHAECTDCHNPHRVTKNRLATDAPSIPAAAGTHDHNLTDGATEHSNLISGVLRGTWGVEPSYGASPFGTLPINYTLKSGVPPQNGSNLVTEAYVTREYQVCLKCHSDYGFDDANPPALGYYAGGTPSGTNGVIYYTNQAMEFQAPIHHQGSPSTNDSGAAGPETASAGYRYWVWMPQLTGYGWRWNKIQHNPSNTMTERCDSNDDSGCSCEECTGPPVGDTFPTGITCGIADINTFASTGMPGNPGSPWDGSLWDGDPSPDTTVTPPYPYTARKCQLTTDYTQNNHRSWHPVMKETGRDASIRKMNANNFLPPFNAAVGSQTMYCSDCHGSDTGTGTVVPDGGEDGSPWGPHGSDNNFLLKGEWSELSGGANDGGSANQLCFKCHDWNQYANAENTNPQESGFRADPVATLWGIGCMIADIPLMRTNLHVAHATIWTGTAGLQCTWCHAAVPHGWKNKALLVNLMDLGPEAGLPTGTVLPGSYNSSNTFGGYTNAPYYLNAKLRIVNFKQSGEWTRQDCEPGGMSMFGCALVP

=== Feature glossary ===
Annotated list of the representations used here:

Nearest PDB structures. The Foldseek neighbor list gives the closest experimentally determined structures in the PDB, ranked by structural alignment. TM-score near 1 means near-identical fold; near 0.3 means only rough topology match. This is how one finds what a novel AlphaFold prediction most resembles in the solved-structure universe.

Foldseek 3Di. Foldseek's 3Di representation compresses backbone geometry into a per-residue letter drawn from a learned twenty-state alphabet. It captures the tertiary interaction pattern around each residue — which residues are packed against it in space, regardless of where they are in sequence.

Radius of gyration, Cα contacts, bounding box. Radius of gyration (Rg) is the root-mean-square distance of Cα atoms from their centroid — a single number for overall size and compactness. A globular domain of N residues has Rg ≈ 2.2·N^0.38 Å; an extended or disordered chain has a much larger Rg. The Cα contact count is the number of residue pairs whose Cα atoms are within 8 Å and are more than four positions apart in sequence — a standard proxy for tertiary packing density. The bounding box is the smallest axis-aligned box enclosing all Cα atoms.

InterPro / GO / CATH / organism. The annotation block draws on four external resources. InterPro: which protein families and domains the sequence belongs to. GO: standardized terms for what the protein does, what process it participates in, and where in the cell it acts. CATH: which structural fold it has in the CATH hierarchy. Organism: the species of origin.

mmCIF coordinates. The mmCIF block holds the 3D Cartesian coordinates of each backbone atom (N, Cα, C, O) in ångströms. mmCIF is the PDB's canonical archive format — a tagged-loop text representation of the atomic model.

pLDDT. pLDDT is the predicted lDDT-Cα score: AlphaFold's confidence that the local environment of each residue (all inter-atomic distances within 15 Å) is correctly placed. It is a per-residue number between 0 and 100, with higher meaning more reliable.

Backbone torsions (φ/ψ). φ (phi) and ψ (psi) are the two rotatable backbone dihedrals per residue: φ is the C(i-1)–N–Cα–C torsion, ψ is the N–Cα–C–N(i+1) torsion, both in degrees on (−180°, 180°]. α-helical residues cluster near (−60°, −45°); β-strand residues near (−120°, +130°). A Ramachandran plot is simply a scatter of (φ, ψ) for every residue.

B-factor. For experimental (PDB) structures, the B-factor (temperature factor) quantifies the positional spread of each atom in the crystal — a combination of thermal vibration and static disorder — in units of Å². High B-factors mark flexible loops or poorly resolved regions; low B-factors mark the rigid, well-ordered core.

Secondary structure (3-state, P-SEA). SS3 is a coarse helix/strand/coil call (letters a/b/c) made by the P-SEA algorithm from inter-Cα distances and dihedrals. It is less detailed than DSSP but needs only Cα positions.

Predicted aligned error. Predicted aligned error is AlphaFold's pairwise confidence. Unlike pLDDT (per-residue), PAE is per-residue-pair and captures whether two parts of the structure are correctly placed relative to each other. Units are ångströms of expected positional error.

Solvent-accessible surface area. Solvent-accessible surface area (SASA) is the area in Å² traced out by the centre of a 1.4 Å probe sphere (a water molecule) rolled over the protein's van der Waals surface (Shrake–Rupley / Lee–Richards construction). Buried residues have near-zero SASA; fully exposed residues can exceed 200 Å². The total SASA scales roughly with the number of surface residues.

Secondary structure (8-state, DSSP). The SS8 string is DSSP's per-residue secondary-structure call. α-helix (H) means an i→i+4 H-bond ladder; β-strand (E) means the residue participates in a β-sheet; 3₁₀ (G) and π (I) are tighter and wider helices; T/S are turns/bends; '-' is loop.

Rendered structure images. Structure images are PyMOL renders from six orthogonal camera directions. Cartoon representation draws helices as coils and strands as arrows; sticks shows the backbone as bonds; surface shows the solvent-excluded envelope. Rainbow coloring maps sequence position to hue (blue→red, N→C); chain coloring assigns a distinct color per polypeptide.

Sequence. The amino-acid sequence is the protein's primary structure: the linear order of residues from the N-terminus to the C-terminus, written in one-letter code. Everything else here — the 3D coordinates, the secondary structure, the domain annotations — is ultimately a consequence of this string.

Contact-map, Ramachandran, and PAE plots. Three diagnostic plots accompany the record. The Cα contact map visualizes the tertiary structure as a 2D adjacency matrix (8 Å cutoff, sequence-local contacts suppressed). The Ramachandran plot shows the distribution of backbone (φ, ψ) torsions, with points in the α and β basins reflecting secondary structure content. The PAE plot shows AlphaFold's inter-residue confidence as a color matrix.